Protein AF-0000000084585991 (afdb_homodimer)

Organism: NCBI:txid361277

Solvent-accessible surface area (backbone atoms only — not comparable to full-atom values): 27324 Å² total; per-residue (Å²): 111,57,39,32,39,35,45,61,25,29,33,59,60,85,92,40,77,48,33,44,42,65,47,72,38,58,50,52,34,34,34,25,34,37,53,41,78,82,13,33,64,66,60,55,57,36,44,74,68,59,75,46,80,67,73,37,61,47,41,25,48,74,81,36,51,50,86,77,44,51,69,57,58,43,49,47,39,41,36,78,44,58,66,83,59,86,66,75,47,88,37,31,38,47,58,55,28,48,56,27,46,54,75,66,54,87,65,88,85,69,68,58,63,59,45,52,52,40,42,51,50,25,26,52,78,46,71,42,54,94,41,35,84,36,47,45,65,77,46,52,72,65,53,48,51,33,46,52,50,20,13,46,57,42,33,59,32,54,31,42,37,32,37,39,79,52,67,96,49,40,68,36,50,31,52,50,50,53,49,50,51,51,50,46,26,70,74,70,45,35,16,34,38,34,37,47,79,51,65,48,56,41,46,75,66,25,61,33,33,39,33,28,43,83,16,25,70,72,47,71,40,44,36,90,76,56,73,39,67,64,48,34,37,74,61,46,26,29,37,57,53,76,43,75,56,93,91,34,73,40,72,44,78,77,46,57,70,119,109,55,40,31,39,34,45,62,26,28,33,57,60,86,92,40,77,48,33,44,42,65,47,72,38,59,50,51,34,35,34,23,35,35,53,42,80,83,12,32,63,66,58,54,57,37,43,74,69,59,76,47,80,64,74,38,62,48,41,24,47,73,83,35,52,51,86,77,46,52,70,56,59,43,50,47,37,41,36,76,44,59,65,84,57,86,65,74,46,87,37,31,38,49,57,54,28,47,56,28,45,53,76,65,54,87,66,86,83,68,65,59,66,56,46,51,50,40,41,52,49,26,26,52,77,48,70,42,55,93,42,35,83,36,47,46,66,76,48,51,72,65,53,46,51,33,46,52,50,22,14,46,57,42,33,59,33,55,31,42,36,32,38,39,78,50,66,94,48,39,67,34,52,31,52,51,50,52,50,48,52,51,48,46,27,70,74,70,44,36,18,33,38,34,37,46,79,50,65,48,58,41,44,74,64,26,61,33,34,39,33,27,43,83,17,23,69,71,46,72,40,44,36,90,77,56,74,41,68,64,46,35,36,75,60,46,27,29,38,57,53,76,45,74,56,95,91,34,74,41,72,42,78,76,47,58,70,120

Secondary structure (DSSP, 8-state):
-EEEEEEEEEEEETTEEEEEEEEEEETTSEEEEE-STTSSHHHHHHHHTT-S--SEEEEEETTEEGGGS-HHHHHTTEEEE-SS----TTSBHHHHHHGGGGGGTTS-SSTHHHHHHHHHHHHHHTT-GGGTTSBGGGS-HHHHHHHHHHHHHHT--SEEEEESTTTT--HHHHHHHHHHHHHHHHHH--EEEEE-S-HHHHHHH-SEEEEEETTEEEEEE-HHHH--HHHHHHHH-EEEEEEEETTEEEEEEEEE--/-EEEEEEEEEEEETTEEEEEEEEEEETTSEEEEE-STTSSHHHHHHHHTT-S--SEEEEEETTEEGGGS-HHHHHTTEEEE-SS----TTSBHHHHHHGGGGGGTTS-SSTHHHHHHHHHHHHHHTT-GGGTTSBGGGS-HHHHHHHHHHHHHHT--SEEEEESTTTT--HHHHHHHHHHHHHHHHHH--EEEEE-S-HHHHHHH-SEEEEEETTEEEEEE-HHHH--HHHHHHHH-EEEEEEEETTEEEEEEEEE--

Foldseek 3Di:
DFQKWWFQWWADDVPRTQATETDGHDFLFEEEEEFDPSLCRVVVLVVQLVVGDTPDTFMDGPRHTPVPDDNLVSLLAEAEDAPDDDDPQADFLLVLLLVLCVSPPPPDDPCPVVSVVLLCVLCVLLVNNVRRGPGLNPDDPLNNLSSVVSSRCSNVHQEYEYEASCPPPDDVSSVVVLVSVQVCSVPVSHYYYYYHHDLQSNLPRGQKYFYGASNYTPDIDRSVPPPDQVCCCPGVQFDWDWDADPNGIDTGTDDGND/DFQKWWFQWWADDVPRTQATETDGHDFLFEEEEEFDPSLCRVVVLVVQLVVGDTPDTFMDGPRHTPVPDDNLVSLLAEAEDAPDDDDPQADFLLVLLLVLCVSPPPPPDDDPVVSVVLLCVLCVLLVNNVRRGPGLNPDDPLNNLSSVSSSRCSNVHQEYEYEASCPPPDDVSSVVVLVSVQVCSVPVSHYYYYYHHDLQSNLPRGQKYFYGASNYTPDIDRSVPPPDQVCCCPGVQFDWDWDADPNGIDTGTDDGND

InterPro domains:
  IPR003439 ABC transporter-like, ATP-binding domain [PF00005] (21-167)
  IPR003439 ABC transporter-like, ATP-binding domain [PS50893] (1-239)
  IPR003593 AAA+ ATPase domain [SM00382] (27-216)
  IPR017871 ABC transporter-like, conserved site [PS00211] (139-153)
  IPR027417 P-loop containing nucleoside triphosphate hydrolase [G3DSA:3.40.50.300] (5-252)
  IPR027417 P-loop containing nucleoside triphosphate hydrolase [SSF52540] (20-234)
  IPR051535 Bacterial siderophore ABC transporter ATP-binding [PTHR42771] (4-246)

Sequence (516 aa):
MAIASLQDITIQRGNIVTLQASLDIPEGKITGIIGPNGSGKSTLLHSISSLLKLSSGKVEVKGHDVKKLKRNELAKQVTLLKQSEPIPMDFIVQDIVQFGRLPYQNNWQRERDEDSRLVAWAMEECRISHLADRQVETLSGGERQRVLIAMAIVQQTDILLLDEPTTYLDVAHQLDLLHLLQKLNREIGISIVLVLHDLNQAIQFSDFLVVMQKGAIYQTGIPGEIMTSELLKDVFQLQAAITNQADKLWINPIGVYLMAIASLQDITIQRGNIVTLQASLDIPEGKITGIIGPNGSGKSTLLHSISSLLKLSSGKVEVKGHDVKKLKRNELAKQVTLLKQSEPIPMDFIVQDIVQFGRLPYQNNWQRERDEDSRLVAWAMEECRISHLADRQVETLSGGERQRVLIAMAIVQQTDILLLDEPTTYLDVAHQLDLLHLLQKLNREIGISIVLVLHDLNQAIQFSDFLVVMQKGAIYQTGIPGEIMTSELLKDVFQLQAAITNQADKLWINPIGVYL

Nearest PDB structures (foldseek):
  4g1u-assembly1_D  TM=9.214E-01  e=9.020E-25  Yersinia pestis
  4mki-assembly1_B  TM=9.143E-01  e=1.598E-23  Caldanaerobacter subterraneus subsp. tengcongensis MB4
  7lb8-assembly1_C  TM=8.943E-01  e=2.168E-21  Escherichia coli K-12
  6xgz-assembly4_G  TM=8.660E-01  e=1.473E-20  Escherichia coli LAU-EC10
  6xgz-assembly3_E  TM=8.326E-01  e=1.564E-20  Escherichia coli LAU-EC10

Structure (mmCIF, N/CA/C/O backbone):
data_AF-0000000084585991-model_v1
#
loop_
_entity.id
_entity.type
_entity.pdbx_description
1 polymer 'ABC transporter domain-containing protein'
#
loop_
_atom_site.group_PDB
_atom_site.id
_atom_site.type_symbol
_atom_site.label_atom_id
_atom_site.label_alt_id
_atom_site.label_comp_id
_atom_site.label_asym_id
_atom_site.label_entity_id
_atom_site.label_seq_id
_atom_site.pdbx_PDB_ins_code
_atom_site.Cartn_x
_atom_site.Cartn_y
_atom_site.Cartn_z
_atom_site.occupancy
_atom_site.B_iso_or_equiv
_atom_site.auth_seq_id
_atom_site.auth_comp_id
_atom_site.auth_asym_id
_atom_site.auth_atom_id
_atom_site.pdbx_PDB_model_num
ATOM 1 N N . MET A 1 1 ? 5.137 32.281 3.023 1 88.12 1 MET A N 1
ATOM 2 C CA . MET A 1 1 ? 5.941 32.094 4.227 1 88.12 1 MET A CA 1
ATOM 3 C C . MET A 1 1 ? 6.074 30.594 4.559 1 88.12 1 MET A C 1
ATOM 5 O O . MET A 1 1 ? 5.188 29.812 4.238 1 88.12 1 MET A O 1
ATOM 9 N N . ALA A 1 2 ? 7.219 30.297 5.082 1 95 2 ALA A N 1
ATOM 10 C CA . ALA A 1 2 ? 7.477 28.891 5.391 1 95 2 ALA A CA 1
ATOM 11 C C . ALA A 1 2 ? 7.043 28.547 6.812 1 95 2 ALA A C 1
ATOM 13 O O . ALA A 1 2 ? 7.328 29.297 7.75 1 95 2 ALA A O 1
ATOM 14 N N . ILE A 1 3 ? 6.207 27.562 6.941 1 96.56 3 ILE A N 1
ATOM 15 C CA . ILE A 1 3 ? 5.777 27.109 8.258 1 96.56 3 ILE A CA 1
ATOM 16 C C . ILE A 1 3 ? 6.918 26.359 8.945 1 96.56 3 ILE A C 1
ATOM 18 O O . ILE A 1 3 ? 7.047 26.391 10.172 1 96.56 3 ILE A O 1
ATOM 22 N N . ALA A 1 4 ? 7.703 25.672 8.148 1 96.38 4 ALA A N 1
ATOM 23 C CA . ALA A 1 4 ? 8.898 24.984 8.625 1 96.38 4 ALA A CA 1
ATOM 24 C C . ALA A 1 4 ? 10.07 25.188 7.672 1 96.38 4 ALA A C 1
ATOM 26 O O . ALA A 1 4 ? 9.891 25.203 6.449 1 96.38 4 ALA A O 1
ATOM 27 N N . SER A 1 5 ? 11.234 25.359 8.32 1 96.94 5 SER A N 1
ATOM 28 C CA . SER A 1 5 ? 12.469 25.547 7.551 1 96.94 5 SER A CA 1
ATOM 29 C C . SER A 1 5 ? 13.562 24.609 8.039 1 96.94 5 SER A C 1
ATOM 31 O O . SER A 1 5 ? 13.891 24.578 9.227 1 96.94 5 SER A O 1
ATOM 33 N N . LEU A 1 6 ? 13.953 23.75 7.164 1 96.38 6 LEU A N 1
ATOM 34 C CA . LEU A 1 6 ? 15.125 22.906 7.395 1 96.38 6 LEU A CA 1
ATOM 35 C C . LEU A 1 6 ? 16.359 23.516 6.727 1 96.38 6 LEU A C 1
ATOM 37 O O . LEU A 1 6 ? 16.391 23.656 5.504 1 96.38 6 LEU A O 1
ATOM 41 N N . GLN A 1 7 ? 17.344 23.828 7.539 1 96.69 7 GLN A N 1
ATOM 42 C CA . GLN A 1 7 ? 18.531 24.5 7.035 1 96.69 7 GLN A CA 1
ATOM 43 C C . GLN A 1 7 ? 19.766 23.578 7.105 1 96.69 7 GLN A C 1
ATOM 45 O O . GLN A 1 7 ? 20.344 23.406 8.172 1 96.69 7 GLN A O 1
ATOM 50 N N . ASP A 1 8 ? 20.141 23.094 5.969 1 96 8 ASP A N 1
ATOM 51 C CA . ASP A 1 8 ? 21.328 22.281 5.785 1 96 8 ASP A CA 1
ATOM 52 C C . ASP A 1 8 ? 21.406 21.172 6.84 1 96 8 ASP A C 1
ATOM 54 O O . ASP A 1 8 ? 22.438 21 7.496 1 96 8 ASP A O 1
ATOM 58 N N . ILE A 1 9 ? 20.328 20.469 6.941 1 94.69 9 ILE A N 1
ATOM 59 C CA . ILE A 1 9 ? 20.312 19.453 7.984 1 94.69 9 ILE A CA 1
ATOM 60 C C . ILE A 1 9 ? 21 18.188 7.488 1 94.69 9 ILE A C 1
ATOM 62 O O . ILE A 1 9 ? 20.938 17.844 6.301 1 94.69 9 ILE A O 1
ATOM 66 N N . THR A 1 10 ? 21.641 17.547 8.398 1 95.31 10 THR A N 1
ATOM 67 C CA . THR A 1 10 ? 22.234 16.234 8.148 1 95.31 10 THR A CA 1
ATOM 68 C C . THR A 1 10 ? 21.844 15.25 9.258 1 95.31 10 THR A C 1
ATOM 70 O O . THR A 1 10 ? 21.844 15.617 10.438 1 95.31 10 THR A O 1
ATOM 73 N N . ILE A 1 11 ? 21.406 14.102 8.891 1 92.62 11 ILE A N 1
ATOM 74 C CA . ILE A 1 11 ? 21.141 13.016 9.836 1 92.62 11 ILE A CA 1
ATOM 75 C C . ILE A 1 11 ? 22.031 11.82 9.508 1 92.62 11 ILE A C 1
ATOM 77 O O . ILE A 1 11 ? 22.109 11.398 8.344 1 92.62 11 ILE A O 1
ATOM 81 N N . GLN A 1 12 ? 22.578 11.336 10.477 1 89.31 12 GLN A N 1
ATOM 82 C CA . GLN A 1 12 ? 23.5 10.219 10.305 1 89.31 12 GLN A CA 1
ATOM 83 C C . GLN A 1 12 ? 23.109 9.031 11.18 1 89.31 12 GLN A C 1
ATOM 85 O O . GLN A 1 12 ? 22.578 9.219 12.281 1 89.31 12 GLN A O 1
ATOM 90 N N . ARG A 1 13 ? 23.188 7.859 10.609 1 80.56 13 ARG A N 1
ATOM 91 C CA . ARG A 1 13 ? 23.125 6.609 11.367 1 80.56 13 ARG A CA 1
ATOM 92 C C . ARG A 1 13 ? 24.5 5.926 11.383 1 80.56 13 ARG A C 1
ATOM 94 O O . ARG A 1 13 ? 24.906 5.328 10.391 1 80.56 13 ARG A O 1
ATOM 101 N N . GLY A 1 14 ? 25.078 5.969 12.508 1 80.75 14 GLY A N 1
ATOM 102 C CA . GLY A 1 14 ? 26.484 5.582 12.523 1 80.75 14 GLY A CA 1
ATOM 103 C C . GLY A 1 14 ? 27.359 6.48 11.68 1 80.75 14 GLY A C 1
ATOM 104 O O . GLY A 1 14 ? 27.375 7.699 11.875 1 80.75 14 GLY A O 1
ATOM 105 N N . ASN A 1 15 ? 28.016 5.809 10.789 1 82.56 15 ASN A N 1
ATOM 106 C CA . ASN A 1 15 ? 28.938 6.559 9.938 1 82.56 15 ASN A CA 1
ATOM 107 C C . ASN A 1 15 ? 28.312 6.855 8.578 1 82.56 15 ASN A C 1
ATOM 109 O O . ASN A 1 15 ? 28.969 7.422 7.699 1 82.56 15 ASN A O 1
ATOM 113 N N . ILE A 1 16 ? 27.062 6.602 8.516 1 85.44 16 ILE A N 1
ATOM 114 C CA . ILE A 1 16 ? 26.438 6.746 7.207 1 85.44 16 ILE A CA 1
ATOM 115 C C . ILE A 1 16 ? 25.422 7.891 7.242 1 85.44 16 ILE A C 1
ATOM 117 O O . ILE A 1 16 ? 24.547 7.93 8.109 1 85.44 16 ILE A O 1
ATOM 121 N N . VAL A 1 17 ? 25.703 8.867 6.367 1 84.69 17 VAL A N 1
ATOM 122 C CA . VAL A 1 17 ? 24.734 9.945 6.211 1 84.69 17 VAL A CA 1
ATOM 123 C C . VAL A 1 17 ? 23.469 9.422 5.527 1 84.69 17 VAL A C 1
ATOM 125 O O . VAL A 1 17 ? 23.531 8.938 4.395 1 84.69 17 VAL A O 1
ATOM 128 N N . THR A 1 18 ? 22.3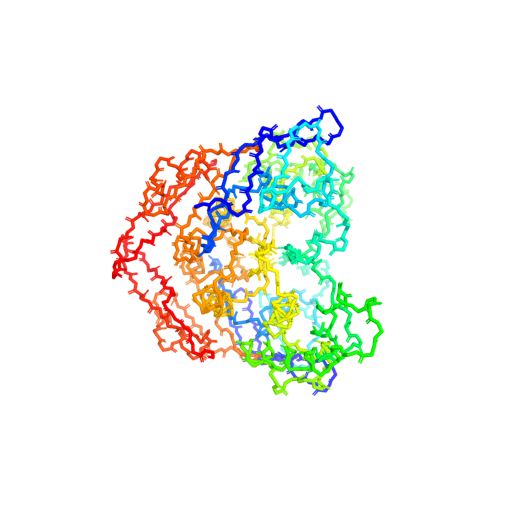59 9.594 6.219 1 88.69 18 THR A N 1
ATOM 129 C CA . THR A 1 18 ? 21.109 9.031 5.703 1 88.69 18 THR A CA 1
ATOM 130 C C . THR A 1 18 ? 20.234 10.125 5.094 1 88.69 18 THR A C 1
ATOM 132 O O . THR A 1 18 ? 19.328 9.828 4.305 1 88.69 18 THR A O 1
ATOM 135 N N . LEU A 1 19 ? 20.578 11.398 5.496 1 94.12 19 LEU A N 1
ATOM 136 C CA . LEU A 1 19 ? 19.766 12.492 4.965 1 94.12 19 LEU A CA 1
ATOM 137 C C . LEU A 1 19 ? 20.562 13.797 4.949 1 94.12 19 LEU A C 1
ATOM 139 O O . LEU A 1 19 ? 21.266 14.109 5.918 1 94.12 19 LEU A O 1
ATOM 143 N N . GLN A 1 20 ? 20.578 14.508 3.904 1 95.44 20 GLN A N 1
ATOM 144 C CA . GLN A 1 20 ? 21.031 15.883 3.742 1 95.44 20 GLN A CA 1
ATOM 145 C C . GLN A 1 20 ? 19.984 16.719 2.992 1 95.44 20 GLN A C 1
ATOM 147 O O . GLN A 1 20 ? 19.672 16.438 1.837 1 95.44 20 GLN A O 1
ATOM 152 N N . ALA A 1 21 ? 19.562 17.734 3.715 1 95.75 21 ALA A N 1
ATOM 153 C CA . ALA A 1 21 ? 18.453 18.422 3.047 1 95.75 21 ALA A CA 1
ATOM 154 C C . ALA A 1 21 ? 18.312 19.844 3.559 1 95.75 21 ALA A C 1
ATOM 156 O O . ALA A 1 21 ? 18.609 20.125 4.723 1 95.75 21 ALA A O 1
ATOM 157 N N . SER A 1 22 ? 18 20.734 2.717 1 97.75 22 SER A N 1
ATOM 158 C CA . SER A 1 22 ? 17.422 22.047 2.994 1 97.75 22 SER A CA 1
ATOM 159 C C . SER A 1 22 ? 16.031 22.188 2.363 1 97.75 22 SER A C 1
ATOM 161 O O . SER A 1 22 ? 15.836 21.781 1.214 1 97.75 22 SER A O 1
ATOM 163 N N . LEU A 1 23 ? 15.148 22.641 3.145 1 97.75 23 LEU A N 1
ATOM 164 C CA . LEU A 1 23 ? 13.773 22.641 2.648 1 97.75 23 LEU A CA 1
ATOM 165 C C . LEU A 1 23 ? 12.93 23.688 3.375 1 97.75 23 LEU A C 1
ATOM 167 O O . LEU A 1 23 ? 13.047 23.844 4.594 1 97.75 23 LEU A O 1
ATOM 171 N N . ASP A 1 24 ? 12.18 24.422 2.621 1 98 24 ASP A N 1
ATOM 172 C CA . ASP A 1 24 ? 11.125 25.25 3.186 1 98 24 ASP A CA 1
ATOM 173 C C . ASP A 1 24 ? 9.742 24.672 2.893 1 98 24 ASP A C 1
ATOM 175 O O . ASP A 1 24 ? 9.414 24.391 1.736 1 98 24 ASP A O 1
ATOM 179 N N . ILE A 1 25 ? 9.016 24.484 3.877 1 97.94 25 ILE A N 1
ATOM 180 C CA . ILE A 1 25 ? 7.652 23.984 3.742 1 97.94 25 ILE A CA 1
ATOM 181 C C . ILE A 1 25 ? 6.672 25.156 3.768 1 97.94 25 ILE A C 1
ATOM 183 O O . ILE A 1 25 ? 6.605 25.891 4.746 1 97.94 25 ILE A O 1
ATOM 187 N N . PRO A 1 26 ? 5.887 25.281 2.732 1 98.19 26 PRO A N 1
ATOM 188 C CA . PRO A 1 26 ? 4.965 26.422 2.688 1 98.19 26 PRO A CA 1
ATOM 189 C C . PRO A 1 26 ? 3.863 26.328 3.74 1 98.19 26 PRO A C 1
ATOM 191 O O . PRO A 1 26 ? 3.365 25.234 4.027 1 98.19 26 PRO A O 1
ATOM 194 N N . GLU A 1 27 ? 3.492 27.453 4.258 1 97.69 27 GLU A N 1
ATOM 195 C CA . GLU A 1 27 ? 2.445 27.547 5.27 1 97.69 27 GLU A CA 1
ATOM 196 C C . GLU A 1 27 ? 1.059 27.453 4.637 1 97.69 27 GLU A C 1
ATOM 198 O O . GLU A 1 27 ? 0.818 28.031 3.57 1 97.69 27 GLU A O 1
ATOM 203 N N . GLY A 1 28 ? 0.229 26.703 5.273 1 97.81 28 GLY A N 1
ATOM 204 C CA . GLY A 1 28 ? -1.17 26.656 4.883 1 97.81 28 GLY A CA 1
ATOM 205 C C . GLY A 1 28 ? -1.41 25.828 3.631 1 97.81 28 GLY A C 1
ATOM 206 O O . GLY A 1 28 ? -2.451 25.969 2.984 1 97.81 28 GLY A O 1
ATOM 207 N N . LYS A 1 29 ? -0.448 25 3.268 1 98.38 29 LYS A N 1
ATOM 208 C CA . LYS A 1 29 ? -0.536 24.172 2.074 1 98.38 29 LYS A CA 1
ATOM 209 C C . LYS A 1 29 ? -0.369 22.688 2.42 1 98.38 29 LYS A C 1
ATOM 211 O O . LYS A 1 29 ? 0.029 22.359 3.537 1 98.38 29 LYS A O 1
ATOM 216 N N . ILE A 1 30 ? -0.764 21.875 1.524 1 98.69 30 ILE A N 1
ATOM 217 C CA . ILE A 1 30 ? -0.474 20.453 1.614 1 98.69 30 ILE A CA 1
ATOM 218 C C . ILE A 1 30 ? 0.804 20.141 0.84 1 98.69 30 ILE A C 1
ATOM 220 O O . ILE A 1 30 ? 0.858 20.312 -0.379 1 98.69 30 ILE A O 1
ATOM 224 N N . THR A 1 31 ? 1.797 19.734 1.565 1 98.75 31 THR A N 1
ATOM 225 C CA . THR A 1 31 ? 3.07 19.328 0.983 1 98.75 31 THR A CA 1
ATOM 226 C C . THR A 1 31 ? 3.191 17.797 0.959 1 98.75 31 THR A C 1
ATOM 228 O O . THR A 1 31 ? 3.113 17.156 2.004 1 98.75 31 THR A O 1
ATOM 231 N N . GLY A 1 32 ? 3.328 17.234 -0.226 1 98.62 32 GLY A N 1
ATOM 232 C CA . GLY A 1 32 ? 3.588 15.812 -0.371 1 98.62 32 GLY A CA 1
ATOM 233 C C . GLY A 1 32 ? 5.062 15.484 -0.51 1 98.62 32 GLY A C 1
ATOM 234 O O . GLY A 1 32 ? 5.797 16.188 -1.21 1 98.62 32 GLY A O 1
ATOM 235 N N . ILE A 1 33 ? 5.508 14.5 0.219 1 98.56 33 ILE A N 1
ATOM 236 C CA . ILE A 1 33 ? 6.855 13.961 0.073 1 98.56 33 ILE A CA 1
ATOM 237 C C . ILE A 1 33 ? 6.801 12.625 -0.66 1 98.56 33 ILE A C 1
ATOM 239 O O . ILE A 1 33 ? 6.113 11.695 -0.224 1 98.56 33 ILE A O 1
ATOM 243 N N . ILE A 1 34 ? 7.531 12.531 -1.791 1 98.44 34 ILE A N 1
ATOM 244 C CA . ILE A 1 34 ? 7.539 11.305 -2.58 1 98.44 34 ILE A CA 1
ATOM 245 C C . ILE A 1 34 ? 8.977 10.922 -2.922 1 98.44 34 ILE A C 1
ATOM 247 O O . ILE A 1 34 ? 9.891 11.75 -2.82 1 98.44 34 ILE A O 1
ATOM 251 N N . GLY A 1 35 ? 9.18 9.734 -3.303 1 97.88 35 GLY A N 1
ATOM 252 C CA . GLY A 1 35 ? 10.461 9.133 -3.631 1 97.88 35 GLY A CA 1
ATOM 253 C C . GLY A 1 35 ? 10.469 7.625 -3.482 1 97.88 35 GLY A C 1
ATOM 254 O O . GLY A 1 35 ? 9.531 7.047 -2.922 1 97.88 35 GLY A O 1
ATOM 255 N N . PRO A 1 36 ? 11.469 7.016 -4.012 1 96.06 36 PRO A N 1
ATOM 256 C CA . PRO A 1 36 ? 11.555 5.559 -3.877 1 96.06 36 PRO A CA 1
ATOM 257 C C . PRO A 1 36 ? 11.773 5.113 -2.432 1 96.06 36 PRO A C 1
ATOM 259 O O . PRO A 1 36 ? 12 5.949 -1.552 1 96.06 36 PRO A O 1
ATOM 262 N N . ASN A 1 37 ? 11.586 3.811 -2.26 1 92.75 37 ASN A N 1
ATOM 263 C CA . ASN A 1 37 ? 11.867 3.256 -0.938 1 92.75 37 ASN A CA 1
ATOM 264 C C . ASN A 1 37 ? 13.312 3.531 -0.51 1 92.75 37 ASN A C 1
ATOM 266 O O . ASN A 1 37 ? 14.234 3.41 -1.314 1 92.75 37 ASN A O 1
ATOM 270 N N . GLY A 1 38 ? 13.484 3.951 0.68 1 91.38 38 GLY A N 1
ATOM 271 C CA . GLY A 1 38 ? 14.82 4.195 1.213 1 91.38 38 GLY A CA 1
ATOM 272 C C . GLY A 1 38 ? 15.344 5.578 0.89 1 91.38 38 GLY A C 1
ATOM 273 O O . GLY A 1 38 ? 16.5 5.895 1.189 1 91.38 38 GLY A O 1
ATOM 274 N N . SER A 1 39 ? 14.523 6.41 0.344 1 95.56 39 SER A N 1
ATOM 275 C CA . SER A 1 39 ? 15.008 7.715 -0.096 1 95.56 39 SER A CA 1
ATOM 276 C C . SER A 1 39 ? 15.094 8.695 1.07 1 95.56 39 SER A C 1
ATOM 278 O O . SER A 1 39 ? 15.625 9.797 0.923 1 95.56 39 SER A O 1
ATOM 280 N N . GLY A 1 40 ? 14.555 8.367 2.219 1 94.62 40 GLY A N 1
ATOM 281 C CA . GLY A 1 40 ? 14.672 9.219 3.391 1 94.62 40 GLY A CA 1
ATOM 282 C C . GLY A 1 40 ? 13.398 9.984 3.705 1 94.62 40 GLY A C 1
ATOM 283 O O . GLY A 1 40 ? 13.422 10.938 4.484 1 94.62 40 GLY A O 1
ATOM 284 N N . LYS A 1 41 ? 12.297 9.609 3.111 1 96.12 41 LYS A N 1
ATOM 285 C CA . LYS A 1 41 ? 11.039 10.328 3.256 1 96.12 41 LYS A CA 1
ATOM 286 C C . LYS A 1 41 ? 10.625 10.422 4.719 1 96.12 41 LYS A C 1
ATOM 288 O O . LYS A 1 41 ? 10.359 11.508 5.23 1 96.12 41 LYS A O 1
ATOM 293 N N . SER A 1 42 ? 10.617 9.234 5.402 1 93.69 42 SER A N 1
ATOM 294 C CA . SER A 1 42 ? 10.219 9.203 6.809 1 93.69 42 SER A CA 1
ATOM 295 C C . SER A 1 42 ? 11.219 9.945 7.684 1 93.69 42 SER A C 1
ATOM 297 O O . SER A 1 42 ? 10.836 10.656 8.609 1 93.69 42 SER A O 1
ATOM 299 N N . THR A 1 43 ? 12.5 9.82 7.367 1 92.56 43 THR A N 1
ATOM 300 C CA . THR A 1 43 ? 13.547 10.516 8.109 1 92.56 43 THR A CA 1
ATOM 301 C C . THR A 1 43 ? 13.359 12.031 8 1 92.56 43 THR A C 1
ATOM 303 O O . THR A 1 43 ? 13.438 12.742 9.008 1 92.56 43 THR A O 1
ATOM 306 N N . LEU A 1 44 ? 13.062 12.453 6.785 1 94.88 44 LEU A N 1
ATOM 307 C CA . LEU A 1 44 ? 12.82 13.875 6.578 1 94.88 44 LEU A CA 1
ATOM 308 C C . LEU A 1 44 ? 11.602 14.336 7.367 1 94.88 44 LEU A C 1
ATOM 310 O O . LEU A 1 44 ? 11.656 15.344 8.07 1 94.88 44 LEU A O 1
ATOM 314 N N . LEU A 1 45 ? 10.531 13.57 7.316 1 94.69 45 LEU A N 1
ATOM 315 C CA . LEU A 1 45 ? 9.297 13.906 8.016 1 94.69 45 LEU A CA 1
ATOM 316 C C . LEU A 1 45 ? 9.539 13.977 9.523 1 94.69 45 LEU A C 1
ATOM 318 O O . LEU A 1 45 ? 9.109 14.938 10.172 1 94.69 45 LEU A O 1
ATOM 322 N N . HIS A 1 46 ? 10.273 13.07 10.047 1 92.12 46 HIS A N 1
ATOM 323 C CA . HIS A 1 46 ? 10.523 12.977 11.484 1 92.12 46 HIS A CA 1
ATOM 324 C C . HIS A 1 46 ? 11.461 14.086 11.945 1 92.12 46 HIS A C 1
ATOM 326 O O . HIS A 1 46 ? 11.445 14.469 13.117 1 92.12 46 HIS A O 1
ATOM 332 N N . SER A 1 47 ? 12.266 14.547 11.062 1 91.19 47 SER A N 1
ATOM 333 C CA . SER A 1 47 ? 13.18 15.625 11.43 1 91.19 47 SER A CA 1
ATOM 334 C C . SER A 1 47 ? 12.414 16.906 11.75 1 91.19 47 SER A C 1
ATOM 336 O O . SER A 1 47 ? 12.883 17.734 12.539 1 91.19 47 SER A O 1
ATOM 338 N N . ILE A 1 48 ? 11.273 17.016 11.156 1 91.06 48 ILE A N 1
ATOM 339 C CA . ILE A 1 48 ? 10.461 18.203 11.383 1 91.06 48 ILE A CA 1
ATOM 340 C C . ILE A 1 48 ? 9.859 18.156 12.789 1 91.06 48 ILE A C 1
ATOM 342 O O . ILE A 1 48 ? 9.664 19.203 13.422 1 91.06 48 ILE A O 1
ATOM 346 N N . SER A 1 49 ? 9.555 16.984 13.328 1 85.94 49 SER A N 1
ATOM 347 C CA . SER A 1 49 ? 8.922 16.812 14.633 1 85.94 49 SER A CA 1
ATOM 348 C C . SER A 1 49 ? 9.969 16.719 15.742 1 85.94 49 SER A C 1
ATOM 350 O O . SER A 1 49 ? 9.625 16.469 16.906 1 85.94 49 SER A O 1
ATOM 352 N N . SER A 1 50 ? 11.195 16.953 15.539 1 72.5 50 SER A N 1
ATOM 353 C CA . SER A 1 50 ? 12.312 16.922 16.484 1 72.5 50 SER A CA 1
ATOM 354 C C . SER A 1 50 ? 12.461 15.531 17.109 1 72.5 50 SER A C 1
ATOM 356 O O . SER A 1 50 ? 12.984 15.398 18.219 1 72.5 50 SER A O 1
ATOM 358 N N . LEU A 1 51 ? 11.875 14.617 16.516 1 69.06 51 LEU A N 1
ATOM 359 C CA . LEU A 1 51 ? 12 13.258 17.031 1 69.06 51 LEU A CA 1
ATOM 360 C C . LEU A 1 5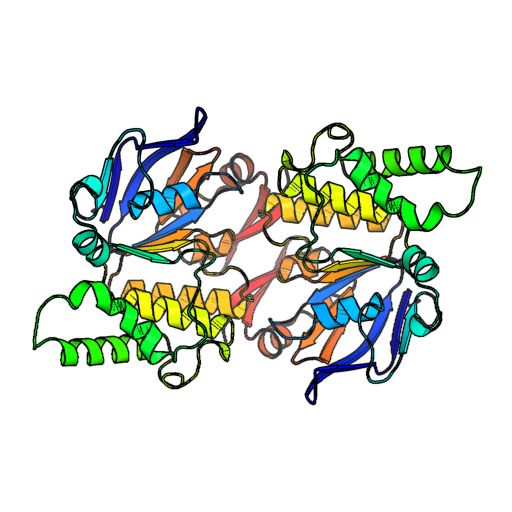1 ? 13.367 12.672 16.703 1 69.06 51 LEU A C 1
ATOM 362 O O . LEU A 1 51 ? 13.75 11.633 17.266 1 69.06 51 LEU A O 1
ATOM 366 N N . LEU A 1 52 ? 14.102 13.344 15.836 1 71.81 52 LEU A N 1
ATOM 367 C CA . LEU A 1 52 ? 15.414 12.836 15.445 1 71.81 52 LEU A CA 1
ATOM 368 C C . LEU A 1 52 ? 16.516 13.844 15.781 1 71.81 52 LEU A C 1
ATOM 370 O O . LEU A 1 52 ? 16.312 15.047 15.617 1 71.81 52 LEU A O 1
ATOM 374 N N . LYS A 1 53 ? 17.547 13.344 16.281 1 79.19 53 LYS A N 1
ATOM 375 C CA . LYS A 1 53 ? 18.719 14.18 16.531 1 79.19 53 LYS A CA 1
ATOM 376 C C . LYS A 1 53 ? 19.438 14.531 15.227 1 79.19 53 LYS A C 1
ATOM 378 O O . LYS A 1 53 ? 19.781 13.641 14.438 1 79.19 53 LYS A O 1
ATOM 383 N N . LEU A 1 54 ? 19.641 15.766 15.008 1 86.94 54 LEU A N 1
ATOM 384 C CA . LEU A 1 54 ? 20.344 16.234 13.828 1 86.94 54 LEU A CA 1
ATOM 385 C C . LEU A 1 54 ? 21.859 16.188 14.031 1 86.94 54 LEU A C 1
ATOM 387 O O . LEU A 1 54 ? 22.344 16.516 15.117 1 86.94 54 LEU A O 1
ATOM 391 N N . SER A 1 55 ? 22.547 15.695 13.055 1 89.12 55 SER A N 1
ATOM 392 C CA . SER A 1 55 ? 24 15.758 13.086 1 89.12 55 SER A CA 1
ATOM 393 C C . SER A 1 55 ? 24.5 17.172 12.805 1 89.12 55 SER A C 1
ATOM 395 O O . SER A 1 55 ? 25.516 17.609 13.367 1 89.12 55 SER A O 1
ATOM 397 N N . SER A 1 56 ? 23.828 17.875 12.016 1 91.94 56 SER A N 1
ATOM 398 C CA . SER A 1 56 ? 24.125 19.281 11.711 1 91.94 56 SER A CA 1
ATOM 399 C C . SER A 1 56 ? 22.906 20 11.141 1 91.94 56 SER A C 1
ATOM 401 O O . SER A 1 56 ? 21.922 19.344 10.766 1 91.94 56 SER A O 1
ATOM 403 N N . GLY A 1 57 ? 22.953 21.312 11.242 1 93.88 57 GLY A N 1
ATOM 404 C CA . GLY A 1 57 ? 21.859 22.125 10.719 1 93.88 57 GLY A CA 1
ATOM 405 C C . GLY A 1 57 ? 20.797 22.438 11.766 1 93.88 57 GLY A C 1
ATOM 406 O O . GLY A 1 57 ? 21.047 22.312 12.969 1 93.88 57 GLY A O 1
ATOM 407 N N . LYS A 1 58 ? 19.75 22.953 11.281 1 94.44 58 LYS A N 1
ATOM 408 C CA . LYS A 1 58 ? 18.688 23.281 12.219 1 94.44 58 LYS A CA 1
ATOM 409 C C . LYS A 1 58 ? 17.312 23.188 11.547 1 94.44 58 LYS A C 1
ATOM 411 O O . LYS A 1 58 ? 17.203 23.328 10.328 1 94.44 58 LYS A O 1
ATOM 416 N N . VAL A 1 59 ? 16.391 22.922 12.273 1 94.25 59 VAL A N 1
ATOM 417 C CA . VAL A 1 59 ? 14.992 22.906 11.859 1 94.25 59 VAL A CA 1
ATOM 418 C C . VAL A 1 59 ? 14.211 23.953 12.648 1 94.25 59 VAL A C 1
ATOM 420 O O . VAL A 1 59 ? 14.312 24.031 13.875 1 94.25 59 VAL A O 1
ATOM 423 N N . GLU A 1 60 ? 13.531 24.781 11.898 1 95.19 60 GLU A N 1
ATOM 424 C CA . GLU A 1 60 ? 12.688 25.797 12.523 1 95.19 60 GLU A CA 1
ATOM 425 C C . GLU A 1 60 ? 11.219 25.578 12.172 1 95.19 60 GLU A C 1
ATOM 427 O O . GLU A 1 60 ? 10.891 25.219 11.031 1 95.19 60 GLU A O 1
ATOM 432 N N . VAL A 1 61 ? 10.414 25.75 13.148 1 93.81 61 VAL A N 1
ATOM 433 C CA . VAL A 1 61 ? 8.961 25.766 12.969 1 93.81 61 VAL A CA 1
ATOM 434 C C . VAL A 1 61 ? 8.398 27.094 13.445 1 93.81 61 VAL A C 1
ATOM 436 O O . VAL A 1 61 ? 8.672 27.516 14.57 1 93.81 61 VAL A O 1
ATOM 439 N N . LYS A 1 62 ? 7.719 27.734 12.586 1 92.25 62 LYS A N 1
ATOM 440 C CA . LYS A 1 62 ? 7.211 29.078 12.867 1 92.25 62 LYS A CA 1
ATOM 441 C C . LYS A 1 62 ? 8.336 30 13.328 1 92.25 62 LYS A C 1
ATOM 443 O O . LYS A 1 62 ? 8.164 30.766 14.273 1 92.25 62 LYS A O 1
ATOM 448 N N . GLY A 1 63 ? 9.43 29.75 12.773 1 90.62 63 GLY A N 1
ATOM 449 C CA . GLY A 1 63 ? 10.562 30.625 13.047 1 90.62 63 GLY A CA 1
ATOM 450 C C . GLY A 1 63 ? 11.312 30.25 14.312 1 90.62 63 GLY A C 1
ATOM 451 O O . GLY A 1 63 ? 12.305 30.906 14.664 1 90.62 63 GLY A O 1
ATOM 452 N N . HIS A 1 64 ? 10.883 29.25 14.977 1 90.56 64 HIS A N 1
ATOM 453 C CA . HIS A 1 64 ? 11.539 28.828 16.203 1 90.56 64 HIS A CA 1
ATOM 454 C C . HIS A 1 64 ? 12.344 27.547 16 1 90.56 64 HIS A C 1
ATOM 456 O O . HIS A 1 64 ? 11.844 26.594 15.422 1 90.56 64 HIS A O 1
ATOM 462 N N . ASP A 1 65 ? 13.477 27.609 16.562 1 91.56 65 ASP A N 1
ATOM 463 C CA . ASP A 1 65 ? 14.328 26.406 16.531 1 91.56 65 ASP A CA 1
ATOM 464 C C . ASP A 1 65 ? 13.727 25.297 17.375 1 91.56 65 ASP A C 1
ATOM 466 O O . ASP A 1 65 ? 13.516 25.453 18.578 1 91.56 65 ASP A O 1
ATOM 470 N N . VAL A 1 66 ? 13.508 24.172 16.719 1 90 66 VAL A N 1
ATOM 471 C CA . VAL A 1 66 ? 12.805 23.078 17.391 1 90 66 VAL A CA 1
ATOM 472 C C . VAL A 1 66 ? 13.648 22.547 18.547 1 90 66 VAL A C 1
ATOM 474 O O . VAL A 1 66 ? 13.117 22.062 19.547 1 90 66 VAL A O 1
ATOM 477 N N . LYS A 1 67 ? 14.93 22.641 18.453 1 86.75 67 LYS A N 1
ATOM 478 C CA . LYS A 1 67 ? 15.836 22.156 19.484 1 86.75 67 LYS A CA 1
ATOM 479 C C . LYS A 1 67 ? 15.719 23 20.75 1 86.75 67 LYS A C 1
ATOM 481 O O . LYS A 1 67 ? 16.047 22.531 21.844 1 86.75 67 LYS A O 1
ATOM 486 N N . LYS A 1 68 ? 15.289 24.172 20.594 1 87.12 68 LYS A N 1
ATOM 487 C CA . LYS A 1 68 ? 15.234 25.094 21.719 1 87.12 68 LYS A CA 1
ATOM 488 C C . LYS A 1 68 ? 13.859 25.047 22.391 1 87.12 68 LYS A C 1
ATOM 490 O O . LYS A 1 68 ? 13.672 25.625 23.469 1 87.12 68 LYS A O 1
ATOM 495 N N . LEU A 1 69 ? 12.945 24.453 21.781 1 87.25 69 LEU A N 1
ATOM 496 C CA . LEU A 1 69 ? 11.602 24.391 22.328 1 87.25 69 LEU A CA 1
ATOM 497 C C . LEU A 1 69 ? 11.461 23.234 23.297 1 87.25 69 LEU A C 1
ATOM 499 O O . LEU A 1 69 ? 12.016 22.156 23.078 1 87.25 69 LEU A O 1
ATOM 503 N N . LYS A 1 70 ? 10.703 23.5 24.328 1 86.5 70 LYS A N 1
ATOM 504 C CA . LYS A 1 70 ? 10.312 22.391 25.188 1 86.5 70 LYS A CA 1
ATOM 505 C C . LYS A 1 70 ? 9.383 21.422 24.469 1 86.5 70 LYS A C 1
ATOM 507 O O . LYS A 1 70 ? 8.672 21.812 23.531 1 86.5 70 LYS A O 1
ATOM 512 N N . ARG A 1 71 ? 9.383 20.234 24.859 1 83.81 71 ARG A N 1
ATOM 513 C CA . ARG A 1 71 ? 8.586 19.203 24.234 1 83.81 71 ARG A CA 1
ATOM 514 C C . ARG A 1 71 ? 7.113 19.578 24.172 1 83.81 71 ARG A C 1
ATOM 516 O O . ARG A 1 71 ? 6.449 19.391 23.156 1 83.81 71 ARG A O 1
ATOM 523 N N . ASN A 1 72 ? 6.711 20.141 25.25 1 86.56 72 ASN A N 1
ATOM 524 C CA . ASN A 1 72 ? 5.309 20.531 25.328 1 86.56 72 ASN A CA 1
ATOM 525 C C . ASN A 1 72 ? 4.98 21.672 24.375 1 86.56 72 ASN A C 1
ATOM 527 O O . ASN A 1 72 ? 3.898 21.688 23.781 1 86.56 72 ASN A O 1
ATOM 531 N N . GLU A 1 73 ? 5.887 22.531 24.219 1 87.62 73 GLU A N 1
ATOM 532 C CA . GLU A 1 73 ? 5.68 23.641 23.297 1 87.62 73 GLU A CA 1
ATOM 533 C C . GLU A 1 73 ? 5.695 23.156 21.844 1 87.62 73 GLU A C 1
ATOM 535 O O . GLU A 1 73 ? 4.906 23.625 21.031 1 87.62 73 GLU A O 1
ATOM 540 N N . LEU A 1 74 ? 6.578 22.297 21.578 1 89.12 74 LEU A N 1
ATOM 541 C CA . LEU A 1 74 ? 6.641 21.734 20.234 1 89.12 74 LEU A CA 1
ATOM 542 C C . LEU A 1 74 ? 5.367 20.953 19.922 1 89.12 74 LEU A C 1
ATOM 544 O O . LEU A 1 74 ? 4.867 21.016 18.797 1 89.12 74 LEU A O 1
ATOM 548 N N . ALA A 1 75 ? 4.883 20.266 20.938 1 89.12 75 ALA A N 1
ATOM 549 C CA . ALA A 1 75 ? 3.676 19.453 20.766 1 89.12 75 ALA A CA 1
ATOM 550 C C . ALA A 1 75 ? 2.473 20.344 20.438 1 89.12 75 ALA A C 1
ATOM 552 O O . ALA A 1 75 ? 1.485 19.875 19.859 1 89.12 75 ALA A O 1
ATOM 553 N N . LYS A 1 76 ? 2.564 21.547 20.734 1 90.75 76 LYS A N 1
ATOM 554 C CA . LYS A 1 76 ? 1.494 22.5 20.438 1 90.75 76 LYS A CA 1
ATOM 555 C C . LYS A 1 76 ? 1.649 23.078 19.031 1 90.75 76 LYS A C 1
ATOM 557 O O . LYS A 1 76 ? 0.743 23.734 18.531 1 90.75 76 LYS A O 1
ATOM 562 N N . GLN A 1 77 ? 2.756 22.766 18.422 1 92.5 77 GLN A N 1
ATOM 563 C CA . GLN A 1 77 ? 3.018 23.328 17.109 1 92.5 77 GLN A CA 1
ATOM 564 C C . GLN A 1 77 ? 2.965 22.25 16.031 1 92.5 77 GLN A C 1
ATOM 566 O O . GLN A 1 77 ? 2.588 22.516 14.883 1 92.5 77 GLN A O 1
ATOM 571 N N . VAL A 1 78 ? 3.385 21.062 16.438 1 94.56 78 VAL A N 1
ATOM 572 C CA . VAL A 1 78 ? 3.541 20 15.445 1 94.56 78 VAL A CA 1
ATOM 573 C C . VAL A 1 78 ? 2.857 18.734 15.953 1 94.56 78 VAL A C 1
ATOM 575 O O . VAL A 1 78 ? 3.064 18.312 17.094 1 94.56 78 VAL A O 1
ATOM 578 N N . THR A 1 79 ? 2.037 18.172 15.125 1 93.94 79 THR A N 1
ATOM 579 C CA . THR A 1 79 ? 1.497 16.828 15.352 1 93.94 79 THR A CA 1
ATOM 580 C C . THR A 1 79 ? 2.021 15.852 14.305 1 93.94 79 THR A C 1
ATOM 582 O O . THR A 1 79 ? 2.09 16.188 13.117 1 93.94 79 THR A O 1
ATOM 585 N N . LEU A 1 80 ? 2.43 14.688 14.766 1 93.81 80 LEU A N 1
ATOM 586 C CA . LEU A 1 80 ? 2.963 13.648 13.891 1 93.81 80 LEU A CA 1
ATOM 587 C C . LEU A 1 80 ? 2.188 12.344 14.055 1 93.81 80 LEU A C 1
ATOM 589 O O . LEU A 1 80 ? 2.008 11.859 15.18 1 93.81 80 LEU A O 1
ATOM 593 N N . LEU A 1 81 ? 1.654 11.93 12.969 1 93.12 81 LEU A N 1
ATOM 594 C CA . LEU A 1 81 ? 1.097 10.586 12.906 1 93.12 81 LEU A CA 1
ATOM 595 C C . LEU A 1 81 ? 2.027 9.641 12.148 1 93.12 81 LEU A C 1
ATOM 597 O O . LEU A 1 81 ? 2.236 9.812 10.945 1 93.12 81 LEU A O 1
ATOM 601 N N . LYS A 1 82 ? 2.521 8.617 12.852 1 91.88 82 LYS A N 1
ATOM 602 C CA . LYS A 1 82 ? 3.459 7.664 12.266 1 91.88 82 LYS A CA 1
ATOM 603 C C . LYS A 1 82 ? 2.721 6.551 11.523 1 91.88 82 LYS A C 1
ATOM 605 O O . LYS A 1 82 ? 1.514 6.375 11.703 1 91.88 82 LYS A O 1
ATOM 610 N N . GLN A 1 83 ? 3.4 5.906 10.633 1 81.94 83 GLN A N 1
ATOM 611 C CA . GLN A 1 83 ? 2.842 4.828 9.828 1 81.94 83 GLN A CA 1
ATOM 612 C C . GLN A 1 83 ? 2.248 3.732 10.711 1 81.94 83 GLN A C 1
ATOM 614 O O . GLN A 1 83 ? 1.144 3.252 10.453 1 81.94 83 GLN A O 1
ATOM 619 N N . SER A 1 84 ? 2.953 3.201 11.609 1 76.81 84 SER A N 1
ATOM 620 C CA . SER A 1 84 ? 2.428 2.248 12.586 1 76.81 84 SER A CA 1
ATOM 621 C C . SER A 1 84 ? 2.178 2.916 13.93 1 76.81 84 SER A C 1
ATOM 623 O O . SER A 1 84 ? 3.057 2.924 14.797 1 76.81 84 SER A O 1
ATOM 625 N N . GLU A 1 85 ? 1.102 3.588 13.945 1 72.31 85 GLU A N 1
ATOM 626 C CA . GLU A 1 85 ? 0.771 4.254 15.203 1 72.31 85 GLU A CA 1
ATOM 627 C C . GLU A 1 85 ? -0.017 3.332 16.125 1 72.31 85 GLU A C 1
ATOM 629 O O . GLU A 1 85 ? -1.13 2.918 15.797 1 72.31 85 GLU A O 1
ATOM 634 N N . PRO A 1 86 ? 0.608 2.93 17.156 1 75.69 86 PRO A N 1
ATOM 635 C CA . PRO A 1 86 ? -0.174 2.104 18.078 1 75.69 86 PRO A CA 1
ATOM 636 C C . PRO A 1 86 ? -1.375 2.846 18.656 1 75.69 86 PRO A C 1
ATOM 638 O O . PRO A 1 86 ? -1.266 4.023 19.016 1 75.69 86 PRO A O 1
ATOM 641 N N . ILE A 1 87 ? -2.396 2.396 18.469 1 79.81 87 ILE A N 1
ATOM 642 C CA . ILE A 1 87 ? -3.602 2.934 19.094 1 79.81 87 ILE A CA 1
ATOM 643 C C . ILE A 1 87 ? -4.066 1.999 20.203 1 79.81 87 ILE A C 1
ATOM 645 O O . ILE A 1 87 ? -4.227 0.796 19.984 1 79.81 87 ILE A O 1
ATOM 649 N N . PRO A 1 88 ? -4.137 2.52 21.453 1 82.88 88 PRO A N 1
ATOM 650 C CA . PRO A 1 88 ? -4.668 1.658 22.516 1 82.88 88 PRO A CA 1
ATOM 651 C C . PRO A 1 88 ? -6.051 1.107 22.188 1 82.88 88 PRO A C 1
ATOM 653 O O . PRO A 1 88 ? -7.027 1.864 22.141 1 82.88 88 PRO A O 1
ATOM 656 N N . MET A 1 89 ? -6.125 -0.106 22.094 1 82.56 89 MET A N 1
ATOM 657 C CA . MET A 1 89 ? -7.32 -0.767 21.562 1 82.56 89 MET A CA 1
ATOM 658 C C . MET A 1 89 ? -8.398 -0.874 22.641 1 82.56 89 MET A C 1
ATOM 660 O O . MET A 1 89 ? -9.578 -1.037 22.328 1 82.56 89 MET A O 1
ATOM 664 N N . ASP A 1 90 ? -8.039 -0.607 23.859 1 89 90 ASP A N 1
ATOM 665 C CA . ASP A 1 90 ? -8.977 -0.816 24.953 1 89 90 ASP A CA 1
ATOM 666 C C . ASP A 1 90 ? -9.711 0.474 25.312 1 89 90 ASP A C 1
ATOM 668 O O . ASP A 1 90 ? -10.594 0.479 26.172 1 89 90 ASP A O 1
ATOM 672 N N . PHE A 1 91 ? -9.516 1.523 24.609 1 92.06 91 PHE A N 1
ATOM 673 C CA . PHE A 1 91 ? -10.164 2.805 24.859 1 92.06 91 PHE A CA 1
ATOM 674 C C . PHE A 1 91 ? -11.336 3.008 23.906 1 92.06 91 PHE A C 1
ATOM 676 O O . PHE A 1 91 ? -11.406 2.379 22.859 1 92.06 91 PHE A O 1
ATOM 683 N N . ILE A 1 92 ? -12.172 3.783 24.344 1 96.12 92 ILE A N 1
ATOM 684 C CA . ILE A 1 92 ? -13.242 4.199 23.438 1 96.12 92 ILE A CA 1
ATOM 685 C C . ILE A 1 92 ? -12.758 5.34 22.547 1 96.12 92 ILE A C 1
ATOM 687 O O . ILE A 1 92 ? -11.773 6.016 22.875 1 96.12 92 ILE A O 1
ATOM 691 N N . VAL A 1 93 ? -13.398 5.566 21.516 1 97.38 93 VAL A N 1
ATOM 692 C CA . VAL A 1 93 ? -13.016 6.523 20.484 1 97.38 93 VAL A CA 1
ATOM 693 C C . VAL A 1 93 ? -12.867 7.914 21.094 1 97.38 93 VAL A C 1
ATOM 695 O O . VAL A 1 93 ? -11.867 8.594 20.875 1 97.38 93 VAL A O 1
ATOM 698 N N . GLN A 1 94 ? -13.797 8.281 21.875 1 96.44 94 GLN A N 1
ATOM 699 C CA . GLN A 1 94 ? -13.781 9.609 22.484 1 96.44 94 GLN A CA 1
ATOM 700 C C . GLN A 1 94 ? -12.523 9.82 23.312 1 96.44 94 GLN A C 1
ATOM 702 O O . GLN A 1 94 ? -11.93 10.906 23.297 1 96.44 94 GLN A O 1
ATOM 707 N N . ASP A 1 95 ? -12.133 8.836 24.016 1 95.56 95 ASP A N 1
ATOM 708 C CA . ASP A 1 95 ? -10.938 8.922 24.844 1 95.56 95 ASP A CA 1
ATOM 709 C C . ASP A 1 95 ? -9.688 9.141 24 1 95.56 95 ASP A C 1
ATOM 711 O O . ASP A 1 95 ? -8.828 9.953 24.344 1 95.56 95 ASP A O 1
ATOM 715 N N . ILE A 1 96 ? -9.664 8.391 22.938 1 95.06 96 ILE A N 1
ATOM 716 C CA . ILE A 1 96 ? -8.508 8.492 22.047 1 95.06 96 ILE A CA 1
ATOM 717 C C . ILE A 1 96 ? -8.391 9.914 21.516 1 95.06 96 ILE A C 1
ATOM 719 O O . ILE A 1 96 ? -7.312 10.508 21.531 1 95.06 96 ILE A O 1
ATOM 723 N N . VAL A 1 97 ? -9.469 10.445 21.078 1 96.06 97 VAL A N 1
ATOM 724 C CA . VAL A 1 97 ? -9.469 11.797 20.531 1 96.06 97 VAL A CA 1
ATOM 725 C C . VAL A 1 97 ? -9.07 12.789 21.625 1 96.06 97 VAL A C 1
ATOM 727 O O . VAL A 1 97 ? -8.32 13.734 21.375 1 96.06 97 VAL A O 1
ATOM 730 N N . GLN A 1 98 ? -9.484 12.539 22.812 1 93.94 98 GLN A N 1
ATOM 731 C CA . GLN A 1 98 ? -9.195 13.414 23.938 1 93.94 98 GLN A CA 1
ATOM 732 C C . GLN A 1 98 ? -7.695 13.469 24.219 1 93.94 98 GLN A C 1
ATOM 734 O O . GLN A 1 98 ? -7.188 14.469 24.734 1 93.94 98 GLN A O 1
ATOM 739 N N . PHE A 1 99 ? -7 12.438 23.938 1 91.12 99 PHE A N 1
ATOM 740 C CA . PHE A 1 99 ? -5.555 12.406 24.141 1 91.12 99 PHE A CA 1
ATOM 741 C C . PHE A 1 99 ? -4.871 13.531 23.375 1 91.12 99 PHE A C 1
ATOM 743 O O . PHE A 1 99 ? -3.801 14 23.766 1 91.12 99 PHE A O 1
ATOM 750 N N . GLY A 1 100 ? -5.484 14.008 22.328 1 92.62 100 GLY A N 1
ATOM 751 C CA . GLY A 1 100 ? -4.93 15.117 21.578 1 92.62 100 GLY A CA 1
ATOM 752 C C . GLY A 1 100 ? -4.832 16.406 22.375 1 92.62 100 GLY A C 1
ATOM 753 O O . GLY A 1 100 ? -4.105 17.328 22 1 92.62 100 GLY A O 1
ATOM 754 N N . ARG A 1 101 ? -5.48 16.438 23.5 1 92.56 101 ARG A N 1
ATOM 755 C CA . ARG A 1 101 ? -5.516 17.656 24.312 1 92.56 101 ARG A CA 1
ATOM 756 C C . ARG A 1 101 ? -4.492 17.594 25.438 1 92.56 101 ARG A C 1
ATOM 758 O O . ARG A 1 101 ? -4.336 18.562 26.203 1 92.56 101 ARG A O 1
ATOM 765 N N . LEU A 1 102 ? -3.77 16.578 25.5 1 88.06 102 LEU A N 1
ATOM 766 C CA . LEU A 1 102 ? -2.855 16.312 26.609 1 88.06 102 LEU A CA 1
ATOM 767 C C . LEU A 1 102 ? -1.83 17.422 26.75 1 88.06 102 LEU A C 1
ATOM 769 O O . LEU A 1 102 ? -1.505 17.844 27.859 1 88.06 102 LEU A O 1
ATOM 773 N N . PRO A 1 103 ? -1.292 17.953 25.703 1 85.62 103 PRO A N 1
ATOM 774 C CA . PRO A 1 103 ? -0.298 19.016 25.828 1 85.62 103 PRO A CA 1
ATOM 775 C C . PRO A 1 103 ? -0.851 20.266 26.531 1 85.62 103 PRO A C 1
ATOM 777 O O . PRO A 1 103 ? -0.083 21.109 26.984 1 85.62 103 PRO A O 1
ATOM 780 N N . TYR A 1 104 ? -2.088 20.344 26.719 1 83.12 104 TYR A N 1
ATOM 781 C CA . TYR A 1 104 ? -2.713 21.547 27.25 1 83.12 104 TYR A CA 1
ATOM 782 C C . TYR A 1 104 ? -3.184 21.312 28.688 1 83.12 104 TYR A C 1
ATOM 784 O O . TYR A 1 104 ? -3.705 22.234 29.328 1 83.12 104 TYR A O 1
ATOM 792 N N . GLN A 1 105 ? -3.078 20.141 29.312 1 77.75 105 GLN A N 1
ATOM 793 C CA . GLN A 1 105 ? -3.703 19.797 30.578 1 77.75 105 GLN A CA 1
ATOM 794 C C . GLN A 1 105 ? -2.861 20.266 31.766 1 77.75 105 GLN A C 1
ATOM 796 O O . GLN A 1 105 ? -3.316 20.234 32.906 1 77.75 105 GLN A O 1
ATOM 801 N N . ASN A 1 106 ? -1.615 20.422 31.844 1 64.81 106 ASN A N 1
ATOM 802 C CA . ASN A 1 106 ? -0.943 20.844 33.062 1 64.81 106 ASN A CA 1
ATOM 803 C C . ASN A 1 106 ? -1.655 22.031 33.719 1 64.81 106 ASN A C 1
ATOM 805 O O . ASN A 1 106 ? -1.411 22.344 34.875 1 64.81 106 ASN A O 1
ATOM 809 N N . ASN A 1 107 ? -2.203 22.969 33.156 1 51.25 107 ASN A N 1
ATOM 810 C CA . ASN A 1 107 ? -2.809 24.078 33.875 1 51.25 107 ASN A CA 1
ATOM 811 C C . ASN A 1 107 ? -4.195 23.719 34.406 1 51.25 107 ASN A C 1
ATOM 813 O O . ASN A 1 107 ? -4.961 23.031 33.719 1 51.25 107 ASN A O 1
ATOM 817 N N . TRP A 1 108 ? -4.516 23.984 35.875 1 49.06 108 TRP A N 1
ATOM 818 C CA . TRP A 1 108 ? -5.625 23.672 36.781 1 49.06 108 TRP A CA 1
ATOM 819 C C . TRP A 1 108 ? -6.934 23.547 36 1 49.06 108 TRP A C 1
ATOM 821 O O . TRP A 1 108 ? -7.5 22.453 35.906 1 49.06 108 TRP A O 1
ATOM 831 N N . GLN A 1 109 ? -8.148 24.312 36.5 1 49.19 109 GLN A N 1
ATOM 832 C CA . GLN A 1 109 ? -9.602 24.328 36.5 1 49.19 109 GLN A CA 1
ATOM 833 C C . GLN A 1 109 ? -10.156 24.344 35.094 1 49.19 109 GLN A C 1
ATOM 835 O O . GLN A 1 109 ? -11.344 24.078 34.875 1 49.19 109 GLN A O 1
ATOM 840 N N . ARG A 1 110 ? -9.852 25.328 34.375 1 47.94 110 ARG A N 1
ATOM 841 C CA . ARG A 1 110 ? -10.688 25.922 33.312 1 47.94 110 ARG A CA 1
ATOM 842 C C . ARG A 1 110 ? -10.914 24.938 32.188 1 47.94 110 ARG A C 1
ATOM 844 O O . ARG A 1 110 ? -12.047 24.766 31.719 1 47.94 110 ARG A O 1
ATOM 851 N N . GLU A 1 111 ? -9.93 24.453 31.203 1 53.59 111 GLU A N 1
ATOM 852 C CA . GLU A 1 111 ? -10.32 24.406 29.797 1 53.59 111 GLU A CA 1
ATOM 853 C C . GLU A 1 111 ? -10.914 23.047 29.438 1 53.59 111 GLU A C 1
ATOM 855 O O . GLU A 1 111 ? -10.609 22.484 28.375 1 53.59 111 GLU A O 1
ATOM 860 N N . ARG A 1 112 ? -11.531 22.453 30.453 1 63.44 112 ARG A N 1
ATOM 861 C CA . ARG A 1 112 ? -12.258 21.219 30.234 1 63.44 112 ARG A CA 1
ATOM 862 C C . ARG A 1 112 ? -13.367 21.406 29.203 1 63.44 112 ARG A C 1
ATOM 864 O O . ARG A 1 112 ? -13.547 20.578 28.297 1 63.44 112 ARG A O 1
ATOM 871 N N . ASP A 1 113 ? -14.047 22.516 29.5 1 79 113 ASP A N 1
ATOM 872 C CA . ASP A 1 113 ? -15.18 22.734 28.609 1 79 113 ASP A CA 1
ATOM 873 C C . ASP A 1 113 ? -14.703 23 27.172 1 79 113 ASP A C 1
ATOM 875 O O . ASP A 1 113 ? -15.281 22.484 26.219 1 79 113 ASP A O 1
ATOM 879 N N . GLU A 1 114 ? -13.719 23.734 27.031 1 85.44 114 GLU A N 1
ATOM 880 C CA . GLU A 1 114 ? -13.18 24.016 25.703 1 85.44 114 GLU A CA 1
ATOM 881 C C . GLU A 1 114 ? -12.656 22.734 25.047 1 85.44 114 GLU A C 1
ATOM 883 O O . GLU A 1 114 ? -12.867 22.516 23.844 1 85.44 114 GLU A O 1
ATOM 888 N N . ASP A 1 115 ? -12.125 21.922 25.859 1 88.94 115 ASP A N 1
ATOM 889 C CA . ASP A 1 115 ? -11.594 20.672 25.344 1 88.94 115 ASP A CA 1
ATOM 890 C C . ASP A 1 115 ? -12.719 19.781 24.828 1 88.94 115 ASP A C 1
ATOM 892 O O . ASP A 1 115 ? -12.594 19.156 23.766 1 88.94 115 ASP A O 1
ATOM 896 N N . SER A 1 116 ? -13.75 19.812 25.609 1 90.88 116 SER A N 1
ATOM 897 C CA . SER A 1 116 ? -14.883 19 25.188 1 90.88 116 SER A CA 1
ATOM 898 C C . SER A 1 116 ? -15.461 19.484 23.859 1 90.88 116 SER A C 1
ATOM 900 O O . SER A 1 116 ? -15.844 18.688 23 1 90.88 116 SER A O 1
ATOM 902 N N . ARG A 1 117 ? -15.508 20.688 23.734 1 93.81 117 ARG A N 1
ATOM 903 C CA . ARG A 1 117 ? -16.016 21.266 22.484 1 93.81 117 ARG A CA 1
ATOM 904 C C . ARG A 1 117 ? -15.086 20.953 21.312 1 93.81 117 ARG A C 1
ATOM 906 O O . ARG A 1 117 ? -15.555 20.609 20.234 1 93.81 117 ARG A O 1
ATOM 913 N N . LEU A 1 118 ? -13.852 21.062 21.531 1 94.88 118 LEU A N 1
ATOM 914 C CA . LEU A 1 118 ? -12.859 20.781 20.5 1 94.88 118 LEU A CA 1
ATOM 915 C C . LEU A 1 118 ? -12.906 19.312 20.094 1 94.88 118 LEU A C 1
ATOM 917 O O . LEU A 1 118 ? -12.812 19 18.906 1 94.88 118 LEU A O 1
ATOM 921 N N . VAL A 1 119 ? -13.078 18.5 21.062 1 96.06 119 VAL A N 1
ATOM 922 C CA . VAL A 1 119 ? -13.164 17.062 20.797 1 96.06 119 VAL A CA 1
ATOM 923 C C . VAL A 1 119 ? -14.406 16.766 19.969 1 96.06 119 VAL A C 1
ATOM 925 O O . VAL A 1 119 ? -14.328 16.062 18.969 1 96.06 119 VAL A O 1
ATOM 928 N N . ALA A 1 120 ? -15.461 17.344 20.344 1 96.44 120 ALA A N 1
ATOM 929 C CA . ALA A 1 120 ? -16.703 17.172 19.594 1 96.44 120 ALA A CA 1
ATOM 930 C C . ALA A 1 120 ? -16.562 17.672 18.172 1 96.44 120 ALA A C 1
ATOM 932 O O . ALA A 1 120 ? -16.984 17.016 17.219 1 96.44 120 ALA A O 1
ATOM 933 N N . TRP A 1 121 ? -16 18.812 18.031 1 96.81 121 TRP A N 1
ATOM 934 C CA . TRP A 1 121 ? -15.758 19.406 16.719 1 96.81 121 TRP A CA 1
ATOM 935 C C . TRP A 1 121 ? -14.914 18.469 15.859 1 96.81 121 TRP A C 1
ATOM 937 O O . TRP A 1 121 ? -15.281 18.172 14.719 1 96.81 121 TRP A O 1
ATOM 947 N N . ALA A 1 122 ? -13.828 17.969 16.375 1 97.44 122 ALA A N 1
ATOM 948 C CA . ALA A 1 122 ? -12.914 17.109 15.648 1 97.44 122 ALA A CA 1
ATOM 949 C C . ALA A 1 122 ? -13.609 15.82 15.203 1 97.44 122 ALA A C 1
ATOM 951 O O . ALA A 1 122 ? -13.414 15.359 14.078 1 97.44 122 ALA A O 1
ATOM 952 N N . MET A 1 123 ? -14.398 15.289 16.109 1 97.88 123 MET A N 1
ATOM 953 C CA . MET A 1 123 ? -15.117 14.055 15.805 1 97.88 123 MET A CA 1
ATOM 954 C C . MET A 1 123 ? -16.141 14.289 14.695 1 97.88 123 MET A C 1
ATOM 956 O O . MET A 1 123 ? -16.344 13.43 13.836 1 97.88 123 MET A O 1
ATOM 960 N N . GLU A 1 124 ? -16.719 15.414 14.695 1 97.5 124 GLU A N 1
ATOM 961 C CA . GLU A 1 124 ? -17.672 15.766 13.648 1 97.5 124 GLU A CA 1
ATOM 962 C C . GLU A 1 124 ? -16.969 15.961 12.312 1 97.5 124 GLU A C 1
ATOM 964 O O . GLU A 1 124 ? -17.406 15.422 11.289 1 97.5 124 GLU A O 1
ATOM 969 N N . GLU A 1 125 ? -15.906 16.703 12.312 1 95.88 125 GLU A N 1
ATOM 970 C CA . GLU A 1 125 ? -15.156 16.969 11.094 1 95.88 125 GLU A CA 1
ATOM 971 C C . GLU A 1 125 ? -14.648 15.68 10.461 1 95.88 125 GLU A C 1
ATOM 973 O O . GLU A 1 125 ? -14.594 15.555 9.242 1 95.88 125 GLU A O 1
ATOM 978 N N . CYS A 1 126 ? -14.305 14.695 11.328 1 96.88 126 CYS A N 1
ATOM 979 C CA . CYS A 1 126 ? -13.766 13.43 10.852 1 96.88 126 CYS A CA 1
ATOM 980 C C . CYS A 1 126 ? -14.867 12.383 10.68 1 96.88 126 CYS A C 1
ATOM 982 O O . CYS A 1 126 ? -14.586 11.227 10.383 1 96.88 126 CYS A O 1
ATOM 984 N N . ARG A 1 127 ? -16.094 12.719 10.883 1 95.62 127 ARG A N 1
ATOM 985 C CA . ARG A 1 127 ? -17.281 11.891 10.68 1 95.62 127 ARG A CA 1
ATOM 986 C C . ARG A 1 127 ? -17.219 10.633 11.539 1 95.62 127 ARG A C 1
ATOM 988 O O . ARG A 1 127 ? -17.484 9.531 11.047 1 95.62 127 ARG A O 1
ATOM 995 N N . ILE A 1 128 ? -16.875 10.852 12.812 1 97.25 128 ILE A N 1
ATOM 996 C CA . ILE A 1 128 ? -16.797 9.68 13.672 1 97.25 128 ILE A CA 1
ATOM 997 C C . ILE A 1 128 ? -17.578 9.938 14.961 1 97.25 128 ILE A C 1
ATOM 999 O O . ILE A 1 128 ? -17.375 9.242 15.961 1 97.25 128 ILE A O 1
ATOM 1003 N N . SER A 1 129 ? -18.391 10.953 14.992 1 97.88 129 SER A N 1
ATOM 1004 C CA . SER A 1 129 ? -19.172 11.289 16.188 1 97.88 129 SER A CA 1
ATOM 1005 C C . SER A 1 129 ? -20.016 10.109 16.641 1 97.88 129 SER A C 1
ATOM 1007 O O . SER A 1 129 ? -20.156 9.852 17.844 1 97.88 129 SER A O 1
ATOM 1009 N N . HIS A 1 130 ? -20.562 9.422 15.672 1 97.19 130 HIS A N 1
ATOM 1010 C CA . HIS A 1 130 ? -21.453 8.305 15.961 1 97.19 130 HIS A CA 1
ATOM 1011 C C . HIS A 1 130 ? -20.688 7.137 16.578 1 97.19 130 HIS A C 1
ATOM 1013 O O . HIS A 1 130 ? -21.297 6.203 17.109 1 97.19 130 HIS A O 1
ATOM 1019 N N . LEU A 1 131 ? -19.375 7.199 16.609 1 97.62 131 LEU A N 1
ATOM 1020 C CA . LEU A 1 131 ? -18.531 6.117 17.109 1 97.62 131 LEU A CA 1
ATOM 1021 C C . LEU A 1 131 ? -17.984 6.445 18.484 1 97.62 131 LEU A C 1
ATOM 1023 O O . LEU A 1 131 ? -17.188 5.688 19.047 1 97.62 131 LEU A O 1
ATOM 1027 N N . ALA A 1 132 ? -18.375 7.449 19.125 1 97.44 132 ALA A N 1
ATOM 1028 C CA . ALA A 1 132 ? -17.781 8.047 20.312 1 97.44 132 ALA A CA 1
ATOM 1029 C C . ALA A 1 132 ? -17.594 7.008 21.406 1 97.44 132 ALA A C 1
ATOM 1031 O O . ALA A 1 132 ? -16.531 6.941 22.031 1 97.44 132 ALA A O 1
ATOM 1032 N N . ASP A 1 133 ? -18.547 6.145 21.578 1 96.88 133 ASP A N 1
ATOM 1033 C CA . ASP A 1 133 ? -18.547 5.234 22.719 1 96.88 133 ASP A CA 1
ATOM 1034 C C . ASP A 1 133 ? -18.094 3.836 22.312 1 96.88 133 ASP A C 1
ATOM 1036 O O . ASP A 1 133 ? -18.125 2.904 23.109 1 96.88 133 ASP A O 1
ATOM 1040 N N . ARG A 1 134 ? -17.688 3.74 21.125 1 96.44 134 ARG A N 1
ATOM 1041 C CA . ARG A 1 134 ? -17.219 2.441 20.641 1 96.44 134 ARG A CA 1
ATOM 1042 C C . ARG A 1 134 ? -15.766 2.197 21.016 1 96.44 134 ARG A C 1
ATOM 1044 O O . ARG A 1 134 ? -14.969 3.137 21.078 1 96.44 134 ARG A O 1
ATOM 1051 N N . GLN A 1 135 ? -15.531 0.946 21.266 1 96.06 135 GLN A N 1
ATOM 1052 C CA . GLN A 1 135 ? -14.141 0.561 21.453 1 96.06 135 GLN A CA 1
ATOM 1053 C C . GLN A 1 135 ? -13.359 0.616 20.141 1 96.06 135 GLN A C 1
ATOM 1055 O O . GLN A 1 135 ? -13.852 0.165 19.109 1 96.06 135 GLN A O 1
ATOM 1060 N N . VAL A 1 136 ? -12.188 1.111 20.172 1 94.19 136 VAL A N 1
ATOM 1061 C CA . VAL A 1 136 ? -11.359 1.312 18.984 1 94.19 136 VAL A CA 1
ATOM 1062 C C . VAL A 1 136 ? -11.094 -0.031 18.297 1 94.19 136 VAL A C 1
ATOM 1064 O O . VAL A 1 136 ? -11.023 -0.111 17.078 1 94.19 136 VAL A O 1
ATOM 1067 N N . GLU A 1 137 ? -10.992 -1.016 19.062 1 92 137 GLU A N 1
ATOM 1068 C CA . GLU A 1 137 ? -10.695 -2.354 18.562 1 92 137 GLU A CA 1
ATOM 1069 C C . GLU A 1 137 ? -11.758 -2.83 17.578 1 92 137 GLU A C 1
ATOM 1071 O O . GLU A 1 137 ? -11.5 -3.693 16.75 1 92 137 GLU A O 1
ATOM 1076 N N . THR A 1 138 ? -12.906 -2.324 17.703 1 92.62 138 THR A N 1
ATOM 1077 C CA . THR A 1 138 ? -14.039 -2.799 16.922 1 92.62 138 THR A CA 1
ATOM 1078 C C . THR A 1 138 ? -14.156 -2.021 15.609 1 92.62 138 THR A C 1
ATOM 1080 O O . THR A 1 138 ? -14.992 -2.338 14.766 1 92.62 138 THR A O 1
ATOM 1083 N N . LEU A 1 139 ? -13.328 -1.097 15.43 1 93.25 139 LEU A N 1
ATOM 1084 C CA . LEU A 1 139 ? -13.445 -0.198 14.281 1 93.25 139 LEU A CA 1
ATOM 1085 C C . LEU A 1 139 ? -12.773 -0.797 13.055 1 93.25 139 LEU A C 1
ATOM 1087 O O . LEU A 1 139 ? -11.852 -1.604 13.18 1 93.25 139 LEU A O 1
ATOM 1091 N N . SER A 1 140 ? -13.289 -0.379 11.906 1 89.81 140 SER A N 1
ATOM 1092 C CA . SER A 1 140 ? -12.602 -0.688 10.664 1 89.81 140 SER A CA 1
ATOM 1093 C C . SER A 1 140 ? -11.297 0.101 10.539 1 89.81 140 SER A C 1
ATOM 1095 O O . SER A 1 140 ? -11.062 1.031 11.312 1 89.81 140 SER A O 1
ATOM 1097 N N . GLY A 1 141 ? -10.453 -0.317 9.633 1 88.88 141 GLY A N 1
ATOM 1098 C CA . GLY A 1 141 ? -9.211 0.402 9.391 1 88.88 141 GLY A CA 1
ATOM 1099 C C . GLY A 1 141 ? -9.422 1.864 9.047 1 88.88 141 GLY A C 1
ATOM 1100 O O . GLY A 1 141 ? -8.734 2.738 9.57 1 88.88 141 GLY A O 1
ATOM 1101 N N . GLY A 1 142 ? -10.359 2.1 8.148 1 91.94 142 GLY A N 1
ATOM 1102 C CA . GLY A 1 142 ? -10.688 3.467 7.777 1 91.94 142 GLY A CA 1
ATOM 1103 C C . GLY A 1 142 ? -11.188 4.297 8.945 1 91.94 142 GLY A C 1
ATOM 1104 O O . GLY A 1 142 ? -10.812 5.465 9.086 1 91.94 142 GLY A O 1
ATOM 1105 N N . GLU A 1 143 ? -12 3.678 9.773 1 93.81 143 GLU A N 1
ATOM 1106 C CA . GLU A 1 143 ? -12.508 4.367 10.953 1 93.81 143 GLU A CA 1
ATOM 1107 C C . GLU A 1 143 ? -11.383 4.688 11.938 1 93.81 143 GLU A C 1
ATOM 1109 O O . GLU A 1 143 ? -11.328 5.789 12.484 1 93.81 143 GLU A O 1
ATOM 1114 N N . ARG A 1 144 ? -10.547 3.781 12.094 1 94 144 ARG A N 1
ATOM 1115 C CA . ARG A 1 144 ? -9.43 3.986 13.008 1 94 144 ARG A CA 1
ATOM 1116 C C . ARG A 1 144 ? -8.547 5.145 12.547 1 94 144 ARG A C 1
ATOM 1118 O O . ARG A 1 144 ? -8.086 5.941 13.359 1 94 144 ARG A O 1
ATOM 1125 N N . GLN A 1 145 ? -8.352 5.18 11.25 1 93.88 145 GLN A N 1
ATOM 1126 C CA . GLN A 1 145 ? -7.547 6.27 10.711 1 93.88 145 GLN A CA 1
ATOM 1127 C C . GLN A 1 145 ? -8.203 7.621 10.969 1 93.88 145 GLN A C 1
ATOM 1129 O O . GLN A 1 145 ? -7.527 8.594 11.305 1 93.88 145 GLN A O 1
ATOM 1134 N N . ARG A 1 146 ? -9.461 7.66 10.859 1 95.56 146 ARG A N 1
ATOM 1135 C CA . ARG A 1 146 ? -10.18 8.906 11.117 1 95.56 146 ARG A CA 1
ATOM 1136 C C . ARG A 1 146 ? -10.078 9.297 12.586 1 95.56 146 ARG A C 1
ATOM 1138 O O . ARG A 1 146 ? -10 10.484 12.914 1 95.56 146 ARG A O 1
ATOM 1145 N N . VAL A 1 147 ? -10.109 8.312 13.43 1 96.06 147 VAL A N 1
ATOM 1146 C CA . VAL A 1 147 ? -9.953 8.57 14.852 1 96.06 147 VAL A CA 1
ATOM 1147 C C . VAL A 1 147 ? -8.586 9.211 15.117 1 96.06 147 VAL A C 1
ATOM 1149 O O . VAL A 1 147 ? -8.492 10.195 15.852 1 96.06 147 VAL A O 1
ATOM 1152 N N . LEU A 1 148 ? -7.586 8.703 14.461 1 95.31 148 LEU A N 1
ATOM 1153 C CA . LEU A 1 148 ? -6.238 9.227 14.633 1 95.31 148 LEU A CA 1
ATOM 1154 C C . LEU A 1 148 ? -6.137 10.648 14.094 1 95.31 148 LEU A C 1
ATOM 1156 O O . LEU A 1 148 ? -5.477 11.5 14.688 1 95.31 148 LEU A O 1
ATOM 1160 N N . ILE A 1 149 ? -6.754 10.867 12.984 1 96.19 149 ILE A N 1
ATOM 1161 C CA . ILE A 1 149 ? -6.754 12.211 12.414 1 96.19 149 ILE A CA 1
ATOM 1162 C C . ILE A 1 149 ? -7.484 13.172 13.359 1 96.19 149 ILE A C 1
ATOM 1164 O O . ILE A 1 149 ? -7.031 14.297 13.578 1 96.19 149 ILE A O 1
ATOM 1168 N N . ALA A 1 150 ? -8.586 12.688 13.922 1 96.94 150 ALA A N 1
ATOM 1169 C CA . ALA A 1 150 ? -9.32 13.508 14.883 1 96.94 150 ALA A CA 1
ATOM 1170 C C . ALA A 1 150 ? -8.453 13.844 16.094 1 96.94 150 ALA A C 1
ATOM 1172 O O . ALA A 1 150 ? -8.422 14.992 16.547 1 96.94 150 ALA A O 1
ATOM 1173 N N . MET A 1 151 ? -7.82 12.859 16.547 1 95.31 151 MET A N 1
ATOM 1174 C CA . MET A 1 151 ? -6.902 13.062 17.656 1 95.31 151 MET A CA 1
ATOM 1175 C C . MET A 1 151 ? -5.84 14.102 17.312 1 95.31 151 MET A C 1
ATOM 1177 O O . MET A 1 151 ? -5.5 14.953 18.125 1 95.31 151 MET A O 1
ATOM 1181 N N . ALA A 1 152 ? -5.426 14.031 16.094 1 94.62 152 ALA A N 1
ATOM 1182 C CA . 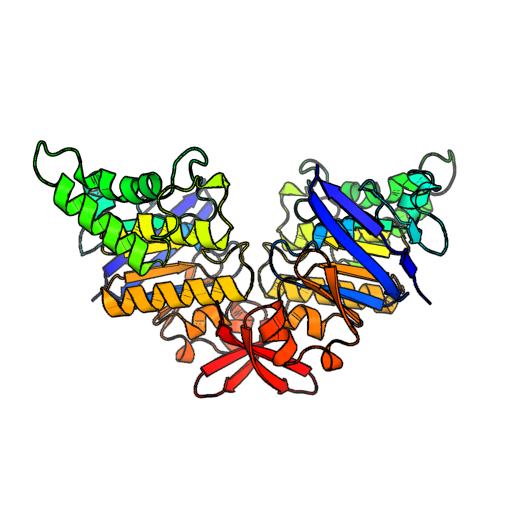ALA A 1 152 ? -4.367 14.93 15.641 1 94.62 152 ALA A CA 1
ATOM 1183 C C . ALA A 1 152 ? -4.879 16.359 15.516 1 94.62 152 ALA A C 1
ATOM 1185 O O . ALA A 1 152 ? -4.223 17.312 15.969 1 94.62 152 ALA A O 1
ATOM 1186 N N . ILE A 1 153 ? -6.031 16.547 14.992 1 95.5 153 ILE A N 1
ATOM 1187 C CA . ILE A 1 153 ? -6.473 17.891 14.664 1 95.5 153 ILE A CA 1
ATOM 1188 C C . ILE A 1 153 ? -6.969 18.609 15.922 1 95.5 153 ILE A C 1
ATOM 1190 O O . ILE A 1 153 ? -6.914 19.828 16.016 1 95.5 153 ILE A O 1
ATOM 1194 N N . VAL A 1 154 ? -7.426 17.812 16.891 1 95.31 154 VAL A N 1
ATOM 1195 C CA . VAL A 1 154 ? -7.91 18.422 18.109 1 95.31 154 VAL A CA 1
ATOM 1196 C C . VAL A 1 154 ? -6.742 19.062 18.859 1 95.31 154 VAL A C 1
ATOM 1198 O O . VAL A 1 154 ? -6.945 19.953 19.688 1 95.31 154 VAL A O 1
ATOM 1201 N N . GLN A 1 155 ? -5.602 18.641 18.547 1 92.94 155 GLN A N 1
ATOM 1202 C CA . GLN A 1 155 ? -4.402 19.203 19.172 1 92.94 155 GLN A CA 1
ATOM 1203 C C . GLN A 1 155 ? -4.152 20.625 18.719 1 92.94 155 GLN A C 1
ATOM 1205 O O . GLN A 1 155 ? -3.404 21.375 19.359 1 92.94 155 GLN A O 1
ATOM 1210 N N . GLN A 1 156 ? -4.746 20.969 17.594 1 92.62 156 GLN A N 1
ATOM 1211 C CA . GLN A 1 156 ? -4.719 22.344 17.094 1 92.62 156 GLN A CA 1
ATOM 1212 C C . GLN A 1 156 ? -3.287 22.812 16.844 1 92.62 156 GLN A C 1
ATOM 1214 O O . GLN A 1 156 ? -2.898 23.891 17.266 1 92.62 156 GLN A O 1
ATOM 1219 N N . THR A 1 157 ? -2.596 21.984 16.172 1 94.19 157 THR A N 1
ATOM 1220 C CA . THR A 1 157 ? -1.224 22.344 15.828 1 94.19 157 THR A CA 1
ATOM 1221 C C . THR A 1 157 ? -1.176 23.094 14.5 1 94.19 157 THR A C 1
ATOM 1223 O O . THR A 1 157 ? -2.168 23.125 13.766 1 94.19 157 THR A O 1
ATOM 1226 N N . ASP A 1 158 ? -0.012 23.672 14.281 1 93.94 158 ASP A N 1
ATOM 1227 C CA . ASP A 1 158 ? 0.178 24.422 13.047 1 93.94 158 ASP A CA 1
ATOM 1228 C C . ASP A 1 158 ? 0.532 23.516 11.883 1 93.94 158 ASP A C 1
ATOM 1230 O O . ASP A 1 158 ? 0.259 23.844 10.727 1 93.94 158 ASP A O 1
ATOM 1234 N N . ILE A 1 159 ? 1.12 22.391 12.258 1 96.56 159 ILE A N 1
ATOM 1235 C CA . ILE A 1 159 ? 1.568 21.469 11.227 1 96.56 159 ILE A CA 1
ATOM 1236 C C . ILE A 1 159 ? 1.129 20.047 11.578 1 96.56 159 ILE A C 1
ATOM 1238 O O . ILE A 1 159 ? 1.312 19.594 12.719 1 96.56 159 ILE A O 1
ATOM 1242 N N . LEU A 1 160 ? 0.49 19.422 10.625 1 97.31 160 LEU A N 1
ATOM 1243 C CA . LEU A 1 160 ? 0.143 18.016 10.727 1 97.31 160 LEU A CA 1
ATOM 1244 C C . LEU A 1 160 ? 1.031 17.156 9.82 1 97.31 160 LEU A C 1
ATOM 1246 O O . LEU A 1 160 ? 1.019 17.328 8.602 1 97.31 160 LEU A O 1
ATOM 1250 N N . LEU A 1 161 ? 1.876 16.328 10.422 1 97.38 161 LEU A N 1
ATOM 1251 C CA . LEU A 1 161 ? 2.76 15.414 9.703 1 97.38 161 LEU A CA 1
ATOM 1252 C C . LEU A 1 161 ? 2.174 14 9.672 1 97.38 161 LEU A C 1
ATOM 1254 O O . LEU A 1 161 ? 1.787 13.461 10.711 1 97.38 161 LEU A O 1
ATOM 1258 N N . LEU A 1 162 ? 2.078 13.461 8.477 1 97.31 162 LEU A N 1
ATOM 1259 C CA . LEU A 1 162 ? 1.533 12.117 8.32 1 97.31 162 LEU A CA 1
ATOM 1260 C C . LEU A 1 162 ? 2.506 11.219 7.566 1 97.31 162 LEU A C 1
ATOM 1262 O O . LEU A 1 162 ? 2.859 11.508 6.422 1 97.31 162 LEU A O 1
ATOM 1266 N N . ASP A 1 163 ? 2.91 10.203 8.219 1 96.25 163 ASP A N 1
ATOM 1267 C CA . ASP A 1 163 ? 3.805 9.242 7.582 1 96.25 163 ASP A CA 1
ATOM 1268 C C . ASP A 1 163 ? 3.021 8.078 6.969 1 96.25 163 ASP A C 1
ATOM 1270 O O . ASP A 1 163 ? 2.689 7.113 7.66 1 96.25 163 ASP A O 1
ATOM 1274 N N . GLU A 1 164 ? 2.732 8.156 5.652 1 94.88 164 GLU A N 1
ATOM 1275 C CA . GLU A 1 164 ? 2.033 7.148 4.859 1 94.88 164 GLU A CA 1
ATOM 1276 C C . GLU A 1 164 ? 0.66 6.84 5.449 1 94.88 164 GLU A C 1
ATOM 1278 O O . GLU A 1 164 ? 0.343 5.676 5.715 1 94.88 164 GLU A O 1
ATOM 1283 N N . PRO A 1 165 ? -0.191 7.789 5.445 1 95.12 165 PRO A N 1
ATOM 1284 C CA . PRO A 1 165 ? -1.481 7.629 6.121 1 95.12 165 PRO A CA 1
ATOM 1285 C C . PRO A 1 165 ? -2.441 6.727 5.348 1 95.12 165 PRO A C 1
ATOM 1287 O O . PRO A 1 165 ? -3.461 6.293 5.895 1 95.12 165 PRO A O 1
ATOM 1290 N N . THR A 1 166 ? -2.125 6.445 4.102 1 94.44 166 THR A N 1
ATOM 1291 C CA . THR A 1 166 ? -3.068 5.695 3.279 1 94.44 166 THR A CA 1
ATOM 1292 C C . THR A 1 166 ? -2.699 4.215 3.246 1 94.44 166 THR A C 1
ATOM 1294 O O . THR A 1 166 ? -3.377 3.416 2.6 1 94.44 166 THR A O 1
ATOM 1297 N N . THR A 1 167 ? -1.632 3.904 3.963 1 88.56 167 THR A N 1
ATOM 1298 C CA . THR A 1 167 ? -1.179 2.518 3.947 1 88.56 167 THR A CA 1
ATOM 1299 C C . THR A 1 167 ? -2.23 1.599 4.562 1 88.56 167 THR A C 1
ATOM 1301 O O . THR A 1 167 ? -2.928 1.985 5.504 1 88.56 167 THR A O 1
ATOM 1304 N N . TYR A 1 168 ? -2.488 0.384 3.955 1 86.31 168 TYR A N 1
ATOM 1305 C CA . TYR A 1 168 ? -3.342 -0.711 4.402 1 86.31 168 TYR A CA 1
ATOM 1306 C C . TYR A 1 168 ? -4.809 -0.406 4.125 1 86.31 168 TYR A C 1
ATOM 1308 O O . TYR A 1 168 ? -5.684 -1.227 4.414 1 86.31 168 TYR A O 1
ATOM 1316 N N . LEU A 1 169 ? -5.062 0.818 3.68 1 92.25 169 LEU A N 1
ATOM 1317 C CA . LEU A 1 169 ? -6.426 1.156 3.289 1 92.25 169 LEU A CA 1
ATOM 1318 C C . LEU A 1 169 ? -6.703 0.728 1.853 1 92.25 169 LEU A C 1
ATOM 1320 O O . LEU A 1 169 ? -5.785 0.67 1.03 1 92.25 169 LEU A O 1
ATOM 1324 N N . ASP A 1 170 ? -7.977 0.388 1.576 1 92.88 170 ASP A N 1
ATOM 1325 C CA . ASP A 1 170 ? -8.336 0.163 0.18 1 92.88 170 ASP A CA 1
ATOM 1326 C C . ASP A 1 170 ? -8.5 1.486 -0.565 1 92.88 170 ASP A C 1
ATOM 1328 O O . ASP A 1 170 ? -8.406 2.559 0.035 1 92.88 170 ASP A O 1
ATOM 1332 N N . VAL A 1 171 ? -8.75 1.408 -1.793 1 94.06 171 VAL A N 1
ATOM 1333 C CA . VAL A 1 171 ? -8.68 2.562 -2.684 1 94.06 171 VAL A CA 1
ATOM 1334 C C . VAL A 1 171 ? -9.719 3.602 -2.264 1 94.06 171 VAL A C 1
ATOM 1336 O O . VAL A 1 171 ? -9.414 4.793 -2.186 1 94.06 171 VAL A O 1
ATOM 1339 N N . ALA A 1 172 ? -10.898 3.219 -2.02 1 95.44 172 ALA A N 1
ATOM 1340 C CA . ALA A 1 172 ? -11.953 4.156 -1.663 1 95.44 172 ALA A CA 1
ATOM 1341 C C . ALA A 1 172 ? -11.633 4.883 -0.361 1 95.44 172 ALA A C 1
ATOM 1343 O O . ALA A 1 172 ? -11.805 6.102 -0.26 1 95.44 172 ALA A O 1
ATOM 1344 N N . HIS A 1 173 ? -11.141 4.184 0.588 1 94.75 173 HIS A N 1
ATOM 1345 C CA . HIS A 1 173 ? -10.836 4.777 1.884 1 94.75 173 HIS A CA 1
ATOM 1346 C C . HIS A 1 173 ? -9.617 5.688 1.793 1 94.75 173 HIS A C 1
ATOM 1348 O O . HIS A 1 173 ? -9.531 6.691 2.504 1 94.75 173 HIS A O 1
ATOM 1354 N N . GLN A 1 174 ? -8.688 5.301 0.933 1 95.94 174 GLN A N 1
ATOM 1355 C CA . GLN A 1 174 ? -7.551 6.191 0.706 1 95.94 174 GLN A CA 1
ATOM 1356 C C . GLN A 1 174 ? -8.008 7.547 0.184 1 95.94 174 GLN A C 1
ATOM 1358 O O . GLN A 1 174 ? -7.641 8.586 0.735 1 95.94 174 GLN A O 1
ATOM 1363 N N . LEU A 1 175 ? -8.844 7.496 -0.795 1 96.38 175 LEU A N 1
ATOM 1364 C CA . LEU A 1 175 ? -9.336 8.727 -1.403 1 96.38 175 LEU A CA 1
ATOM 1365 C C . LEU A 1 175 ? -10.164 9.531 -0.41 1 96.38 175 LEU A C 1
ATOM 1367 O O . LEU A 1 175 ? -10.031 10.75 -0.324 1 96.38 175 LEU A O 1
ATOM 1371 N N . ASP A 1 176 ? -10.938 8.82 0.29 1 96.5 176 ASP A N 1
ATOM 1372 C CA . ASP A 1 176 ? -11.781 9.469 1.29 1 96.5 176 ASP A CA 1
ATOM 1373 C C . ASP A 1 176 ? -10.938 10.195 2.332 1 96.5 176 ASP A C 1
ATOM 1375 O O . ASP A 1 176 ? -11.227 11.344 2.678 1 96.5 176 ASP A O 1
ATOM 1379 N N . LEU A 1 177 ? -9.961 9.555 2.771 1 96.44 177 LEU A N 1
ATOM 1380 C CA . LEU A 1 177 ? -9.055 10.141 3.758 1 96.44 177 LEU A CA 1
ATOM 1381 C C . LEU A 1 177 ? -8.359 11.375 3.191 1 96.44 177 LEU A C 1
ATOM 1383 O O . LEU A 1 177 ? -8.273 12.398 3.865 1 96.44 177 LEU A O 1
ATOM 1387 N N . LEU A 1 178 ? -7.891 11.289 1.995 1 97.75 178 LEU A N 1
ATOM 1388 C CA . LEU A 1 178 ? -7.176 12.398 1.379 1 97.75 178 LEU A CA 1
ATOM 1389 C C . LEU A 1 178 ? -8.109 13.578 1.143 1 97.75 178 LEU A C 1
ATOM 1391 O O . LEU A 1 178 ? -7.707 14.734 1.294 1 97.75 178 LEU A O 1
ATOM 1395 N N . HIS A 1 179 ? -9.312 13.297 0.829 1 97.25 179 HIS A N 1
ATOM 1396 C CA . HIS A 1 179 ? -10.312 14.352 0.716 1 97.25 179 HIS A CA 1
ATOM 1397 C C . HIS A 1 179 ? -10.547 15.031 2.061 1 97.25 179 HIS A C 1
ATOM 1399 O O . HIS A 1 179 ? -10.719 16.25 2.127 1 97.25 179 HIS A O 1
ATOM 1405 N N . LEU A 1 180 ? -10.602 14.195 3.018 1 97.06 180 LEU A N 1
ATOM 1406 C CA . LEU A 1 180 ? -10.766 14.742 4.359 1 97.06 180 LEU A CA 1
ATOM 1407 C C . LEU A 1 180 ? -9.617 15.688 4.703 1 97.06 180 LEU A C 1
ATOM 1409 O O . LEU A 1 180 ? -9.844 16.797 5.203 1 97.06 180 LEU A O 1
ATOM 1413 N N . LEU A 1 181 ? -8.445 15.305 4.426 1 98 181 LEU A N 1
ATOM 1414 C CA . LEU A 1 181 ? -7.273 16.141 4.707 1 98 181 LEU A CA 1
ATOM 1415 C C . LEU A 1 181 ? -7.32 17.438 3.91 1 98 181 LEU A C 1
ATOM 1417 O O . LEU A 1 181 ? -6.988 18.5 4.434 1 98 181 LEU A O 1
ATOM 1421 N N . GLN A 1 182 ? -7.699 17.359 2.676 1 97.88 182 GLN A N 1
ATOM 1422 C CA . GLN A 1 182 ? -7.852 18.547 1.851 1 97.88 182 GLN A CA 1
ATOM 1423 C C . GLN A 1 182 ? -8.891 19.5 2.443 1 97.88 182 GLN A C 1
ATOM 1425 O O . GLN A 1 182 ? -8.664 20.719 2.494 1 97.88 182 GLN A O 1
ATOM 1430 N N . LYS A 1 183 ? -9.961 18.922 2.826 1 97.06 183 LYS A N 1
ATOM 1431 C CA . LYS A 1 183 ? -11.016 19.719 3.447 1 97.06 183 LYS A CA 1
ATOM 1432 C C . LYS A 1 183 ? -10.5 20.422 4.699 1 97.06 183 LYS A C 1
ATOM 1434 O O . LYS A 1 183 ? -10.727 21.625 4.875 1 97.06 183 LYS A O 1
ATOM 1439 N N . LEU A 1 184 ? -9.844 19.656 5.539 1 96.81 184 LEU A N 1
ATOM 1440 C CA . LEU A 1 184 ? -9.312 20.219 6.773 1 96.81 184 LEU A CA 1
ATOM 1441 C C . LEU A 1 184 ? -8.305 21.328 6.48 1 96.81 184 LEU A C 1
ATOM 1443 O O . LEU A 1 184 ? -8.328 22.375 7.125 1 96.81 184 LEU A O 1
ATOM 1447 N N . ASN A 1 185 ? -7.449 21.109 5.531 1 98.06 185 ASN A N 1
ATOM 1448 C CA . ASN A 1 185 ? -6.5 22.141 5.113 1 98.06 185 ASN A CA 1
ATOM 1449 C C . ASN A 1 185 ? -7.215 23.406 4.664 1 98.06 185 ASN A C 1
ATOM 1451 O O . ASN A 1 185 ? -6.836 24.516 5.059 1 98.06 185 ASN A O 1
ATOM 1455 N N . ARG A 1 186 ? -8.219 23.281 3.898 1 96.81 186 ARG A N 1
ATOM 1456 C CA . ARG A 1 186 ? -8.945 24.406 3.324 1 96.81 186 ARG A CA 1
ATOM 1457 C C . ARG A 1 186 ? -9.742 25.141 4.395 1 96.81 186 ARG A C 1
ATOM 1459 O O . ARG A 1 186 ? -9.75 26.375 4.43 1 96.81 186 ARG A O 1
ATOM 1466 N N . GLU A 1 187 ? -10.305 24.453 5.25 1 95.19 187 GLU A N 1
ATOM 1467 C CA . GLU A 1 187 ? -11.266 25.047 6.18 1 95.19 187 GLU A CA 1
ATOM 1468 C C . GLU A 1 187 ? -10.562 25.625 7.406 1 95.19 187 GLU A C 1
ATOM 1470 O O . GLU A 1 187 ? -10.938 26.688 7.906 1 95.19 187 GLU A O 1
ATOM 1475 N N . ILE A 1 188 ? -9.523 24.984 7.863 1 93.31 188 ILE A N 1
ATOM 1476 C CA . ILE A 1 188 ? -8.953 25.469 9.109 1 93.31 188 ILE A CA 1
ATOM 1477 C C . ILE A 1 188 ? -7.551 26.031 8.859 1 93.31 188 ILE A C 1
ATOM 1479 O O . ILE A 1 188 ? -6.938 26.609 9.758 1 93.31 188 ILE A O 1
ATOM 1483 N N . GLY A 1 189 ? -7.016 25.797 7.738 1 94.94 189 GLY A N 1
ATOM 1484 C CA . GLY A 1 189 ? -5.773 26.438 7.34 1 94.94 189 GLY A CA 1
ATOM 1485 C C . GLY A 1 189 ? -4.539 25.734 7.875 1 94.94 189 GLY A C 1
ATOM 1486 O O . GLY A 1 189 ? -3.441 26.297 7.855 1 94.94 189 GLY A O 1
ATOM 1487 N N . ILE A 1 190 ? -4.695 24.578 8.383 1 96.38 190 ILE A N 1
ATOM 1488 C CA . ILE A 1 190 ? -3.578 23.812 8.93 1 96.38 190 ILE A CA 1
ATOM 1489 C C . ILE A 1 190 ? -2.619 23.422 7.801 1 96.38 190 ILE A C 1
ATOM 1491 O O . ILE A 1 190 ? -3.053 23.094 6.695 1 96.38 190 ILE A O 1
ATOM 1495 N N . SER A 1 191 ? -1.274 23.547 8.07 1 98.19 191 SER A N 1
ATOM 1496 C CA . SER A 1 191 ? -0.284 23 7.141 1 98.19 191 SER A CA 1
ATOM 1497 C C . SER A 1 191 ? -0.166 21.484 7.27 1 98.19 191 SER A C 1
ATOM 1499 O O . SER A 1 191 ? -0.129 20.953 8.383 1 98.19 191 SER A O 1
ATOM 1501 N N . ILE A 1 192 ? -0.165 20.812 6.137 1 98.5 192 ILE A N 1
ATOM 1502 C CA . ILE A 1 192 ? -0.1 19.359 6.16 1 98.5 192 ILE A CA 1
ATOM 1503 C C . ILE A 1 192 ? 1.106 18.891 5.352 1 98.5 192 ILE A C 1
ATOM 1505 O O . ILE A 1 192 ? 1.364 19.391 4.254 1 98.5 192 ILE A O 1
ATOM 1509 N N . VAL A 1 193 ? 1.878 18 5.914 1 98.56 193 VAL A N 1
ATOM 1510 C CA . VAL A 1 193 ? 2.961 17.297 5.223 1 98.56 193 VAL A CA 1
ATOM 1511 C C . VAL A 1 193 ? 2.711 15.797 5.242 1 98.56 193 VAL A C 1
ATOM 1513 O O . VAL A 1 193 ? 2.551 15.203 6.312 1 98.56 193 VAL A O 1
ATOM 1516 N N . LEU A 1 194 ? 2.637 15.195 4.074 1 97.62 194 LEU A N 1
ATOM 1517 C CA . LEU A 1 194 ? 2.326 13.773 4.023 1 97.62 194 LEU A CA 1
ATOM 1518 C C . LEU A 1 194 ? 3.307 13.031 3.119 1 97.62 194 LEU A C 1
ATOM 1520 O O . LEU A 1 194 ? 3.709 13.555 2.076 1 97.62 194 LEU A O 1
ATOM 1524 N N . VAL A 1 195 ? 3.74 11.922 3.607 1 97.56 195 VAL A N 1
ATOM 1525 C CA . VAL A 1 195 ? 4.516 11 2.785 1 97.56 195 VAL A CA 1
ATOM 1526 C C . VAL A 1 195 ? 3.574 10.086 2.006 1 97.56 195 VAL A C 1
ATOM 1528 O O . VAL A 1 195 ? 2.672 9.477 2.584 1 97.56 195 VAL A O 1
ATOM 1531 N N . LEU A 1 196 ? 3.721 10.008 0.633 1 96.38 196 LEU A N 1
ATOM 1532 C CA . LEU A 1 196 ? 2.875 9.18 -0.219 1 96.38 196 LEU A CA 1
ATOM 1533 C C . LEU A 1 196 ? 3.719 8.305 -1.139 1 96.38 196 LEU A C 1
ATOM 1535 O O . LEU A 1 196 ? 4.773 8.734 -1.614 1 96.38 196 LEU A O 1
ATOM 1539 N N . HIS A 1 197 ? 3.154 7.164 -1.427 1 92.94 197 HIS A N 1
ATOM 1540 C CA . HIS A 1 197 ? 3.791 6.273 -2.391 1 92.94 197 HIS A CA 1
ATOM 1541 C C . HIS A 1 197 ? 3.104 6.352 -3.75 1 92.94 197 HIS A C 1
ATOM 1543 O O . HIS A 1 197 ? 3.719 6.066 -4.781 1 92.94 197 HIS A O 1
ATOM 1549 N N . ASP A 1 198 ? 1.852 6.719 -3.773 1 94.56 198 ASP A N 1
ATOM 1550 C CA . ASP A 1 198 ? 1.096 6.824 -5.016 1 94.56 198 ASP A CA 1
ATOM 1551 C C . ASP A 1 198 ? 1.309 8.188 -5.672 1 94.56 198 ASP A C 1
ATOM 1553 O O . ASP A 1 198 ? 0.914 9.219 -5.121 1 94.56 198 ASP A O 1
ATOM 1557 N N . LEU A 1 199 ? 1.807 8.102 -6.852 1 96.56 199 LEU A N 1
ATOM 1558 C CA . LEU A 1 199 ? 2.166 9.336 -7.547 1 96.56 199 LEU A CA 1
ATOM 1559 C C . LEU A 1 199 ? 0.923 10.141 -7.91 1 96.56 199 LEU A C 1
ATOM 1561 O O . LEU A 1 199 ? 0.931 11.375 -7.836 1 96.56 199 LEU A O 1
ATOM 1565 N N . ASN A 1 200 ? -0.103 9.477 -8.312 1 95.69 200 ASN A N 1
ATOM 1566 C CA . ASN A 1 200 ? -1.327 10.188 -8.672 1 95.69 200 ASN A CA 1
ATOM 1567 C C . ASN A 1 200 ? -1.97 10.852 -7.453 1 95.69 200 ASN A C 1
ATOM 1569 O O . ASN A 1 200 ? -2.479 11.969 -7.543 1 95.69 200 ASN A O 1
ATOM 1573 N N . GLN A 1 201 ? -1.921 10.18 -6.363 1 96.31 201 GLN A N 1
ATOM 1574 C CA . GLN A 1 201 ? -2.4 10.797 -5.133 1 96.31 201 GLN A CA 1
ATOM 1575 C C . GLN A 1 201 ? -1.58 12.039 -4.785 1 96.31 201 GLN A C 1
ATOM 1577 O O . GLN A 1 201 ? -2.139 13.07 -4.414 1 96.31 201 GLN A O 1
ATOM 1582 N N . ALA A 1 202 ? -0.272 11.922 -4.91 1 97.56 202 ALA A N 1
ATOM 1583 C CA . ALA A 1 202 ? 0.608 13.047 -4.617 1 97.56 202 ALA A CA 1
ATOM 1584 C C . ALA A 1 202 ? 0.279 14.25 -5.5 1 97.56 202 ALA A C 1
ATOM 1586 O O . ALA A 1 202 ? 0.224 15.383 -5.023 1 97.56 202 ALA A O 1
ATOM 1587 N N . ILE A 1 203 ? 0.029 14 -6.684 1 96.88 203 ILE A N 1
ATOM 1588 C CA . ILE A 1 203 ? -0.227 15.055 -7.66 1 96.88 203 ILE A CA 1
ATOM 1589 C C . ILE A 1 203 ? -1.587 15.688 -7.383 1 96.88 203 ILE A C 1
ATOM 1591 O O . ILE A 1 203 ? -1.723 16.922 -7.418 1 96.88 203 ILE A O 1
ATOM 1595 N N . GLN A 1 204 ? -2.521 14.922 -7.07 1 95.44 204 GLN A N 1
ATOM 1596 C CA . GLN A 1 204 ? -3.902 15.398 -7.027 1 95.44 204 GLN A CA 1
ATOM 1597 C C . GLN A 1 204 ? -4.219 16.047 -5.684 1 95.44 204 GLN A C 1
ATOM 1599 O O . GLN A 1 204 ? -5.109 16.891 -5.594 1 95.44 204 GLN A O 1
ATOM 1604 N N . PHE A 1 205 ? -3.406 15.703 -4.695 1 97.25 205 PHE A N 1
ATOM 1605 C CA . PHE A 1 205 ? -3.857 16.141 -3.377 1 97.25 205 PHE A CA 1
ATOM 1606 C C . PHE A 1 205 ? -2.838 17.062 -2.729 1 97.25 205 PHE A C 1
ATOM 1608 O O . PHE A 1 205 ? -3.1 17.641 -1.672 1 97.25 205 PHE A O 1
ATOM 1615 N N . SER A 1 206 ? -1.708 17.25 -3.354 1 98.06 206 SER A N 1
ATOM 1616 C CA . SER A 1 206 ? -0.701 18.141 -2.795 1 98.06 206 SER A CA 1
ATOM 1617 C C . SER A 1 206 ? -0.663 19.469 -3.547 1 98.06 206 SER A C 1
ATOM 1619 O O . SER A 1 206 ? -0.848 19.5 -4.766 1 98.06 206 SER A O 1
ATOM 1621 N N . ASP A 1 207 ? -0.371 20.547 -2.83 1 98.06 207 ASP A N 1
ATOM 1622 C CA . ASP A 1 207 ? -0.099 21.859 -3.416 1 98.06 207 ASP A CA 1
ATOM 1623 C C . ASP A 1 207 ? 1.368 21.984 -3.82 1 98.06 207 ASP A C 1
ATOM 1625 O O . ASP A 1 207 ? 1.699 22.703 -4.758 1 98.06 207 ASP A O 1
ATOM 1629 N N . PHE A 1 208 ? 2.17 21.422 -3.043 1 98.44 208 PHE A N 1
ATOM 1630 C CA . PHE A 1 208 ? 3.623 21.453 -3.145 1 98.44 208 PHE A CA 1
ATOM 1631 C C . PHE A 1 208 ? 4.211 20.062 -2.982 1 98.44 208 PHE A C 1
ATOM 1633 O O . PHE A 1 208 ? 3.75 19.281 -2.148 1 98.44 208 PHE A O 1
ATOM 1640 N N . LEU A 1 209 ? 5.223 19.688 -3.828 1 98.62 209 LEU A N 1
ATOM 1641 C CA . LEU A 1 209 ? 5.828 18.359 -3.766 1 98.62 209 LEU A CA 1
ATOM 1642 C C . LEU A 1 209 ? 7.312 18.453 -3.422 1 98.62 209 LEU A C 1
ATOM 1644 O O . LEU A 1 209 ? 8.016 19.328 -3.924 1 98.62 209 LEU A O 1
ATOM 1648 N N . VAL A 1 210 ? 7.727 17.609 -2.611 1 98.75 210 VAL A N 1
ATOM 1649 C CA . VAL A 1 210 ? 9.133 17.359 -2.328 1 98.75 210 VAL A CA 1
ATOM 1650 C C . VAL A 1 210 ? 9.523 15.969 -2.838 1 98.75 210 VAL A C 1
ATOM 1652 O O . VAL A 1 210 ? 9 14.961 -2.367 1 98.75 210 VAL A O 1
ATOM 1655 N N . VAL A 1 211 ? 10.406 15.922 -3.818 1 98.75 211 VAL A N 1
ATOM 1656 C CA . VAL A 1 211 ? 10.867 14.664 -4.387 1 98.75 211 VAL A CA 1
ATOM 1657 C C . VAL A 1 211 ? 12.242 14.32 -3.822 1 98.75 211 VAL A C 1
ATOM 1659 O O . VAL A 1 211 ? 13.172 15.125 -3.898 1 98.75 211 VAL A O 1
ATOM 1662 N N . MET A 1 212 ? 12.305 13.141 -3.305 1 98.31 212 MET A N 1
ATOM 1663 C CA . MET A 1 212 ? 13.547 12.734 -2.658 1 98.31 212 MET A CA 1
ATOM 1664 C C . MET A 1 212 ? 14.188 11.562 -3.402 1 98.31 212 MET A C 1
ATOM 1666 O O . MET A 1 212 ? 13.492 10.734 -3.99 1 98.31 212 MET A O 1
ATOM 1670 N N . GLN A 1 213 ? 15.445 11.555 -3.336 1 97.38 213 GLN A N 1
ATOM 1671 C CA . GLN A 1 213 ? 16.25 10.461 -3.885 1 97.38 213 GLN A CA 1
ATOM 1672 C C . GLN A 1 213 ? 17.562 10.32 -3.137 1 97.38 213 GLN A C 1
ATOM 1674 O O . GLN A 1 213 ? 18.281 11.305 -2.926 1 97.38 213 GLN A O 1
ATOM 1679 N N . LYS A 1 214 ? 17.875 9.117 -2.719 1 94.94 214 LYS A N 1
ATOM 1680 C CA . LYS A 1 214 ? 19.172 8.766 -2.141 1 94.94 214 LYS A CA 1
ATOM 1681 C C . LYS A 1 214 ? 19.516 9.68 -0.966 1 94.94 214 LYS A C 1
ATOM 1683 O O . LYS A 1 214 ? 20.625 10.219 -0.891 1 94.94 214 LYS A O 1
ATOM 1688 N N . GLY A 1 215 ? 18.5 9.961 -0.171 1 95.81 215 GLY A N 1
ATOM 1689 C CA . GLY A 1 215 ? 18.734 10.672 1.075 1 95.81 215 GLY A CA 1
ATOM 1690 C C . GLY A 1 215 ? 18.844 12.18 0.893 1 95.81 215 GLY A C 1
ATOM 1691 O O . GLY A 1 215 ? 19.359 12.883 1.765 1 95.81 215 GLY A O 1
ATOM 1692 N N . ALA A 1 216 ? 18.422 12.648 -0.251 1 97.19 216 ALA A N 1
ATOM 1693 C CA . ALA A 1 216 ? 18.484 14.078 -0.538 1 97.19 216 ALA A CA 1
ATOM 1694 C C . ALA A 1 216 ? 17.234 14.539 -1.299 1 97.19 216 ALA A C 1
ATOM 1696 O O . ALA A 1 216 ? 16.484 13.711 -1.824 1 97.19 216 ALA A O 1
ATOM 1697 N N . ILE A 1 217 ? 17.047 15.828 -1.279 1 98.12 217 ILE A N 1
ATOM 1698 C CA . ILE A 1 217 ? 15.969 16.422 -2.072 1 98.12 217 ILE A CA 1
ATOM 1699 C C . ILE A 1 217 ? 16.406 16.531 -3.529 1 98.12 217 ILE A C 1
ATOM 1701 O O . ILE A 1 217 ? 17.438 17.156 -3.822 1 98.12 217 ILE A O 1
ATOM 1705 N N . TYR A 1 218 ? 15.719 15.922 -4.371 1 98.31 218 TYR A N 1
ATOM 1706 C CA . TYR A 1 218 ? 15.992 15.984 -5.801 1 98.31 218 TYR A CA 1
ATOM 1707 C C . TYR A 1 218 ? 15.383 17.234 -6.418 1 98.31 218 TYR A C 1
ATOM 1709 O O . TYR A 1 218 ? 16.062 17.969 -7.141 1 98.31 218 TYR A O 1
ATOM 1717 N N . GLN A 1 219 ? 14.172 17.469 -6.035 1 98.06 219 GLN A N 1
ATOM 1718 C CA . GLN A 1 219 ? 13.445 18.609 -6.578 1 98.06 219 GLN A CA 1
ATOM 1719 C C . GLN A 1 219 ? 12.219 18.922 -5.734 1 98.06 219 GLN A C 1
ATOM 1721 O O . GLN A 1 219 ? 11.68 18.062 -5.047 1 98.06 219 GLN A O 1
ATOM 1726 N N . THR A 1 220 ? 11.898 20.188 -5.785 1 98.31 220 THR A N 1
ATOM 1727 C CA . THR A 1 220 ? 10.648 20.641 -5.176 1 98.31 220 THR A CA 1
ATOM 1728 C C . THR A 1 220 ? 9.859 21.5 -6.148 1 98.31 220 THR A C 1
ATOM 1730 O O . THR A 1 220 ? 10.422 22.078 -7.082 1 98.31 220 THR A O 1
ATOM 1733 N N . GLY A 1 221 ? 8.555 21.531 -5.973 1 97.88 221 GLY A N 1
ATOM 1734 C CA . GLY A 1 221 ? 7.762 22.406 -6.809 1 97.88 221 GLY A CA 1
ATOM 1735 C C . GLY A 1 221 ? 6.293 22.031 -6.855 1 97.88 221 GLY A C 1
ATOM 1736 O O . GLY A 1 221 ? 5.832 21.219 -6.047 1 97.88 221 GLY A O 1
ATOM 1737 N N . ILE A 1 222 ? 5.586 22.734 -7.719 1 97.56 222 ILE A N 1
ATOM 1738 C CA . ILE A 1 222 ? 4.184 22.438 -7.98 1 97.56 222 ILE A CA 1
ATOM 1739 C C . ILE A 1 222 ? 4.07 21.125 -8.75 1 97.56 222 ILE A C 1
ATOM 1741 O O . ILE A 1 222 ? 4.816 20.891 -9.703 1 97.56 222 ILE A O 1
ATOM 1745 N N . PRO A 1 223 ? 3.162 20.234 -8.297 1 96.56 223 PRO A N 1
ATOM 1746 C CA . PRO A 1 223 ? 3.084 18.906 -8.898 1 96.56 223 PRO A CA 1
ATOM 1747 C C . PRO A 1 223 ? 3.035 18.953 -10.43 1 96.56 223 PRO A C 1
ATOM 1749 O O . PRO A 1 223 ? 3.824 18.281 -11.094 1 96.56 223 PRO A O 1
ATOM 1752 N N . GLY A 1 224 ? 2.191 19.734 -11.008 1 93.38 224 GLY A N 1
ATOM 1753 C CA . GLY A 1 224 ? 2.029 19.797 -12.445 1 93.38 224 GLY A CA 1
ATOM 1754 C C . GLY A 1 224 ? 3.281 20.266 -13.172 1 93.38 224 GLY A C 1
ATOM 1755 O O . GLY A 1 224 ? 3.467 19.969 -14.352 1 93.38 224 GLY A O 1
ATOM 1756 N N . GLU A 1 225 ? 4.203 20.922 -12.453 1 95.06 225 GLU A N 1
ATOM 1757 C CA . GLU A 1 225 ? 5.402 21.5 -13.062 1 95.06 225 GLU A CA 1
ATOM 1758 C C . GLU A 1 225 ? 6.586 20.531 -12.961 1 95.06 225 GLU A C 1
ATOM 1760 O O . GLU A 1 225 ? 7.457 20.531 -13.828 1 95.06 225 GLU A O 1
ATOM 1765 N N . ILE A 1 226 ? 6.547 19.703 -12 1 96.38 226 ILE A N 1
ATOM 1766 C CA . ILE A 1 226 ? 7.789 18.969 -11.766 1 96.38 226 ILE A CA 1
ATOM 1767 C C . ILE A 1 226 ? 7.613 17.5 -12.156 1 96.38 226 ILE A C 1
ATOM 1769 O O . ILE A 1 226 ? 8.594 16.781 -12.328 1 96.38 226 ILE A O 1
ATOM 1773 N N . MET A 1 227 ? 6.395 17.031 -12.289 1 96.56 227 MET A N 1
ATOM 1774 C CA . MET A 1 227 ? 6.164 15.641 -12.656 1 96.56 227 MET A CA 1
ATOM 1775 C C . MET A 1 227 ? 6.336 15.43 -14.156 1 96.56 227 MET A C 1
ATOM 1777 O O . MET A 1 227 ? 5.363 15.469 -14.906 1 96.56 227 MET A O 1
ATOM 1781 N N . THR A 1 228 ? 7.562 15.164 -14.555 1 96.62 228 THR A N 1
ATOM 1782 C CA . THR A 1 228 ? 7.926 14.961 -15.953 1 96.62 228 THR A CA 1
ATOM 1783 C C . THR A 1 228 ? 8.438 13.539 -16.172 1 96.62 228 THR A C 1
ATOM 1785 O O . THR A 1 228 ? 8.742 12.828 -15.219 1 96.62 228 THR A O 1
ATOM 1788 N N . SER A 1 229 ? 8.484 13.211 -17.484 1 96.25 229 SER A N 1
ATOM 1789 C CA . SER A 1 229 ? 9.023 11.898 -17.844 1 96.25 229 SER A CA 1
ATOM 1790 C C . SER A 1 229 ? 10.469 11.742 -17.359 1 96.25 229 SER A C 1
ATOM 1792 O O . SER A 1 229 ? 10.883 10.656 -16.953 1 96.25 229 SER A O 1
ATOM 1794 N N . GLU A 1 230 ? 11.141 12.836 -17.422 1 97.12 230 GLU A N 1
ATOM 1795 C CA . GLU A 1 230 ? 12.531 12.82 -16.969 1 97.12 230 GLU A CA 1
ATOM 1796 C C . GLU A 1 230 ? 12.633 12.539 -15.477 1 97.12 230 GLU A C 1
ATOM 1798 O O . GLU A 1 230 ? 13.43 11.703 -15.047 1 97.12 230 GLU A O 1
ATOM 1803 N N . LEU A 1 231 ? 11.828 13.203 -14.711 1 97.75 231 LEU A N 1
ATOM 1804 C CA . LEU A 1 231 ? 11.82 12.984 -13.273 1 97.75 231 LEU A CA 1
ATOM 1805 C C . LEU A 1 231 ? 11.438 11.547 -12.938 1 97.75 231 LEU A C 1
ATOM 1807 O O . LEU A 1 231 ? 12.078 10.898 -12.117 1 97.75 231 LEU A O 1
ATOM 1811 N N . LEU A 1 232 ? 10.375 11.047 -13.594 1 97.88 232 LEU A N 1
ATOM 1812 C CA . LEU A 1 232 ? 9.898 9.688 -13.352 1 97.88 232 LEU A CA 1
ATOM 1813 C C . LEU A 1 232 ? 10.984 8.664 -13.664 1 97.88 232 LEU A C 1
ATOM 1815 O O . LEU A 1 232 ? 11.148 7.684 -12.938 1 97.88 232 LEU A O 1
ATOM 1819 N N . LYS A 1 233 ? 11.703 8.914 -14.727 1 97.75 233 LYS A N 1
ATOM 1820 C CA . LYS A 1 233 ? 12.797 8.023 -15.109 1 97.75 233 LYS A CA 1
ATOM 1821 C C . LYS A 1 233 ? 13.953 8.117 -14.117 1 97.75 233 LYS A C 1
ATOM 1823 O O . LYS A 1 233 ? 14.406 7.098 -13.586 1 97.75 233 LYS A O 1
ATOM 1828 N N . ASP A 1 234 ? 14.359 9.297 -13.805 1 97.5 234 ASP A N 1
ATOM 1829 C CA . ASP A 1 234 ? 15.57 9.539 -13.023 1 97.5 234 ASP A CA 1
ATOM 1830 C C . ASP A 1 234 ? 15.375 9.109 -11.57 1 97.5 234 ASP A C 1
ATOM 1832 O O . ASP A 1 234 ? 16.281 8.516 -10.969 1 97.5 234 ASP A O 1
ATOM 1836 N N . VAL A 1 235 ? 14.219 9.406 -11.023 1 97.81 235 VAL A N 1
ATOM 1837 C CA . VAL A 1 235 ? 14.016 9.227 -9.594 1 97.81 235 VAL A CA 1
ATOM 1838 C C . VAL A 1 235 ? 13.312 7.898 -9.336 1 97.81 235 VAL A C 1
ATOM 1840 O O . VAL A 1 235 ? 13.703 7.141 -8.445 1 97.81 235 VAL A O 1
ATOM 1843 N N . PHE A 1 236 ? 12.344 7.531 -10.133 1 97.44 236 PHE A N 1
ATOM 1844 C CA . PHE A 1 236 ? 11.477 6.398 -9.812 1 97.44 236 PHE A CA 1
ATOM 1845 C C . PHE A 1 236 ? 11.766 5.223 -10.734 1 97.44 236 PHE A C 1
ATOM 1847 O O . PHE A 1 236 ? 11.195 4.141 -10.57 1 97.44 236 PHE A O 1
ATOM 1854 N N . GLN A 1 237 ? 12.586 5.453 -11.734 1 97.19 237 GLN A N 1
ATOM 1855 C CA . GLN A 1 237 ? 12.891 4.406 -12.703 1 97.19 237 GLN A CA 1
ATOM 1856 C C . GLN A 1 237 ? 11.625 3.902 -13.391 1 97.19 237 GLN A C 1
ATOM 1858 O O . GLN A 1 237 ? 11.438 2.693 -13.547 1 97.19 237 GLN A O 1
ATOM 1863 N N . LEU A 1 238 ? 10.852 4.863 -13.773 1 96.69 238 LEU A N 1
ATOM 1864 C CA . LEU A 1 238 ? 9.531 4.535 -14.297 1 96.69 238 LEU A CA 1
ATOM 1865 C C . LEU A 1 238 ? 9.344 5.121 -15.695 1 96.69 238 LEU A C 1
ATOM 1867 O O . LEU A 1 238 ? 9.727 6.266 -15.945 1 96.69 238 LEU A O 1
ATOM 1871 N N . GLN A 1 239 ? 8.906 4.301 -16.547 1 96.12 239 GLN A N 1
ATOM 1872 C CA . GLN A 1 239 ? 8.32 4.758 -17.797 1 96.12 239 GLN A CA 1
ATOM 1873 C C . GLN A 1 239 ? 6.801 4.883 -17.688 1 96.12 239 GLN A C 1
ATOM 1875 O O . GLN A 1 239 ? 6.121 3.92 -17.328 1 96.12 239 GLN A O 1
ATOM 1880 N N . ALA A 1 240 ? 6.301 6.113 -17.984 1 94.38 240 ALA A N 1
ATOM 1881 C CA . ALA A 1 240 ? 4.871 6.316 -17.766 1 94.38 240 ALA A CA 1
ATOM 1882 C C . ALA A 1 240 ? 4.273 7.207 -18.859 1 94.38 240 ALA A C 1
ATOM 1884 O O . ALA A 1 240 ? 4.961 8.062 -19.406 1 94.38 240 ALA A O 1
ATOM 1885 N N . ALA A 1 241 ? 3.043 6.941 -19.188 1 92.81 241 ALA A N 1
ATOM 1886 C CA . ALA A 1 241 ? 2.242 7.887 -19.969 1 92.81 241 ALA A CA 1
ATOM 1887 C C . ALA A 1 241 ? 1.646 8.969 -19.062 1 92.81 241 ALA A C 1
ATOM 1889 O O . ALA A 1 241 ? 0.99 8.656 -18.062 1 92.81 241 ALA A O 1
ATOM 1890 N N . ILE A 1 242 ? 1.979 10.18 -19.344 1 93.12 242 ILE A N 1
ATOM 1891 C CA . ILE A 1 242 ? 1.425 11.312 -18.625 1 93.12 242 ILE A CA 1
ATOM 1892 C C . ILE A 1 242 ? 0.252 11.898 -19.406 1 93.12 242 ILE A C 1
ATOM 1894 O O . ILE A 1 242 ? 0.414 12.328 -20.547 1 93.12 242 ILE A O 1
ATOM 1898 N N . THR A 1 243 ? -0.901 11.914 -18.781 1 90.75 243 THR A N 1
ATOM 1899 C CA . THR A 1 243 ? -2.098 12.391 -19.469 1 90.75 243 THR A CA 1
ATOM 1900 C C . THR A 1 243 ? -2.809 13.453 -18.625 1 90.75 243 THR A C 1
ATOM 1902 O O . THR A 1 243 ? -2.637 13.508 -17.406 1 90.75 243 THR A O 1
ATOM 1905 N N . ASN A 1 244 ? -3.506 14.312 -19.328 1 88.31 244 ASN A N 1
ATOM 1906 C CA . ASN A 1 244 ? -4.375 15.297 -18.688 1 88.31 244 ASN A CA 1
ATOM 1907 C C . ASN A 1 244 ? -5.848 15 -18.938 1 88.31 244 ASN A C 1
ATOM 1909 O O . ASN A 1 244 ? -6.266 14.859 -20.094 1 88.31 244 ASN A O 1
ATOM 1913 N N . GLN A 1 245 ? -6.508 14.719 -17.875 1 83.06 245 GLN A N 1
ATOM 1914 C CA . GLN A 1 245 ? -7.945 14.477 -17.984 1 83.06 245 GLN A CA 1
ATOM 1915 C C . GLN A 1 245 ? -8.719 15.367 -17.016 1 83.06 245 GLN A C 1
ATOM 1917 O O . GLN A 1 245 ? -8.508 15.305 -15.797 1 83.06 245 GLN A O 1
ATOM 1922 N N . ALA A 1 246 ? -9.609 16.141 -17.578 1 82.12 246 ALA A N 1
ATOM 1923 C CA . ALA A 1 246 ? -10.43 17.047 -16.781 1 82.12 246 ALA A CA 1
ATOM 1924 C C . ALA A 1 246 ? -9.555 17.953 -15.922 1 82.12 246 ALA A C 1
ATOM 1926 O O . ALA A 1 246 ? -9.781 18.078 -14.719 1 82.12 246 ALA A O 1
ATOM 1927 N N . ASP A 1 247 ? -8.523 18.406 -16.516 1 83.88 247 ASP A N 1
ATOM 1928 C CA . ASP A 1 247 ? -7.621 19.359 -15.891 1 83.88 247 ASP A CA 1
ATOM 1929 C C . ASP A 1 247 ? -6.844 18.719 -14.75 1 83.88 247 ASP A C 1
ATOM 1931 O O . ASP A 1 247 ? -6.469 19.391 -13.789 1 83.88 247 ASP A O 1
ATOM 1935 N N . LYS A 1 248 ? -6.742 17.406 -14.805 1 89.06 248 LYS A N 1
ATOM 1936 C CA . LYS A 1 248 ? -5.945 16.656 -13.828 1 89.06 248 LYS A CA 1
ATOM 1937 C C . LYS A 1 248 ? -4.863 15.836 -14.523 1 89.06 248 LYS A C 1
ATOM 1939 O O . LYS A 1 248 ? -5.121 15.195 -15.539 1 89.06 248 LYS A O 1
ATOM 1944 N N . LEU A 1 249 ? -3.725 15.938 -13.938 1 92.5 249 LEU A N 1
ATOM 1945 C CA . LEU A 1 249 ? -2.59 15.18 -14.445 1 92.5 249 LEU A CA 1
ATOM 1946 C C . LEU A 1 249 ? -2.609 13.75 -13.914 1 92.5 249 LEU A C 1
ATOM 1948 O O . LEU A 1 249 ? -2.852 13.531 -12.727 1 92.5 249 LEU A O 1
ATOM 1952 N N . TRP A 1 250 ? -2.457 12.781 -14.82 1 93.19 250 TRP A N 1
ATOM 1953 C CA . TRP A 1 250 ? -2.406 11.383 -14.414 1 93.19 250 TRP A CA 1
ATOM 1954 C C . TRP A 1 250 ? -1.13 10.711 -14.914 1 93.19 250 TRP A C 1
ATOM 1956 O O . TRP A 1 25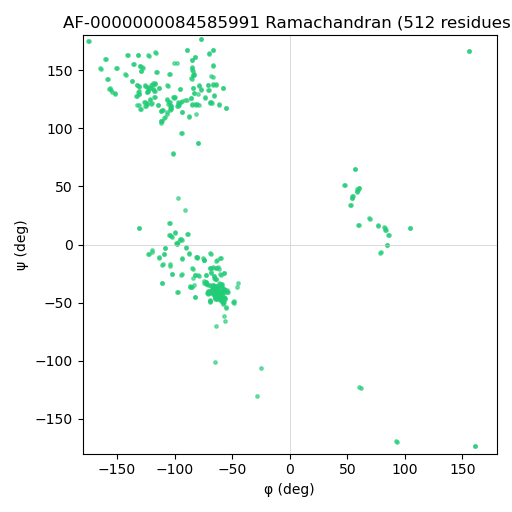0 ? -0.724 10.922 -16.062 1 93.19 250 TRP A O 1
ATOM 1966 N N . ILE A 1 251 ? -0.524 9.961 -14.055 1 94.62 251 ILE A N 1
ATOM 1967 C CA . ILE A 1 251 ? 0.655 9.164 -14.367 1 94.62 251 ILE A CA 1
ATOM 1968 C C . ILE A 1 251 ? 0.26 7.695 -14.508 1 94.62 251 ILE A C 1
ATOM 1970 O O . ILE A 1 251 ? -0.205 7.074 -13.547 1 94.62 251 ILE A O 1
ATOM 1974 N N . ASN A 1 252 ? 0.413 7.133 -15.695 1 93.38 252 ASN A N 1
ATOM 1975 C CA . ASN A 1 252 ? 0.14 5.723 -15.953 1 93.38 252 ASN A CA 1
ATOM 1976 C C . ASN A 1 252 ? 1.422 4.945 -16.234 1 93.38 252 ASN A C 1
ATOM 1978 O O . ASN A 1 252 ? 2.018 5.09 -17.312 1 93.38 252 ASN A O 1
ATOM 1982 N N . PRO A 1 253 ? 1.891 4.129 -15.297 1 93.44 253 PRO A N 1
ATOM 1983 C CA . PRO A 1 253 ? 3.137 3.383 -15.484 1 93.44 253 PRO A CA 1
ATOM 1984 C C . PRO A 1 253 ? 3.037 2.346 -16.609 1 93.44 253 PRO A C 1
ATOM 1986 O O . PRO A 1 253 ? 2.111 1.532 -16.609 1 93.44 253 PRO A O 1
ATOM 1989 N N . ILE A 1 254 ? 3.951 2.348 -17.531 1 92.06 254 ILE A N 1
ATOM 1990 C CA . ILE A 1 254 ? 3.883 1.438 -18.672 1 92.06 254 ILE A CA 1
ATOM 1991 C C . ILE A 1 254 ? 5.156 0.596 -18.734 1 92.06 254 ILE A C 1
ATOM 1993 O O . ILE A 1 254 ? 5.242 -0.354 -19.516 1 92.06 254 ILE A O 1
ATOM 1997 N N . GLY A 1 255 ? 6.105 0.945 -17.906 1 93.62 255 GLY A N 1
ATOM 1998 C CA . GLY A 1 255 ? 7.359 0.205 -17.891 1 93.62 255 GLY A CA 1
ATOM 1999 C C . GLY A 1 255 ? 8.297 0.664 -16.781 1 93.62 255 GLY A C 1
ATOM 2000 O O . GLY A 1 255 ? 7.98 1.587 -16.031 1 93.62 255 GLY A O 1
ATOM 2001 N N . VAL A 1 256 ? 9.352 -0.012 -16.672 1 95.31 256 VAL A N 1
ATOM 2002 C CA . VAL A 1 256 ? 10.336 0.342 -15.648 1 95.31 256 VAL A CA 1
ATOM 2003 C C . VAL A 1 256 ? 11.742 0.292 -16.25 1 95.31 256 VAL A C 1
ATOM 2005 O O . VAL A 1 256 ? 11.969 -0.372 -17.266 1 95.31 256 VAL A O 1
ATOM 2008 N N . TYR A 1 257 ? 12.641 1.021 -15.664 1 90.31 257 TYR A N 1
ATOM 2009 C CA . TYR A 1 257 ? 14.039 1.041 -16.078 1 90.31 257 TYR A CA 1
ATOM 2010 C C . TYR A 1 257 ? 14.906 0.253 -15.102 1 90.31 257 TYR A C 1
ATOM 2012 O O . TYR A 1 257 ? 16.125 0.406 -15.086 1 90.31 257 TYR A O 1
ATOM 2020 N N . LEU A 1 258 ? 14.32 -0.555 -14.359 1 82.5 258 LEU A N 1
ATOM 2021 C CA . LEU A 1 258 ? 15.055 -1.344 -13.383 1 82.5 258 LEU A CA 1
ATOM 2022 C C . LEU A 1 258 ? 15.844 -2.459 -14.062 1 82.5 258 LEU A C 1
ATOM 2024 O O . LEU A 1 258 ? 15.445 -2.943 -15.125 1 82.5 258 LEU A O 1
ATOM 2028 N N . MET B 1 1 ? -9.625 -25.469 -18.969 1 88.06 1 MET B N 1
ATOM 2029 C CA . MET B 1 1 ? -9.703 -26.359 -17.812 1 88.06 1 MET B CA 1
ATOM 2030 C C . MET B 1 1 ? -9.305 -25.625 -16.531 1 88.06 1 MET B C 1
ATOM 2032 O O . MET B 1 1 ? -8.523 -24.672 -16.578 1 88.06 1 MET B O 1
ATOM 2036 N N . ALA B 1 2 ? -9.953 -26.047 -15.5 1 95 2 ALA B N 1
ATOM 2037 C CA . ALA B 1 2 ? -9.695 -25.375 -14.227 1 95 2 ALA B CA 1
ATOM 2038 C C . ALA B 1 2 ? -8.547 -26.047 -13.477 1 95 2 ALA B C 1
ATOM 2040 O O . ALA B 1 2 ? -8.5 -27.281 -13.383 1 95 2 ALA B O 1
ATOM 2041 N N . ILE B 1 3 ? -7.543 -25.281 -13.133 1 96.5 3 ILE B N 1
ATOM 2042 C CA . ILE B 1 3 ? -6.426 -25.797 -12.352 1 96.5 3 ILE B CA 1
ATOM 2043 C C . ILE B 1 3 ? -6.875 -26.031 -10.906 1 96.5 3 ILE B C 1
ATOM 2045 O O . ILE B 1 3 ? -6.383 -26.953 -10.242 1 96.5 3 ILE B O 1
ATOM 2049 N N . ALA B 1 4 ? -7.777 -25.188 -10.445 1 96.38 4 ALA B N 1
ATOM 2050 C CA . ALA B 1 4 ? -8.383 -25.328 -9.117 1 96.38 4 ALA B CA 1
ATOM 2051 C C . ALA B 1 4 ? -9.883 -25.078 -9.172 1 96.38 4 ALA B C 1
ATOM 2053 O O . ALA B 1 4 ? -10.336 -24.188 -9.898 1 96.38 4 ALA B O 1
ATOM 2054 N N . SER B 1 5 ? -10.578 -25.906 -8.398 1 96.94 5 SER B N 1
ATOM 2055 C CA . SER B 1 5 ? -12.031 -25.781 -8.312 1 96.94 5 SER B CA 1
ATOM 2056 C C . SER B 1 5 ? -12.5 -25.734 -6.859 1 96.94 5 SER B C 1
ATOM 2058 O O . SER B 1 5 ? -12.18 -26.625 -6.074 1 96.94 5 SER B O 1
ATOM 2060 N N . LEU B 1 6 ? -13.062 -24.641 -6.52 1 96.38 6 LEU B N 1
ATOM 2061 C CA . LEU B 1 6 ? -13.734 -24.516 -5.234 1 96.38 6 LEU B CA 1
ATOM 2062 C C . LEU B 1 6 ? -15.242 -24.719 -5.387 1 96.38 6 LEU B C 1
ATOM 2064 O O . LEU B 1 6 ? -15.906 -23.984 -6.105 1 96.38 6 LEU B O 1
ATOM 2068 N N . GLN B 1 7 ? -15.742 -25.734 -4.711 1 96.69 7 GLN B N 1
ATOM 2069 C CA . GLN B 1 7 ? -17.156 -26.094 -4.852 1 96.69 7 GLN B CA 1
ATOM 2070 C C . GLN B 1 7 ? -17.922 -25.812 -3.566 1 96.69 7 GLN B C 1
ATOM 2072 O O . GLN B 1 7 ? -17.844 -26.578 -2.604 1 96.69 7 GLN B O 1
ATOM 2077 N N . ASP B 1 8 ? -18.688 -24.781 -3.617 1 96 8 ASP B N 1
ATOM 2078 C CA . ASP B 1 8 ? -19.594 -24.375 -2.547 1 96 8 ASP B CA 1
ATOM 2079 C C . ASP B 1 8 ? -18.891 -24.391 -1.194 1 96 8 ASP B C 1
ATOM 2081 O O . ASP B 1 8 ? -19.391 -24.969 -0.229 1 96 8 ASP B O 1
ATOM 2085 N N . ILE B 1 9 ? -17.766 -23.734 -1.18 1 94.69 9 ILE B N 1
ATOM 2086 C CA . ILE B 1 9 ? -17 -23.781 0.059 1 94.69 9 ILE B CA 1
ATOM 2087 C C . ILE B 1 9 ? -17.547 -22.734 1.037 1 94.69 9 ILE B C 1
ATOM 2089 O O . ILE B 1 9 ? -17.984 -21.656 0.626 1 94.69 9 ILE B O 1
ATOM 2093 N N . THR B 1 10 ? -17.484 -23.078 2.277 1 95.38 10 THR B N 1
ATOM 2094 C CA . THR B 1 10 ? -17.797 -22.156 3.367 1 95.38 10 THR B CA 1
ATOM 2095 C C . THR B 1 10 ? -16.703 -22.188 4.434 1 95.38 10 THR B C 1
ATOM 2097 O O . THR B 1 10 ? -16.188 -23.266 4.773 1 95.38 10 THR B O 1
ATOM 2100 N N . ILE B 1 11 ? -16.25 -21.062 4.832 1 92.69 11 ILE B N 1
ATOM 2101 C CA . ILE B 1 11 ? -15.32 -20.938 5.945 1 92.69 11 ILE B CA 1
ATOM 2102 C C . ILE B 1 11 ? -15.953 -20.094 7.059 1 92.69 11 ILE B C 1
ATOM 2104 O O . ILE B 1 11 ? -16.5 -19.031 6.801 1 92.69 11 ILE B O 1
ATOM 2108 N N . GLN B 1 12 ? -15.82 -20.578 8.18 1 89.5 12 GLN B N 1
ATOM 2109 C CA . GLN B 1 12 ? -16.422 -19.922 9.328 1 89.5 12 GLN B CA 1
ATOM 2110 C C . GLN B 1 12 ? -15.391 -19.656 10.414 1 89.5 12 GLN B C 1
ATOM 2112 O O . GLN B 1 12 ? -14.453 -20.422 10.594 1 89.5 12 GLN B O 1
ATOM 2117 N N . ARG B 1 13 ? -15.461 -18.484 10.961 1 80.81 13 ARG B N 1
ATOM 2118 C CA . ARG B 1 13 ? -14.766 -18.172 12.203 1 80.81 13 ARG B CA 1
ATOM 2119 C C . ARG B 1 13 ? -15.742 -18.031 13.367 1 80.81 13 ARG B C 1
ATOM 2121 O O . ARG B 1 13 ? -16.453 -17.031 13.477 1 80.81 13 ARG B O 1
ATOM 2128 N N . GLY B 1 14 ? -15.68 -18.969 14.219 1 80.81 14 GLY B N 1
ATOM 2129 C CA . GLY B 1 14 ? -16.766 -19.062 15.195 1 80.81 14 GLY B CA 1
ATOM 2130 C C . GLY B 1 14 ? -18.125 -19.266 14.562 1 80.81 14 GLY B C 1
ATOM 2131 O O . GLY B 1 14 ? -18.312 -20.234 13.812 1 80.81 14 GLY B O 1
ATOM 2132 N N . ASN B 1 15 ? -18.953 -18.344 14.898 1 82.88 15 ASN B N 1
ATOM 2133 C CA . ASN B 1 15 ? -20.312 -18.453 14.383 1 82.88 15 ASN B CA 1
ATOM 2134 C C . ASN B 1 15 ? -20.531 -17.562 13.172 1 82.88 15 ASN B C 1
ATOM 2136 O O . ASN B 1 15 ? -21.641 -17.469 12.648 1 82.88 15 ASN B O 1
ATOM 2140 N N . ILE B 1 16 ? -19.469 -17.047 12.703 1 85.81 16 ILE B N 1
ATOM 2141 C CA . ILE B 1 16 ? -19.625 -16.078 11.625 1 85.81 16 ILE B CA 1
ATOM 2142 C C . ILE B 1 16 ? -19.016 -16.641 10.336 1 85.81 16 ILE B C 1
ATOM 2144 O O . ILE B 1 16 ? -17.875 -17.078 10.32 1 85.81 16 ILE B O 1
ATOM 2148 N N . VAL B 1 17 ? -19.906 -16.75 9.328 1 85.19 17 VAL B N 1
ATOM 2149 C CA . VAL B 1 17 ? -19.422 -17.141 8.008 1 85.19 17 VAL B CA 1
ATOM 2150 C C . VAL B 1 17 ? -18.578 -16.016 7.41 1 85.19 17 VAL B C 1
ATOM 2152 O O . VAL B 1 17 ? -19.078 -14.906 7.199 1 85.19 17 VAL B O 1
ATOM 2155 N N . THR B 1 18 ? -17.344 -16.375 7.105 1 88.88 18 THR B N 1
ATOM 2156 C CA . THR B 1 18 ? -16.438 -15.344 6.625 1 88.88 18 THR B CA 1
ATOM 2157 C C . THR B 1 18 ? -16.234 -15.453 5.113 1 88.88 18 THR B C 1
ATOM 2159 O O . THR B 1 18 ? -15.805 -14.5 4.469 1 88.88 18 THR B O 1
ATOM 2162 N N . LEU B 1 19 ? -16.625 -16.672 4.582 1 94.25 19 LEU B N 1
ATOM 2163 C CA . LEU B 1 19 ? -16.453 -16.844 3.143 1 94.25 19 LEU B CA 1
ATOM 2164 C C . LEU B 1 19 ? -17.422 -17.891 2.613 1 94.25 19 LEU B C 1
ATOM 2166 O O . LEU B 1 19 ? -17.609 -18.953 3.23 1 94.25 19 LEU B O 1
ATOM 2170 N N . GLN B 1 20 ? -18.094 -17.641 1.564 1 95.44 20 GLN B N 1
ATOM 2171 C CA . GLN B 1 20 ? -18.875 -18.562 0.736 1 95.44 20 GLN B CA 1
ATOM 2172 C C . GLN B 1 20 ? -18.562 -18.359 -0.745 1 95.44 20 GLN B C 1
ATOM 2174 O O . GLN B 1 20 ? -18.797 -17.281 -1.292 1 95.44 20 GLN B O 1
ATOM 2179 N N . ALA B 1 21 ? -18.094 -19.453 -1.293 1 95.75 21 ALA B N 1
ATOM 2180 C CA . ALA B 1 21 ? -17.656 -19.188 -2.664 1 95.75 21 ALA B CA 1
ATOM 2181 C C . ALA B 1 21 ? -17.609 -20.484 -3.475 1 95.75 21 ALA B C 1
ATOM 2183 O O . ALA B 1 21 ? -17.344 -21.562 -2.932 1 95.75 21 ALA B O 1
ATOM 2184 N N . SER B 1 22 ? -17.969 -20.422 -4.691 1 97.75 22 SER B N 1
ATOM 2185 C CA . SER B 1 22 ? -17.641 -21.359 -5.758 1 97.75 22 SER B CA 1
ATOM 2186 C C . SER B 1 22 ? -16.828 -20.688 -6.855 1 97.75 22 SER B C 1
ATOM 2188 O O . SER B 1 22 ? -17.125 -19.562 -7.27 1 97.75 22 SER B O 1
ATOM 2190 N N . LEU B 1 23 ? -15.797 -21.344 -7.223 1 97.75 23 LEU B N 1
ATOM 2191 C CA . LEU B 1 23 ? -14.883 -20.688 -8.148 1 97.75 23 LEU B CA 1
ATOM 2192 C C . LEU B 1 23 ? -14.055 -21.703 -8.93 1 97.75 23 LEU B C 1
ATOM 2194 O O . LEU B 1 23 ? -13.586 -22.688 -8.359 1 97.75 23 LEU B O 1
ATOM 2198 N N . ASP B 1 24 ? -13.961 -21.5 -10.195 1 98 24 ASP B N 1
ATOM 2199 C CA . ASP B 1 24 ? -12.984 -22.203 -11.016 1 98 24 ASP B CA 1
ATOM 2200 C C . ASP B 1 24 ? -11.836 -21.297 -11.438 1 98 24 ASP B C 1
ATOM 2202 O O . ASP B 1 24 ? -12.062 -20.219 -11.992 1 98 24 ASP B O 1
ATOM 2206 N N . ILE B 1 25 ? -10.703 -21.688 -11.148 1 97.88 25 ILE B N 1
ATOM 2207 C CA . ILE B 1 25 ? -9.508 -20.953 -11.539 1 97.88 25 ILE B CA 1
ATOM 2208 C C . ILE B 1 25 ? -8.938 -21.531 -12.828 1 97.88 25 ILE B C 1
ATOM 2210 O O . ILE B 1 25 ? -8.57 -22.703 -12.883 1 97.88 25 ILE B O 1
ATOM 2214 N N . PRO B 1 26 ? -8.82 -20.719 -13.844 1 98.12 26 PRO B N 1
ATOM 2215 C CA . PRO B 1 26 ? -8.328 -21.234 -15.117 1 98.12 26 PRO B CA 1
ATOM 2216 C C . PRO B 1 26 ? -6.867 -21.672 -15.062 1 98.12 26 PRO B C 1
ATOM 2218 O O . PRO B 1 26 ? -6.059 -21.016 -14.391 1 98.12 26 PRO B O 1
ATOM 2221 N N . GLU B 1 27 ? -6.559 -22.703 -15.766 1 97.69 27 GLU B N 1
ATOM 2222 C CA . GLU B 1 27 ? -5.199 -23.234 -15.828 1 97.69 27 GLU B CA 1
ATOM 2223 C C . GLU B 1 27 ? -4.332 -22.406 -16.781 1 97.69 27 GLU B C 1
ATOM 2225 O O . GLU B 1 27 ? -4.785 -22 -17.844 1 97.69 27 GLU B O 1
ATOM 2230 N N . GLY B 1 28 ? -3.146 -22.156 -16.328 1 97.75 28 GLY B N 1
ATOM 2231 C CA . GLY B 1 28 ? -2.158 -21.531 -17.188 1 97.75 28 GLY B CA 1
ATOM 2232 C C . GLY B 1 28 ? -2.385 -20.031 -17.359 1 97.75 28 GLY B C 1
ATOM 2233 O O . GLY B 1 28 ? -1.868 -19.438 -18.312 1 97.75 28 GLY B O 1
ATOM 2234 N N . LYS B 1 29 ? -3.182 -19.453 -16.5 1 98.38 29 LYS B N 1
ATOM 2235 C CA . LYS B 1 29 ? -3.508 -18.031 -16.562 1 98.38 29 LYS B CA 1
ATOM 2236 C C . LYS B 1 29 ? -3.141 -17.312 -15.266 1 98.38 29 LYS B C 1
ATOM 2238 O O . LYS B 1 29 ? -2.846 -17.969 -14.258 1 98.38 29 LYS B O 1
ATOM 2243 N N . ILE B 1 30 ? -3.064 -16.047 -15.344 1 98.69 30 ILE B N 1
ATOM 2244 C CA . ILE B 1 30 ? -2.938 -15.219 -14.156 1 98.69 30 ILE B CA 1
ATOM 2245 C C . ILE B 1 30 ? -4.32 -14.75 -13.695 1 98.69 30 ILE B C 1
ATOM 2247 O O . ILE B 1 30 ? -5.008 -14.031 -14.422 1 98.69 30 ILE B O 1
ATOM 2251 N N . THR B 1 31 ? -4.703 -15.211 -12.547 1 98.75 31 THR B N 1
ATOM 2252 C CA . THR B 1 31 ? -5.965 -14.82 -11.93 1 98.75 31 THR B CA 1
ATOM 2253 C C . THR B 1 31 ? -5.73 -13.805 -10.812 1 98.75 31 THR B C 1
ATOM 2255 O O . THR B 1 31 ? -4.996 -14.078 -9.859 1 98.75 31 THR B O 1
ATOM 2258 N N . GLY B 1 32 ? -6.297 -12.625 -10.953 1 98.62 32 GLY B N 1
ATOM 2259 C CA . GLY B 1 32 ? -6.258 -11.625 -9.898 1 98.62 32 GLY B CA 1
ATOM 2260 C C . GLY B 1 32 ? -7.492 -11.648 -9.016 1 98.62 32 GLY B C 1
ATOM 2261 O O . GLY B 1 32 ? -8.609 -11.789 -9.508 1 98.62 32 GLY B O 1
ATOM 2262 N N . ILE B 1 33 ? -7.281 -11.594 -7.727 1 98.56 33 ILE B N 1
ATOM 2263 C CA . ILE B 1 33 ? -8.359 -11.438 -6.762 1 98.56 33 ILE B CA 1
ATOM 2264 C C . ILE B 1 33 ? -8.375 -10.016 -6.219 1 98.56 33 ILE B C 1
ATOM 2266 O O . ILE B 1 33 ? -7.371 -9.539 -5.684 1 98.56 33 ILE B O 1
ATOM 2270 N N . ILE B 1 34 ? -9.516 -9.328 -6.383 1 98.38 34 ILE B N 1
ATOM 2271 C CA . ILE B 1 34 ? -9.633 -7.945 -5.922 1 98.38 34 ILE B CA 1
ATOM 2272 C C . ILE B 1 34 ? -10.922 -7.777 -5.121 1 98.38 34 ILE B C 1
ATOM 2274 O O . ILE B 1 34 ? -11.828 -8.609 -5.203 1 98.38 34 ILE B O 1
ATOM 2278 N N . GLY B 1 35 ? -11.008 -6.75 -4.383 1 97.88 35 GLY B N 1
ATOM 2279 C CA . GLY B 1 35 ? -12.109 -6.41 -3.498 1 97.88 35 GLY B CA 1
ATOM 2280 C C . GLY B 1 35 ? -11.695 -5.496 -2.355 1 97.88 35 GLY B C 1
ATOM 2281 O O . GLY B 1 35 ? -10.508 -5.285 -2.123 1 97.88 35 GLY B O 1
ATOM 2282 N N . PRO B 1 36 ? -12.664 -4.949 -1.707 1 96.06 36 PRO B N 1
ATOM 2283 C CA . PRO B 1 36 ? -12.336 -4.086 -0.57 1 96.06 36 PRO B CA 1
ATOM 2284 C C . PRO B 1 36 ? -11.703 -4.852 0.591 1 96.06 36 PRO B C 1
ATOM 2286 O O . PRO B 1 36 ? -11.648 -6.082 0.567 1 96.06 36 PRO B O 1
ATOM 2289 N N . ASN B 1 37 ? -11.164 -4.043 1.511 1 92.81 37 ASN B N 1
ATOM 2290 C CA . ASN B 1 37 ? -10.625 -4.664 2.717 1 92.81 37 ASN B CA 1
ATOM 2291 C C . ASN B 1 37 ? -11.688 -5.48 3.451 1 92.81 37 ASN B C 1
ATOM 2293 O O . ASN B 1 37 ? -12.836 -5.047 3.576 1 92.81 37 ASN B O 1
ATOM 2297 N N . GLY B 1 38 ? -11.344 -6.637 3.855 1 91.44 38 GLY B N 1
ATOM 2298 C CA . GLY B 1 38 ? -12.25 -7.484 4.613 1 91.44 38 GLY B CA 1
ATOM 2299 C C . GLY B 1 38 ? -13.172 -8.312 3.732 1 91.44 38 GLY B C 1
ATOM 2300 O O . GLY B 1 38 ? -14.062 -9 4.23 1 91.44 38 GLY B O 1
ATOM 2301 N N . SER B 1 39 ? -12.938 -8.297 2.463 1 95.56 39 SER B N 1
ATOM 2302 C CA . SER B 1 39 ? -13.852 -8.977 1.555 1 95.56 39 SER B CA 1
ATOM 2303 C C . SER B 1 39 ? -13.57 -10.477 1.51 1 95.56 39 SER B C 1
ATOM 2305 O O . SER B 1 39 ? -14.344 -11.242 0.92 1 95.56 39 SER B O 1
ATOM 2307 N N . GLY B 1 40 ? -12.477 -10.945 2.061 1 94.69 40 GLY B N 1
ATOM 2308 C CA . GLY B 1 40 ? -12.195 -12.367 2.123 1 94.69 40 GLY B CA 1
ATOM 2309 C C . GLY B 1 40 ? -11.148 -12.812 1.12 1 94.69 40 GLY B C 1
ATOM 2310 O O . GLY B 1 40 ? -11 -14.008 0.859 1 94.69 40 GLY B O 1
ATOM 2311 N N . LYS B 1 41 ? -10.43 -11.891 0.534 1 96.06 41 LYS B N 1
ATOM 2312 C CA . LYS B 1 41 ? -9.469 -12.188 -0.523 1 96.06 41 LYS B CA 1
ATOM 2313 C C . LYS B 1 41 ? -8.414 -13.18 -0.041 1 96.06 41 LYS B C 1
ATOM 2315 O O . LYS B 1 41 ? -8.195 -14.219 -0.674 1 96.06 41 LYS B O 1
ATOM 2320 N N . SER B 1 42 ? -7.805 -12.859 1.144 1 93.62 42 SER B N 1
ATOM 2321 C CA . SER B 1 42 ? -6.77 -13.734 1.692 1 93.62 42 SER B CA 1
ATOM 2322 C C . SER B 1 42 ? -7.344 -15.078 2.115 1 93.62 42 SER B C 1
ATOM 2324 O O . SER B 1 42 ? -6.727 -16.125 1.896 1 93.62 42 SER B O 1
ATOM 2326 N N . THR B 1 43 ? -8.547 -15.055 2.672 1 92.56 43 THR B N 1
ATOM 2327 C CA . THR B 1 43 ? -9.219 -16.281 3.074 1 92.56 43 THR B CA 1
ATOM 2328 C C . THR B 1 43 ? -9.453 -17.188 1.869 1 92.56 43 THR B C 1
ATOM 2330 O O . THR B 1 43 ? -9.188 -18.391 1.926 1 92.56 43 THR B O 1
ATOM 2333 N N . LEU B 1 44 ? -9.906 -16.562 0.802 1 94.88 44 LEU B N 1
ATOM 2334 C CA . LEU B 1 44 ? -10.133 -17.312 -0.425 1 94.88 44 LEU B CA 1
ATOM 2335 C C . LEU B 1 44 ? -8.828 -17.906 -0.946 1 94.88 44 LEU B C 1
ATOM 2337 O O . LEU B 1 44 ? -8.758 -19.094 -1.267 1 94.88 44 LEU B O 1
ATOM 2341 N N . LEU B 1 45 ? -7.781 -17.109 -0.962 1 94.69 45 LEU B N 1
ATOM 2342 C CA . LEU B 1 45 ? -6.477 -17.547 -1.445 1 94.69 45 LEU B CA 1
ATOM 2343 C C . LEU B 1 45 ? -5.949 -18.719 -0.609 1 94.69 45 LEU B C 1
ATOM 2345 O O . LEU B 1 45 ? -5.492 -19.719 -1.155 1 94.69 45 LEU B O 1
ATOM 2349 N N . HIS B 1 46 ? -6.102 -18.641 0.666 1 92.12 46 HIS B N 1
ATOM 2350 C CA . HIS B 1 46 ? -5.586 -19.641 1.588 1 92.12 46 HIS B CA 1
ATOM 2351 C C . HIS B 1 46 ? -6.398 -20.922 1.514 1 92.12 46 HIS B C 1
ATOM 2353 O O . HIS B 1 46 ? -5.891 -22 1.834 1 92.12 46 HIS B O 1
ATOM 2359 N N . SER B 1 47 ? -7.617 -20.797 1.134 1 91.19 47 SER B N 1
ATOM 2360 C CA . SER B 1 47 ? -8.453 -21.984 1.01 1 91.19 47 SER B CA 1
ATOM 2361 C C . SER B 1 47 ? -7.949 -22.906 -0.104 1 91.19 47 SER B C 1
ATOM 2363 O O . SER B 1 47 ? -8.141 -24.125 -0.049 1 91.19 47 SER B O 1
ATOM 2365 N N . ILE B 1 48 ? -7.305 -22.297 -1.048 1 91 48 ILE B N 1
ATOM 2366 C CA . ILE B 1 48 ? -6.781 -23.078 -2.168 1 91 48 ILE B CA 1
ATOM 2367 C C . ILE B 1 48 ? -5.574 -23.891 -1.711 1 91 48 ILE B C 1
ATOM 2369 O O . ILE B 1 48 ? -5.336 -24.984 -2.213 1 91 48 ILE B O 1
ATOM 2373 N N . SER B 1 49 ? -4.773 -23.406 -0.77 1 85.88 49 SER B N 1
ATOM 2374 C CA . SER B 1 49 ? -3.561 -24.062 -0.291 1 85.88 49 SER B CA 1
ATOM 2375 C C . SER B 1 49 ? -3.863 -25.016 0.858 1 85.88 49 SER B C 1
ATOM 2377 O O . SER B 1 49 ? -2.947 -25.594 1.447 1 85.88 49 SER B O 1
ATOM 2379 N N . SER B 1 50 ? -5.051 -25.312 1.201 1 72.69 50 SER B N 1
ATOM 2380 C CA . SER B 1 50 ? -5.512 -26.203 2.26 1 72.69 50 SER B CA 1
ATOM 2381 C C . SER B 1 50 ? -5.008 -25.75 3.625 1 72.69 50 SER B C 1
ATOM 2383 O O . SER B 1 50 ? -4.863 -26.562 4.543 1 72.69 50 SER B O 1
ATOM 2385 N N . LEU B 1 51 ? -4.602 -24.578 3.68 1 69 51 LEU B N 1
ATOM 2386 C CA . LEU B 1 51 ? -4.137 -24.047 4.957 1 69 51 LEU B CA 1
ATOM 2387 C C . LEU B 1 51 ? -5.312 -23.75 5.879 1 69 51 LEU B C 1
ATOM 2389 O O . LEU B 1 51 ? -5.125 -23.516 7.078 1 69 51 LEU B O 1
ATOM 2393 N N . LEU B 1 52 ? -6.508 -23.75 5.312 1 71.75 52 LEU B N 1
ATOM 2394 C CA . LEU B 1 52 ? -7.684 -23.438 6.117 1 71.75 52 LEU B CA 1
ATOM 2395 C C . LEU B 1 52 ? -8.672 -24.594 6.125 1 71.75 52 LEU B C 1
ATOM 2397 O O . LEU B 1 52 ? -8.867 -25.25 5.102 1 71.75 52 LEU B O 1
ATOM 2401 N N . LYS B 1 53 ? -9.188 -24.859 7.258 1 79.31 53 LYS B N 1
ATOM 2402 C CA . LYS B 1 53 ? -10.242 -25.859 7.371 1 79.31 53 LYS B CA 1
ATOM 2403 C C . LYS B 1 53 ? -11.562 -25.344 6.812 1 79.31 53 LYS B C 1
ATOM 2405 O O . LYS B 1 53 ? -12.031 -24.266 7.203 1 79.31 53 LYS B O 1
ATOM 2410 N N . LEU B 1 54 ? -12.133 -26.078 5.934 1 87 54 LEU B N 1
ATOM 2411 C CA . LEU B 1 54 ? -13.414 -25.719 5.34 1 87 54 LEU B CA 1
ATOM 2412 C C . LEU B 1 54 ? -14.57 -26.172 6.223 1 87 54 LEU B C 1
ATOM 2414 O O . LEU B 1 54 ? -14.523 -27.266 6.801 1 87 54 LEU B O 1
ATOM 2418 N N . SER B 1 55 ? -15.516 -25.312 6.414 1 89.12 55 SER B N 1
ATOM 2419 C CA . SER B 1 55 ? -16.734 -25.719 7.105 1 89.12 55 SER B CA 1
ATOM 2420 C C . SER B 1 55 ? -17.625 -26.578 6.215 1 89.12 55 SER B C 1
ATOM 2422 O O . SER B 1 55 ? -18.281 -27.5 6.699 1 89.12 55 SER B O 1
ATOM 2424 N N . SER B 1 56 ? -17.609 -26.359 4.98 1 92 56 SER B N 1
ATOM 2425 C CA . SER B 1 56 ? -18.328 -27.156 3.992 1 92 56 SER B CA 1
ATOM 2426 C C . SER B 1 56 ? -17.75 -26.953 2.596 1 92 56 SER B C 1
ATOM 2428 O O . SER B 1 56 ? -16.969 -26.031 2.367 1 92 56 SER B O 1
ATOM 2430 N N . GLY B 1 57 ? -18.047 -27.938 1.741 1 93.88 57 GLY B N 1
ATOM 2431 C CA . GLY B 1 57 ? -17.562 -27.859 0.369 1 93.88 57 GLY B CA 1
ATOM 2432 C C . GLY B 1 57 ? -16.25 -28.562 0.159 1 93.88 57 GLY B C 1
ATOM 2433 O O . GLY B 1 57 ? -15.828 -29.391 0.986 1 93.88 57 GLY B O 1
ATOM 2434 N N . LYS B 1 58 ? -15.719 -28.328 -0.976 1 94.38 58 LYS B N 1
ATOM 2435 C CA . LYS B 1 58 ? -14.438 -28.969 -1.262 1 94.38 58 LYS B CA 1
ATOM 2436 C C . LYS B 1 58 ? -13.602 -28.125 -2.219 1 94.38 58 LYS B C 1
ATOM 2438 O O . LYS B 1 58 ? -14.141 -27.328 -2.988 1 94.38 58 LYS B O 1
ATOM 2443 N N . VAL B 1 59 ? -12.398 -28.25 -2.104 1 94.25 59 VAL B N 1
ATOM 2444 C CA . VAL B 1 59 ? -11.422 -27.625 -2.994 1 94.25 59 VAL B CA 1
ATOM 2445 C C . VAL B 1 59 ? -10.625 -28.703 -3.721 1 94.25 59 VAL B C 1
ATOM 2447 O O . VAL B 1 59 ? -10.125 -29.641 -3.094 1 94.25 59 VAL B O 1
ATOM 2450 N N . GLU B 1 60 ? -10.602 -28.578 -5.016 1 95.12 60 GLU B N 1
ATOM 2451 C CA . GLU B 1 60 ? -9.82 -29.5 -5.824 1 95.12 60 GLU B CA 1
ATOM 2452 C C . GLU B 1 60 ? -8.711 -28.766 -6.582 1 95.12 60 GLU B C 1
ATOM 2454 O O . GLU B 1 60 ? -8.922 -27.656 -7.078 1 95.12 60 GLU B O 1
ATOM 2459 N N . VAL B 1 61 ? -7.594 -29.391 -6.598 1 93.69 61 VAL B N 1
ATOM 2460 C CA . VAL B 1 61 ? -6.473 -28.938 -7.422 1 93.69 61 VAL B CA 1
ATOM 2461 C C . VAL B 1 61 ? -6.07 -30.047 -8.391 1 93.69 61 VAL B C 1
ATOM 2463 O O . VAL B 1 61 ? -5.844 -31.188 -7.977 1 93.69 61 VAL B O 1
ATOM 2466 N N . LYS B 1 62 ? -6.055 -29.719 -9.617 1 92.19 62 LYS B N 1
ATOM 2467 C CA . LYS B 1 62 ? -5.805 -30.703 -10.664 1 92.19 62 LYS B CA 1
ATOM 2468 C C . LYS B 1 62 ? -6.73 -31.906 -10.523 1 92.19 62 LYS B C 1
ATOM 2470 O O . LYS B 1 62 ? -6.297 -33.062 -10.656 1 92.19 62 LYS B O 1
ATOM 2475 N N . GLY B 1 63 ? -7.879 -31.594 -10.086 1 90.56 63 GLY B N 1
ATOM 2476 C CA . GLY B 1 63 ? -8.891 -32.625 -10.008 1 90.56 63 GLY B CA 1
ATOM 2477 C C . GLY B 1 63 ? -8.812 -33.438 -8.719 1 90.56 63 GLY B C 1
ATOM 2478 O O . GLY B 1 63 ? -9.617 -34.344 -8.508 1 90.56 63 GLY B O 1
ATOM 2479 N N . HIS B 1 64 ? -7.887 -33.125 -7.891 1 90.5 64 HIS B N 1
ATOM 2480 C CA . HIS B 1 64 ? -7.738 -33.875 -6.641 1 90.5 64 HIS B CA 1
ATOM 2481 C C . HIS B 1 64 ? -8.219 -33.062 -5.449 1 90.5 64 HIS B C 1
ATOM 2483 O O . HIS B 1 64 ? -7.863 -31.891 -5.316 1 90.5 64 HIS B O 1
ATOM 2489 N N . ASP B 1 65 ? -8.914 -33.75 -4.633 1 91.5 65 ASP B N 1
ATOM 2490 C CA . ASP B 1 65 ? -9.367 -33.125 -3.398 1 91.5 65 ASP B CA 1
ATOM 2491 C C . ASP B 1 65 ? -8.195 -32.812 -2.471 1 91.5 65 ASP B C 1
ATOM 2493 O O . ASP B 1 65 ? -7.461 -33.719 -2.07 1 91.5 65 ASP B O 1
ATOM 2497 N N . VAL B 1 66 ? -8.07 -31.547 -2.129 1 89.88 66 VAL B N 1
ATOM 2498 C CA . VAL B 1 66 ? -6.906 -31.125 -1.361 1 89.88 66 VAL B CA 1
ATOM 2499 C C . VAL B 1 66 ? -6.93 -31.781 0.019 1 89.88 66 VAL B C 1
ATOM 2501 O O . VAL B 1 66 ? -5.879 -32.031 0.61 1 89.88 66 VAL B O 1
ATOM 2504 N N . LYS B 1 67 ? -8.07 -32.062 0.535 1 86.69 67 LYS B N 1
ATOM 2505 C CA . LYS B 1 67 ? -8.211 -32.656 1.854 1 86.69 67 LYS B CA 1
ATOM 2506 C C . LYS B 1 67 ? -7.688 -34.094 1.856 1 86.69 67 LYS B C 1
ATOM 2508 O O . LYS B 1 67 ? -7.324 -34.625 2.906 1 86.69 67 LYS B O 1
ATOM 2513 N N . LYS B 1 68 ? -7.672 -34.656 0.74 1 87 68 LYS B N 1
ATOM 2514 C CA . LYS B 1 68 ? -7.281 -36.062 0.636 1 87 68 LYS B CA 1
ATOM 2515 C C . LYS B 1 68 ? -5.789 -36.219 0.333 1 87 68 LYS B C 1
ATOM 2517 O O . LYS B 1 68 ? -5.234 -37.312 0.387 1 87 68 LYS B O 1
ATOM 2522 N N . LEU B 1 69 ? -5.184 -35.156 -0.007 1 87.19 69 LEU B N 1
ATOM 2523 C CA . LEU B 1 69 ? -3.764 -35.188 -0.346 1 87.19 69 LEU B CA 1
ATOM 2524 C C . LEU B 1 69 ? -2.902 -35.062 0.906 1 87.19 69 LEU B C 1
ATOM 2526 O O . LEU B 1 69 ? -3.236 -34.312 1.822 1 87.19 69 LEU B O 1
ATOM 2530 N N . LYS B 1 70 ? -1.822 -35.781 0.877 1 86.44 70 LYS B N 1
ATOM 2531 C CA . LYS B 1 70 ? -0.811 -35.562 1.906 1 86.44 70 LYS B CA 1
ATOM 2532 C C . LYS B 1 70 ? -0.171 -34.188 1.759 1 86.44 70 LYS B C 1
ATOM 2534 O O . LYS B 1 70 ? -0.123 -33.656 0.658 1 86.44 70 LYS B O 1
ATOM 2539 N N . ARG B 1 71 ? 0.303 -33.688 2.789 1 83.75 71 ARG B N 1
ATOM 2540 C CA . ARG B 1 71 ? 0.895 -32.344 2.805 1 83.75 71 ARG B CA 1
ATOM 2541 C C . ARG B 1 71 ? 2.016 -32.219 1.775 1 83.75 71 ARG B C 1
ATOM 2543 O O . ARG B 1 71 ? 2.109 -31.234 1.058 1 83.75 71 ARG B O 1
ATOM 2550 N N . ASN B 1 72 ? 2.768 -33.281 1.732 1 86.56 72 ASN B N 1
ATOM 2551 C CA . ASN B 1 72 ? 3.898 -33.25 0.811 1 86.56 72 ASN B CA 1
ATOM 2552 C C . ASN B 1 72 ? 3.436 -33.281 -0.644 1 86.56 72 ASN B C 1
ATOM 2554 O O . ASN B 1 72 ? 4.043 -32.625 -1.498 1 86.56 72 ASN B O 1
ATOM 2558 N N . GLU B 1 73 ? 2.398 -33.969 -0.882 1 87.5 73 GLU B N 1
ATOM 2559 C CA . GLU B 1 73 ? 1.858 -34 -2.236 1 87.5 73 GLU B CA 1
ATOM 2560 C C . GLU B 1 73 ? 1.238 -32.688 -2.633 1 87.5 73 GLU B C 1
ATOM 2562 O O . GLU B 1 73 ? 1.389 -32.219 -3.773 1 87.5 73 GLU B O 1
ATOM 2567 N N . LEU B 1 74 ? 0.564 -32.094 -1.727 1 89.06 74 LEU B N 1
ATOM 2568 C CA . LEU B 1 74 ? -0.024 -30.797 -1.991 1 89.06 74 LEU B CA 1
ATOM 2569 C C . LEU B 1 74 ? 1.062 -29.75 -2.236 1 89.06 74 LEU B C 1
ATOM 2571 O O . LEU B 1 74 ? 0.915 -28.891 -3.105 1 89.06 74 LEU B O 1
ATOM 2575 N N . ALA B 1 75 ? 2.129 -29.891 -1.467 1 89.06 75 ALA B N 1
ATOM 2576 C CA . ALA B 1 75 ? 3.242 -28.953 -1.587 1 89.06 75 ALA B CA 1
ATOM 2577 C C . ALA B 1 75 ? 3.887 -29.047 -2.969 1 89.06 75 ALA B C 1
ATOM 2579 O O . ALA B 1 75 ? 4.531 -28.094 -3.42 1 89.06 75 ALA B O 1
ATOM 2580 N N . LYS B 1 76 ? 3.684 -30.094 -3.611 1 90.75 76 LYS B N 1
ATOM 2581 C CA . LYS B 1 76 ? 4.219 -30.266 -4.957 1 90.75 76 LYS B CA 1
ATOM 2582 C C . LYS B 1 76 ? 3.26 -29.719 -6.008 1 90.75 76 LYS B C 1
ATOM 2584 O O . LYS B 1 76 ? 3.619 -29.594 -7.184 1 90.75 76 LYS B O 1
ATOM 2589 N N . GLN B 1 77 ? 2.105 -29.344 -5.547 1 92.38 77 GLN B N 1
ATOM 2590 C CA . GLN B 1 77 ? 1.104 -28.844 -6.492 1 92.38 77 GLN B CA 1
ATOM 2591 C C . GLN B 1 77 ? 0.866 -27.344 -6.312 1 92.38 77 GLN B C 1
ATOM 2593 O O . GLN B 1 77 ? 0.565 -26.641 -7.277 1 92.38 77 GLN B O 1
ATOM 2598 N N . VAL B 1 78 ? 0.983 -26.938 -5.066 1 94.5 78 VAL B N 1
ATOM 2599 C CA . VAL B 1 78 ? 0.612 -25.562 -4.75 1 94.5 78 VAL B CA 1
ATOM 2600 C C . VAL B 1 78 ? 1.722 -24.906 -3.936 1 94.5 78 VAL B C 1
ATOM 2602 O O . VAL B 1 78 ? 2.201 -25.469 -2.953 1 94.5 78 VAL B O 1
ATOM 2605 N N . THR B 1 79 ? 2.137 -23.75 -4.371 1 93.94 79 THR B N 1
ATOM 2606 C CA . THR B 1 79 ? 3.01 -22.891 -3.578 1 93.94 79 THR B CA 1
ATOM 2607 C C . THR B 1 79 ? 2.283 -21.609 -3.176 1 93.94 79 THR B C 1
ATOM 2609 O O . THR B 1 79 ? 1.573 -21.016 -3.986 1 93.94 79 THR B O 1
ATOM 2612 N N . LEU B 1 80 ? 2.43 -21.25 -1.91 1 93.75 80 LEU B N 1
ATOM 2613 C CA . LEU B 1 80 ? 1.79 -20.047 -1.373 1 93.75 80 LEU B CA 1
ATOM 2614 C C . LEU B 1 80 ? 2.822 -19.109 -0.754 1 93.75 80 LEU B C 1
ATOM 2616 O O . LEU B 1 80 ? 3.637 -19.531 0.069 1 93.75 80 LEU B O 1
ATOM 2620 N N . LEU B 1 81 ? 2.838 -17.938 -1.286 1 93.06 81 LEU B N 1
ATOM 2621 C CA . LEU B 1 81 ? 3.586 -16.875 -0.642 1 93.06 81 LEU B CA 1
ATOM 2622 C C . LEU B 1 81 ? 2.648 -15.914 0.089 1 93.06 81 LEU B C 1
ATOM 2624 O O . LEU B 1 81 ? 1.843 -15.227 -0.541 1 93.06 81 LEU B O 1
ATOM 2628 N N . LYS B 1 82 ? 2.807 -15.828 1.417 1 91.75 82 LYS B N 1
ATOM 2629 C CA . LYS B 1 82 ? 1.952 -14.984 2.25 1 91.75 82 LYS B CA 1
ATOM 2630 C C . LYS B 1 82 ? 2.465 -13.547 2.285 1 91.75 82 LYS B C 1
ATOM 2632 O O . LYS B 1 82 ? 3.605 -13.281 1.902 1 91.75 82 LYS B O 1
ATOM 2637 N N . GLN B 1 83 ? 1.604 -12.641 2.617 1 81.56 83 GLN B N 1
ATOM 2638 C CA . GLN B 1 83 ? 1.923 -11.211 2.682 1 81.56 83 GLN B CA 1
ATOM 2639 C C . GLN B 1 83 ? 3.109 -10.961 3.607 1 81.56 83 GLN B C 1
ATOM 2641 O O . GLN B 1 83 ? 4.023 -10.203 3.264 1 81.56 83 GLN B O 1
ATOM 2646 N N . SER B 1 84 ? 3.084 -11.383 4.801 1 76.19 84 SER B N 1
ATOM 2647 C CA . SER B 1 84 ? 4.223 -11.289 5.707 1 76.19 84 SER B CA 1
ATOM 2648 C C . SER B 1 84 ? 4.949 -12.633 5.82 1 76.19 84 SER B C 1
ATOM 2650 O O . SER B 1 84 ? 4.629 -13.445 6.691 1 76.19 84 SER B O 1
ATOM 2652 N N . GLU B 1 85 ? 5.695 -12.859 4.82 1 72.06 85 GLU B N 1
ATOM 2653 C CA . GLU B 1 85 ? 6.438 -14.117 4.848 1 72.06 85 GLU B CA 1
ATOM 2654 C C . GLU B 1 85 ? 7.77 -13.953 5.574 1 72.06 85 GLU B C 1
ATOM 2656 O O . GLU B 1 85 ? 8.633 -13.188 5.141 1 72.06 85 GLU B O 1
ATOM 2661 N N . PRO B 1 86 ? 7.84 -14.539 6.695 1 75.31 86 PRO B N 1
ATOM 2662 C CA . PRO B 1 86 ? 9.141 -14.445 7.359 1 75.31 86 PRO B CA 1
ATOM 2663 C C . PRO B 1 86 ? 10.266 -15.086 6.543 1 75.31 86 PRO B C 1
ATOM 2665 O O . PRO B 1 86 ? 10.078 -16.156 5.965 1 75.31 86 PRO B O 1
ATOM 2668 N N . ILE B 1 87 ? 11.125 -14.422 6.238 1 79.44 87 ILE B N 1
ATOM 2669 C CA . ILE B 1 87 ? 12.32 -14.945 5.586 1 79.44 87 ILE B CA 1
ATOM 2670 C C . ILE B 1 87 ? 13.477 -15 6.582 1 79.44 87 ILE B C 1
ATOM 2672 O O . ILE B 1 87 ? 13.789 -14 7.23 1 79.44 87 ILE B O 1
ATOM 2676 N N . PRO B 1 88 ? 14.023 -16.203 6.828 1 82 88 PRO B N 1
ATOM 2677 C CA . PRO B 1 88 ? 15.188 -16.25 7.715 1 82 88 PRO B CA 1
ATOM 2678 C C . PRO B 1 88 ? 16.328 -15.336 7.25 1 82 88 PRO B C 1
ATOM 2680 O O . PRO B 1 88 ? 16.938 -15.602 6.215 1 82 88 PRO B O 1
ATOM 2683 N N . MET B 1 89 ? 16.625 -14.43 8.008 1 82.12 89 MET B N 1
ATOM 2684 C CA . MET B 1 89 ? 17.516 -13.352 7.613 1 82.12 89 MET B CA 1
ATOM 2685 C C . MET B 1 89 ? 18.984 -13.781 7.707 1 82.12 89 MET B C 1
ATOM 2687 O O . MET B 1 89 ? 19.844 -13.188 7.078 1 82.12 89 MET B O 1
ATOM 2691 N N . ASP B 1 90 ? 19.219 -14.906 8.312 1 88.62 90 ASP B N 1
ATOM 2692 C CA . ASP B 1 90 ? 20.594 -15.32 8.562 1 88.62 90 ASP B CA 1
ATOM 2693 C C . ASP B 1 90 ? 21.094 -16.266 7.473 1 88.62 90 ASP B C 1
ATOM 2695 O O . ASP B 1 90 ? 22.25 -16.672 7.477 1 88.62 90 ASP B O 1
ATOM 2699 N N . PHE B 1 91 ? 20.328 -16.547 6.477 1 91.88 91 PHE B N 1
ATOM 2700 C CA . PHE B 1 91 ? 20.703 -17.438 5.387 1 91.88 91 PHE B CA 1
ATOM 2701 C C . PHE B 1 91 ? 21.188 -16.641 4.176 1 91.88 91 PHE B C 1
ATOM 2703 O O . PHE B 1 91 ? 20.875 -15.461 4.039 1 91.88 91 PHE B O 1
ATOM 2710 N N . ILE B 1 92 ? 21.922 -17.281 3.438 1 96 92 ILE B N 1
ATOM 2711 C CA . ILE B 1 92 ? 22.281 -16.688 2.154 1 96 92 ILE B CA 1
ATOM 2712 C C . ILE B 1 92 ? 21.172 -16.938 1.14 1 96 92 ILE B C 1
ATOM 2714 O O . ILE B 1 92 ? 20.359 -17.844 1.317 1 96 92 ILE B O 1
ATOM 2718 N N . VAL B 1 93 ? 21.156 -16.219 0.139 1 97.38 93 VAL B N 1
ATOM 2719 C CA . VAL B 1 93 ? 20.094 -16.234 -0.869 1 97.38 93 VAL B CA 1
ATOM 2720 C C . VAL B 1 93 ? 19.953 -17.625 -1.457 1 97.38 93 VAL B C 1
ATOM 2722 O O . VAL B 1 93 ? 18.844 -18.156 -1.546 1 97.38 93 VAL B O 1
ATOM 2725 N N . GLN B 1 94 ? 21.031 -18.203 -1.776 1 96.38 94 GLN B N 1
ATOM 2726 C CA . GLN B 1 94 ? 21 -19.531 -2.398 1 96.38 94 GLN B CA 1
ATOM 2727 C C . GLN B 1 94 ? 20.312 -20.547 -1.495 1 96.38 94 GLN B C 1
ATOM 2729 O O . GLN B 1 94 ? 19.562 -21.391 -1.971 1 96.38 94 GLN B O 1
ATOM 2734 N N . ASP B 1 95 ? 20.562 -20.469 -0.253 1 95.5 95 ASP B N 1
ATOM 2735 C CA . ASP B 1 95 ? 19.953 -21.391 0.702 1 95.5 95 ASP B CA 1
ATOM 2736 C C . ASP B 1 95 ? 18.438 -21.219 0.738 1 95.5 95 ASP B C 1
ATOM 2738 O O . ASP B 1 95 ? 17.703 -22.203 0.773 1 95.5 95 ASP B O 1
ATOM 2742 N N . ILE B 1 96 ? 18.062 -19.969 0.727 1 94.94 96 ILE B N 1
ATOM 2743 C CA . ILE B 1 96 ? 16.641 -19.688 0.776 1 94.94 96 ILE B CA 1
ATOM 2744 C C . ILE B 1 96 ? 15.945 -20.297 -0.443 1 94.94 96 ILE B C 1
ATOM 2746 O O . ILE B 1 96 ? 14.914 -20.953 -0.315 1 94.94 96 ILE B O 1
ATOM 2750 N N . VAL B 1 97 ? 16.5 -20.094 -1.564 1 96 97 VAL B N 1
ATOM 2751 C CA . VAL B 1 97 ? 15.922 -20.625 -2.793 1 96 97 VAL B CA 1
ATOM 2752 C C . VAL B 1 97 ? 15.898 -22.156 -2.74 1 96 97 VAL B C 1
ATOM 2754 O O . VAL B 1 97 ? 14.922 -22.781 -3.16 1 96 97 VAL B O 1
ATOM 2757 N N . GLN B 1 98 ? 16.891 -22.719 -2.164 1 93.88 98 GLN B N 1
ATOM 2758 C CA . GLN B 1 98 ? 17 -24.172 -2.057 1 93.88 98 GLN B CA 1
ATOM 2759 C C . GLN B 1 98 ? 15.875 -24.75 -1.209 1 93.88 98 GLN B C 1
ATOM 2761 O O . GLN B 1 98 ? 15.469 -25.906 -1.403 1 93.88 98 GLN B O 1
ATOM 2766 N N . PHE B 1 99 ? 15.391 -24.016 -0.28 1 91.12 99 PHE B N 1
ATOM 2767 C CA . PHE B 1 99 ? 14.289 -24.469 0.563 1 91.12 99 PHE B CA 1
ATOM 2768 C C . PHE B 1 99 ? 13.078 -24.844 -0.282 1 91.12 99 PHE B C 1
ATOM 2770 O O . PHE B 1 99 ? 12.266 -25.688 0.12 1 91.12 99 PHE B O 1
ATOM 2777 N N . GLY B 1 100 ? 12.961 -24.297 -1.458 1 92.56 100 GLY B N 1
ATOM 2778 C CA . GLY B 1 100 ? 11.867 -24.641 -2.352 1 92.56 100 GLY B CA 1
ATOM 2779 C C . GLY B 1 100 ? 11.891 -26.094 -2.791 1 92.56 100 GLY B C 1
ATOM 2780 O O . GLY B 1 100 ? 10.883 -26.609 -3.273 1 92.56 100 GLY B O 1
ATOM 2781 N N . ARG B 1 101 ? 12.984 -26.75 -2.57 1 92.5 101 ARG B N 1
ATOM 2782 C CA . ARG B 1 101 ? 13.133 -28.141 -3.029 1 92.5 101 ARG B CA 1
ATOM 2783 C C . ARG B 1 101 ? 12.852 -29.125 -1.899 1 92.5 101 ARG B C 1
ATOM 2785 O O . ARG B 1 101 ? 12.875 -30.328 -2.109 1 92.5 101 ARG B O 1
ATOM 2792 N N . LEU B 1 102 ? 12.516 -28.641 -0.786 1 88.06 102 LEU B N 1
ATOM 2793 C CA . LEU B 1 102 ? 12.352 -29.453 0.416 1 88.06 102 LEU B CA 1
ATOM 2794 C C . LEU B 1 102 ? 11.305 -30.547 0.205 1 88.06 102 LEU B C 1
ATOM 2796 O O . LEU B 1 102 ? 11.484 -31.688 0.646 1 88.06 102 LEU B O 1
ATOM 2800 N N . PRO B 1 103 ? 10.211 -30.281 -0.433 1 85.38 103 PRO B N 1
ATOM 2801 C CA . PRO B 1 103 ? 9.195 -31.312 -0.629 1 85.38 103 PRO B CA 1
ATOM 2802 C C . PRO B 1 103 ? 9.719 -32.531 -1.417 1 85.38 103 PRO B C 1
ATOM 2804 O O . PRO B 1 103 ? 9.109 -33.594 -1.4 1 85.38 103 PRO B O 1
ATOM 2807 N N . TYR B 1 104 ? 10.836 -32.438 -1.993 1 83.06 104 TYR B N 1
ATOM 2808 C CA . TYR B 1 104 ? 11.352 -33.469 -2.869 1 83.06 104 TYR B CA 1
ATOM 2809 C C . TYR B 1 104 ? 12.508 -34.219 -2.209 1 83.06 104 TYR B C 1
ATOM 2811 O O . TYR B 1 104 ? 13.047 -35.156 -2.779 1 83.06 104 TYR B O 1
ATOM 2819 N N . GLN B 1 105 ? 13 -33.906 -1.006 1 77.81 105 GLN B N 1
ATOM 2820 C CA . GLN B 1 105 ? 14.234 -34.406 -0.411 1 77.81 105 GLN B CA 1
ATOM 2821 C C . GLN B 1 105 ? 14.008 -35.781 0.248 1 77.81 105 GLN B C 1
ATOM 2823 O O . GLN B 1 105 ? 14.961 -36.5 0.557 1 77.81 105 GLN B O 1
ATOM 2828 N N . ASN B 1 106 ? 12.992 -36.25 0.867 1 64.81 106 ASN B N 1
ATOM 2829 C CA . ASN B 1 106 ? 12.93 -37.562 1.501 1 64.81 106 ASN B CA 1
ATOM 2830 C C . ASN B 1 106 ? 13.508 -38.625 0.603 1 64.81 106 ASN B C 1
ATOM 2832 O O . ASN B 1 106 ? 13.789 -39.75 1.064 1 64.81 106 ASN B O 1
ATOM 2836 N N . ASN B 1 107 ? 13.508 -38.719 -0.581 1 51.5 107 ASN B N 1
ATOM 2837 C CA . ASN B 1 107 ? 14.078 -39.812 -1.346 1 51.5 107 ASN B CA 1
ATOM 2838 C C . ASN B 1 107 ? 15.578 -39.656 -1.522 1 51.5 107 ASN B C 1
ATOM 2840 O O . ASN B 1 107 ? 16.062 -38.562 -1.885 1 51.5 107 ASN B O 1
ATOM 2844 N N . TRP B 1 108 ? 16.469 -40.688 -0.791 1 49.19 108 TRP B N 1
ATOM 2845 C CA . TRP B 1 108 ? 17.922 -40.812 -0.586 1 49.19 108 TRP B CA 1
ATOM 2846 C C . TRP B 1 108 ? 18.688 -40.094 -1.69 1 49.19 108 TRP B C 1
ATOM 2848 O O . TRP B 1 108 ? 19.578 -39.281 -1.411 1 49.19 108 TRP B O 1
ATOM 2858 N N . GLN B 1 109 ? 19.328 -40.969 -2.691 1 48.5 109 GLN B N 1
ATOM 2859 C CA . GLN B 1 109 ? 20.469 -40.844 -3.582 1 48.5 109 GLN B CA 1
ATOM 2860 C C . GLN B 1 109 ? 20.344 -39.625 -4.48 1 48.5 109 GLN B C 1
ATOM 2862 O O . GLN B 1 109 ? 21.328 -39.125 -5.039 1 48.5 109 GLN B O 1
ATOM 2867 N N . ARG B 1 110 ? 19.391 -39.656 -5.309 1 47.12 110 ARG B N 1
ATOM 2868 C CA . ARG B 1 110 ? 19.438 -39.062 -6.633 1 47.12 110 ARG B CA 1
ATOM 2869 C C . ARG B 1 110 ? 19.562 -37.531 -6.531 1 47.12 110 ARG B C 1
ATOM 2871 O O . ARG B 1 110 ? 20.578 -36.969 -6.918 1 47.12 110 ARG B O 1
ATOM 2878 N N . GLU B 1 111 ? 18.5 -36.438 -6.691 1 52.31 111 GLU B N 1
ATOM 2879 C CA . GLU B 1 111 ? 18.547 -35.375 -7.691 1 52.31 111 GLU B CA 1
ATOM 2880 C C . GLU B 1 111 ? 19.109 -34.094 -7.102 1 52.31 111 GLU B C 1
ATOM 2882 O O . GLU B 1 111 ? 18.406 -33.094 -7.02 1 52.31 111 GLU B O 1
ATOM 2887 N N . ARG B 1 112 ? 20.109 -34.281 -6.281 1 62.91 112 ARG B N 1
ATOM 2888 C CA . ARG B 1 112 ? 20.891 -33.125 -5.871 1 62.91 112 ARG B CA 1
ATOM 2889 C C . ARG B 1 112 ? 21.281 -32.281 -7.074 1 62.91 112 ARG B C 1
ATOM 2891 O O . ARG B 1 112 ? 21.172 -31.047 -7.031 1 62.91 112 ARG B O 1
ATOM 2898 N N . ASP B 1 113 ? 21.781 -33.094 -8.016 1 78.44 113 ASP B N 1
ATOM 2899 C CA . ASP B 1 113 ? 22.234 -32.344 -9.188 1 78.44 113 ASP B CA 1
ATOM 2900 C C . ASP B 1 113 ? 21.062 -31.625 -9.867 1 78.44 113 ASP B C 1
ATOM 2902 O O . ASP B 1 113 ? 21.203 -30.469 -10.281 1 78.44 113 ASP B O 1
ATOM 2906 N N . GLU B 1 114 ? 19.984 -32.281 -9.953 1 85.31 114 GLU B N 1
ATOM 2907 C CA . GLU B 1 114 ? 18.812 -31.641 -10.562 1 85.31 114 GLU B CA 1
ATOM 2908 C C . GLU B 1 114 ? 18.344 -30.438 -9.742 1 85.31 114 GLU B C 1
ATOM 2910 O O . GLU B 1 114 ? 17.969 -29.406 -10.305 1 85.31 114 GLU B O 1
ATOM 2915 N N . ASP B 1 115 ? 18.469 -30.594 -8.484 1 88.88 115 ASP B N 1
ATOM 2916 C CA . ASP B 1 115 ? 18.062 -29.5 -7.609 1 88.88 115 ASP B CA 1
ATOM 2917 C C . ASP B 1 115 ? 18.953 -28.281 -7.797 1 88.88 115 ASP B C 1
ATOM 2919 O O . ASP B 1 115 ? 18.453 -27.156 -7.848 1 88.88 115 ASP B O 1
ATOM 2923 N N . SER B 1 116 ? 20.188 -28.609 -7.938 1 90.75 116 SER B N 1
ATOM 2924 C CA . SER B 1 116 ? 21.125 -27.516 -8.141 1 90.75 116 SER B CA 1
ATOM 2925 C C . SER B 1 116 ? 20.844 -26.781 -9.445 1 90.75 116 SER B C 1
ATOM 2927 O O . SER B 1 116 ? 20.922 -25.547 -9.508 1 90.75 116 SER B O 1
ATOM 2929 N N . ARG B 1 117 ? 20.547 -27.469 -10.375 1 93.69 117 ARG B N 1
ATOM 2930 C CA . ARG B 1 117 ? 20.219 -26.875 -11.672 1 93.69 117 ARG B CA 1
ATOM 2931 C C . ARG B 1 117 ? 18.938 -26.062 -11.594 1 93.69 117 ARG B C 1
ATOM 2933 O O . ARG B 1 117 ? 18.859 -24.969 -12.148 1 93.69 117 ARG B O 1
ATOM 2940 N N . LEU B 1 118 ? 17.984 -26.578 -10.953 1 94.81 118 LEU B N 1
ATOM 2941 C CA . LEU B 1 118 ? 16.703 -25.891 -10.797 1 94.81 118 LEU B CA 1
ATOM 2942 C C . LEU B 1 118 ? 16.875 -24.609 -10 1 94.81 118 LEU B C 1
ATOM 2944 O O . LEU B 1 118 ? 16.281 -23.578 -10.336 1 94.81 118 LEU B O 1
ATOM 2948 N N . VAL B 1 119 ? 17.672 -24.688 -9.008 1 96 119 VAL B N 1
ATOM 2949 C CA . VAL B 1 119 ? 17.938 -23.516 -8.18 1 96 119 VAL B CA 1
ATOM 2950 C C . VAL B 1 119 ? 18.641 -22.453 -9.008 1 96 119 VAL B C 1
ATOM 2952 O O . VAL B 1 119 ? 18.25 -21.281 -8.984 1 96 119 VAL B O 1
ATOM 2955 N N . ALA B 1 120 ? 19.594 -22.875 -9.75 1 96.38 120 ALA B N 1
ATOM 2956 C CA . ALA B 1 120 ? 20.312 -21.938 -10.617 1 96.38 120 ALA B CA 1
ATOM 2957 C C . ALA B 1 120 ? 19.359 -21.312 -11.641 1 96.38 120 ALA B C 1
ATOM 2959 O O . ALA B 1 120 ? 19.406 -20.109 -11.883 1 96.38 120 ALA B O 1
ATOM 2960 N N . TRP B 1 121 ? 18.562 -22.109 -12.227 1 96.75 121 TRP B N 1
ATOM 2961 C CA . TRP B 1 121 ? 17.578 -21.641 -13.195 1 96.75 121 TRP B CA 1
ATOM 2962 C C . TRP B 1 121 ? 16.656 -20.609 -12.578 1 96.75 121 TRP B C 1
ATOM 2964 O O . TRP B 1 121 ? 16.469 -19.516 -13.133 1 96.75 121 TRP B O 1
ATOM 2974 N N . ALA B 1 122 ? 16.125 -20.891 -11.414 1 97.44 122 ALA B N 1
ATOM 2975 C CA . ALA B 1 122 ? 15.188 -20 -10.734 1 97.44 122 ALA B CA 1
ATOM 2976 C C . ALA B 1 122 ? 15.852 -18.656 -10.406 1 97.44 122 ALA B C 1
ATOM 2978 O O . ALA B 1 122 ? 15.234 -17.594 -10.562 1 97.44 122 ALA B O 1
ATOM 2979 N N . MET B 1 123 ? 17.094 -18.75 -9.953 1 97.88 123 MET B N 1
ATOM 2980 C CA . MET B 1 123 ? 17.828 -17.547 -9.602 1 97.88 123 MET B CA 1
ATOM 2981 C C . MET B 1 123 ? 18.078 -16.688 -10.844 1 97.88 123 MET B C 1
ATOM 2983 O O . MET B 1 123 ? 18.016 -15.461 -10.773 1 97.88 123 MET B O 1
ATOM 2987 N N . GLU B 1 124 ? 18.297 -17.312 -11.922 1 97.44 124 GLU B N 1
ATOM 2988 C CA . GLU B 1 124 ? 18.5 -16.609 -13.18 1 97.44 124 GLU B CA 1
ATOM 2989 C C . GLU B 1 124 ? 17.203 -15.953 -13.656 1 97.44 124 GLU B C 1
ATOM 2991 O O . GLU B 1 124 ? 17.188 -14.773 -14.016 1 97.44 124 GLU B O 1
ATOM 2996 N N . GLU B 1 125 ? 16.156 -16.703 -13.648 1 95.81 125 GLU B N 1
ATOM 2997 C CA . GLU B 1 125 ? 14.852 -16.203 -14.086 1 95.81 125 GLU B CA 1
ATOM 2998 C C . GLU B 1 125 ? 14.414 -15 -13.25 1 95.81 125 GLU B C 1
ATOM 3000 O O . GLU B 1 125 ? 13.797 -14.07 -13.766 1 95.81 125 GLU B O 1
ATOM 3005 N N . CYS B 1 126 ? 14.781 -15.008 -11.953 1 96.81 126 CYS B N 1
ATOM 3006 C CA . CYS B 1 126 ? 14.383 -13.945 -11.047 1 96.81 126 CYS B CA 1
ATOM 3007 C C . CYS B 1 126 ? 15.461 -12.875 -10.945 1 96.81 126 CYS B C 1
ATOM 3009 O O . CYS B 1 126 ? 15.352 -11.945 -10.141 1 96.81 126 CYS B O 1
ATOM 3011 N N . ARG B 1 127 ? 16.5 -12.961 -11.68 1 95.5 127 ARG B N 1
ATOM 3012 C CA . ARG B 1 127 ? 17.594 -11.992 -11.789 1 95.5 127 ARG B CA 1
ATOM 3013 C C . ARG B 1 127 ? 18.25 -11.75 -10.438 1 95.5 127 ARG B C 1
ATOM 3015 O O . ARG B 1 127 ? 18.484 -10.609 -10.047 1 95.5 127 ARG B O 1
ATOM 3022 N N . ILE B 1 128 ? 18.547 -12.875 -9.766 1 97.25 128 ILE B N 1
ATOM 3023 C CA . ILE B 1 128 ? 19.172 -12.711 -8.461 1 97.25 128 ILE B CA 1
ATOM 3024 C C . ILE B 1 128 ? 20.406 -13.617 -8.367 1 97.25 128 ILE B C 1
ATOM 3026 O O . ILE B 1 128 ? 20.891 -13.898 -7.27 1 97.25 128 ILE B O 1
ATOM 3030 N N . SER B 1 129 ? 20.875 -14.133 -9.477 1 97.88 129 SER B N 1
ATOM 3031 C CA . SER B 1 129 ? 22.031 -15.016 -9.477 1 97.88 129 SER B CA 1
ATOM 3032 C C . SER B 1 129 ? 23.25 -14.344 -8.844 1 97.88 129 SER B C 1
ATOM 3034 O O . SER B 1 129 ? 24 -14.984 -8.109 1 97.88 129 SER B O 1
ATOM 3036 N N . HIS B 1 130 ? 23.391 -13.07 -9.117 1 97.12 130 HIS B N 1
ATOM 3037 C CA . HIS B 1 130 ? 24.531 -12.32 -8.625 1 97.12 130 HIS B CA 1
ATOM 3038 C C . HIS B 1 130 ? 24.453 -12.133 -7.113 1 97.12 130 HIS B C 1
ATOM 3040 O O . HIS B 1 130 ? 25.438 -11.734 -6.488 1 97.12 130 HIS B O 1
ATOM 3046 N N . LEU B 1 131 ? 23.359 -12.508 -6.488 1 97.62 131 LEU B N 1
ATOM 3047 C CA . LEU B 1 131 ? 23.141 -12.312 -5.059 1 97.62 131 LEU B CA 1
ATOM 3048 C C . LEU B 1 131 ? 23.297 -13.633 -4.305 1 97.62 131 LEU B C 1
ATOM 3050 O O . LEU B 1 131 ? 23.062 -13.688 -3.096 1 97.62 131 LEU B O 1
ATOM 3054 N N . ALA B 1 132 ? 23.719 -14.664 -4.883 1 97.44 132 ALA B N 1
ATOM 3055 C CA . ALA B 1 132 ? 23.656 -16.031 -4.395 1 97.44 132 ALA B CA 1
ATOM 3056 C C . ALA B 1 132 ? 24.281 -16.156 -3.008 1 97.44 132 ALA B C 1
ATOM 3058 O O . ALA B 1 132 ? 23.719 -16.781 -2.113 1 97.44 132 ALA B O 1
ATOM 3059 N N . ASP B 1 133 ? 25.359 -15.469 -2.789 1 96.81 133 ASP B N 1
ATOM 3060 C CA . ASP B 1 133 ? 26.125 -15.664 -1.561 1 96.81 133 ASP B CA 1
ATOM 3061 C C . ASP B 1 133 ? 25.875 -14.531 -0.569 1 96.81 133 ASP B C 1
ATOM 3063 O O . ASP B 1 133 ? 26.5 -14.461 0.485 1 96.81 133 ASP B O 1
ATOM 3067 N N . ARG B 1 134 ? 24.969 -13.727 -0.905 1 96.44 134 ARG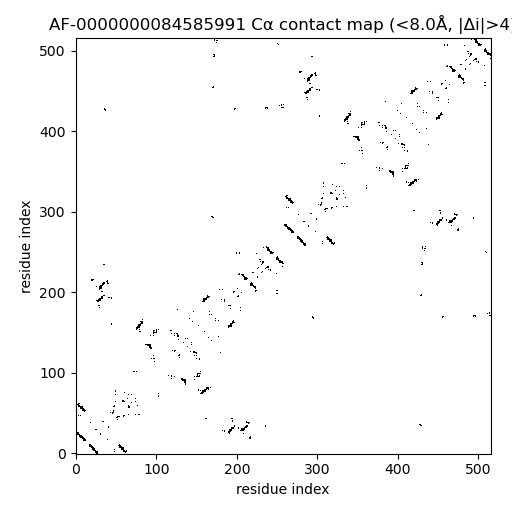 B N 1
ATOM 3068 C CA . ARG B 1 134 ? 24.641 -12.617 -0.016 1 96.44 134 ARG B CA 1
ATOM 3069 C C . ARG B 1 134 ? 23.672 -13.047 1.069 1 96.44 134 ARG B C 1
ATOM 3071 O O . ARG B 1 134 ? 22.812 -13.914 0.837 1 96.44 134 ARG B O 1
ATOM 3078 N N . GLN B 1 135 ? 23.875 -12.43 2.186 1 96 135 GLN B N 1
ATOM 3079 C CA . GLN B 1 135 ? 22.891 -12.617 3.246 1 96 135 GLN B CA 1
ATOM 3080 C C . GLN B 1 135 ? 21.578 -11.914 2.914 1 96 135 GLN B C 1
ATOM 3082 O O . GLN B 1 135 ? 21.578 -10.773 2.451 1 96 135 GLN B O 1
ATOM 3087 N N . VAL B 1 136 ? 20.484 -12.531 3.16 1 94.12 136 VAL B N 1
ATOM 3088 C CA . VAL B 1 136 ? 19.156 -12.023 2.814 1 94.12 136 VAL B CA 1
ATOM 3089 C C . VAL B 1 136 ? 18.906 -10.703 3.537 1 94.12 136 VAL B C 1
ATOM 3091 O O . VAL B 1 136 ? 18.266 -9.805 2.996 1 94.12 136 VAL B O 1
ATOM 3094 N N . GLU B 1 137 ? 19.422 -10.594 4.672 1 91.94 137 GLU B N 1
ATOM 3095 C CA . GLU B 1 137 ? 19.234 -9.406 5.496 1 91.94 137 GLU B CA 1
ATOM 3096 C C . GLU B 1 137 ? 19.766 -8.156 4.797 1 91.94 137 GLU B C 1
ATOM 3098 O O . GLU B 1 137 ? 19.328 -7.043 5.094 1 91.94 137 GLU B O 1
ATOM 3103 N N . THR B 1 138 ? 20.672 -8.32 3.939 1 92.56 138 THR B N 1
ATOM 3104 C CA . THR B 1 138 ? 21.344 -7.195 3.307 1 92.56 138 THR B CA 1
ATOM 3105 C C . THR B 1 138 ? 20.609 -6.777 2.031 1 92.56 138 THR B C 1
ATOM 3107 O O . THR B 1 138 ? 20.969 -5.777 1.405 1 92.56 138 THR B O 1
ATOM 3110 N N . LEU B 1 139 ? 19.625 -7.453 1.701 1 93.25 139 LEU B N 1
ATOM 3111 C CA . LEU B 1 139 ? 18.938 -7.234 0.427 1 93.25 139 LEU B CA 1
ATOM 3112 C C . LEU B 1 139 ? 17.906 -6.121 0.547 1 93.25 139 LEU B C 1
ATOM 3114 O O . LEU B 1 139 ? 17.375 -5.871 1.633 1 93.25 139 LEU B O 1
ATOM 3118 N N . SER B 1 140 ? 17.688 -5.48 -0.597 1 89.81 140 SER B N 1
ATOM 3119 C CA . SER B 1 140 ? 16.562 -4.555 -0.678 1 89.81 140 SER B CA 1
ATOM 3120 C C . SER B 1 140 ? 15.227 -5.301 -0.649 1 89.81 140 SER B C 1
ATOM 3122 O O . SER B 1 140 ? 15.195 -6.523 -0.79 1 89.81 140 SER B O 1
ATOM 3124 N N . GLY B 1 141 ? 14.156 -4.574 -0.395 1 88.88 141 GLY B N 1
ATOM 3125 C CA . GLY B 1 141 ? 12.836 -5.176 -0.408 1 88.88 141 GLY B CA 1
ATOM 3126 C C . GLY B 1 141 ? 12.508 -5.867 -1.716 1 88.88 141 GLY B C 1
ATOM 3127 O O . GLY B 1 141 ? 11.984 -6.984 -1.719 1 88.88 141 GLY B O 1
ATOM 3128 N N . GLY B 1 142 ? 12.789 -5.188 -2.797 1 91.94 142 GLY B N 1
ATOM 3129 C CA . GLY B 1 142 ? 12.562 -5.777 -4.109 1 91.94 142 GLY B CA 1
ATOM 3130 C C . GLY B 1 142 ? 13.367 -7.043 -4.34 1 91.94 142 GLY B C 1
ATOM 3131 O O . GLY B 1 142 ? 12.852 -8.016 -4.898 1 91.94 142 GLY B O 1
ATOM 3132 N N . GLU B 1 143 ? 14.602 -7.012 -3.889 1 93.81 143 GLU B N 1
ATOM 3133 C CA . GLU B 1 143 ? 15.461 -8.188 -4.02 1 93.81 143 GLU B CA 1
ATOM 3134 C C . GLU B 1 143 ? 14.93 -9.352 -3.184 1 93.81 143 GLU B C 1
ATOM 3136 O O . GLU B 1 143 ? 14.898 -10.492 -3.646 1 93.81 143 GLU B O 1
ATOM 3141 N N . ARG B 1 144 ? 14.516 -9.039 -2.051 1 93.88 144 ARG B N 1
ATOM 3142 C CA . ARG B 1 144 ? 13.984 -10.078 -1.171 1 93.88 144 ARG B CA 1
ATOM 3143 C C . ARG B 1 144 ? 12.75 -10.734 -1.783 1 93.88 144 ARG B C 1
ATOM 3145 O O . ARG B 1 144 ? 12.578 -11.953 -1.696 1 93.88 144 ARG B O 1
ATOM 3152 N N . GLN B 1 145 ? 11.938 -9.906 -2.373 1 93.81 145 GLN B N 1
ATOM 3153 C CA . GLN B 1 145 ? 10.742 -10.445 -3.012 1 93.81 145 GLN B CA 1
ATOM 3154 C C . GLN B 1 145 ? 11.109 -11.391 -4.156 1 93.81 145 GLN B C 1
ATOM 3156 O O . GLN B 1 145 ? 10.484 -12.438 -4.328 1 93.81 145 GLN B O 1
ATOM 3161 N N . ARG B 1 146 ? 12.094 -11.047 -4.863 1 95.5 146 ARG B N 1
ATOM 3162 C CA . ARG B 1 146 ? 12.539 -11.906 -5.953 1 95.5 146 ARG B CA 1
ATOM 3163 C C . ARG B 1 146 ? 13.086 -13.227 -5.426 1 95.5 146 ARG B C 1
ATOM 3165 O O . ARG B 1 146 ? 12.914 -14.273 -6.051 1 95.5 146 ARG B O 1
ATOM 3172 N N . VAL B 1 147 ? 13.766 -13.133 -4.324 1 96.06 147 VAL B N 1
ATOM 3173 C CA . VAL B 1 147 ? 14.273 -14.344 -3.693 1 96.06 147 VAL B CA 1
ATOM 3174 C C . VAL B 1 147 ? 13.117 -15.273 -3.336 1 96.06 147 VAL B C 1
ATOM 3176 O O . VAL B 1 147 ? 13.172 -16.484 -3.6 1 96.06 147 VAL B O 1
ATOM 3179 N N . LEU B 1 148 ? 12.07 -14.695 -2.818 1 95.25 148 LEU B N 1
ATOM 3180 C CA . LEU B 1 148 ? 10.898 -15.484 -2.432 1 95.25 148 LEU B CA 1
ATOM 3181 C C . LEU B 1 148 ? 10.219 -16.094 -3.656 1 95.25 148 LEU B C 1
ATOM 3183 O O . LEU B 1 148 ? 9.766 -17.234 -3.617 1 95.25 148 LEU B O 1
ATOM 3187 N N . ILE B 1 149 ? 10.133 -15.328 -4.676 1 96.19 149 ILE B N 1
ATOM 3188 C CA . ILE B 1 149 ? 9.547 -15.836 -5.91 1 96.19 149 ILE B CA 1
ATOM 3189 C C . ILE B 1 149 ? 10.398 -16.969 -6.461 1 96.19 149 ILE B C 1
ATOM 3191 O O . ILE B 1 149 ? 9.875 -18 -6.91 1 96.19 149 ILE B O 1
ATOM 3195 N N . ALA B 1 150 ? 11.727 -16.781 -6.379 1 96.88 150 ALA B N 1
ATOM 3196 C CA . ALA B 1 150 ? 12.625 -17.844 -6.824 1 96.88 150 ALA B CA 1
ATOM 3197 C C . ALA B 1 150 ? 12.422 -19.125 -6.016 1 96.88 150 ALA B C 1
ATOM 3199 O O . ALA B 1 150 ? 12.352 -20.219 -6.578 1 96.88 150 ALA B O 1
ATOM 3200 N N . MET B 1 151 ? 12.328 -18.906 -4.777 1 95.25 151 MET B N 1
ATOM 3201 C CA . MET B 1 151 ? 12.07 -20.047 -3.9 1 95.25 151 MET B CA 1
ATOM 3202 C C . MET B 1 151 ? 10.766 -20.734 -4.285 1 95.25 151 MET B C 1
ATOM 3204 O O . MET B 1 151 ? 10.688 -21.969 -4.293 1 95.25 151 MET B O 1
ATOM 3208 N N . ALA B 1 152 ? 9.828 -19.938 -4.656 1 94.56 152 ALA B N 1
ATOM 3209 C CA . ALA B 1 152 ? 8.516 -20.484 -4.992 1 94.56 152 ALA B CA 1
ATOM 3210 C C . ALA B 1 152 ? 8.555 -21.234 -6.316 1 94.56 152 ALA B C 1
ATOM 3212 O O . ALA B 1 152 ? 8.008 -22.344 -6.422 1 94.56 152 ALA B O 1
ATOM 3213 N N . ILE B 1 153 ? 9.219 -20.719 -7.281 1 95.5 153 ILE B N 1
ATOM 3214 C CA . ILE B 1 153 ? 9.117 -21.297 -8.617 1 95.5 153 ILE B CA 1
ATOM 3215 C C . ILE B 1 153 ? 9.992 -22.547 -8.703 1 95.5 153 ILE B C 1
ATOM 3217 O O . ILE B 1 153 ? 9.711 -23.453 -9.492 1 95.5 153 ILE B O 1
ATOM 3221 N N . VAL B 1 154 ? 11.047 -22.578 -7.883 1 95.31 154 VAL B N 1
ATOM 3222 C CA . VAL B 1 154 ? 11.914 -23.75 -7.922 1 95.31 154 VAL B CA 1
ATOM 3223 C C . VAL B 1 154 ? 11.156 -24.969 -7.414 1 95.31 154 VAL B C 1
ATOM 3225 O O . VAL B 1 154 ? 11.531 -26.109 -7.711 1 95.31 154 VAL B O 1
ATOM 3228 N N . GLN B 1 155 ? 10.133 -24.734 -6.715 1 93 155 GLN B N 1
ATOM 3229 C CA . GLN B 1 155 ? 9.305 -25.812 -6.195 1 93 155 GLN B CA 1
ATOM 3230 C C . GLN B 1 155 ? 8.539 -26.516 -7.316 1 93 155 GLN B C 1
ATOM 3232 O O . GLN B 1 155 ? 8.062 -27.641 -7.141 1 93 155 GLN B O 1
ATOM 3237 N N . GLN B 1 156 ? 8.406 -25.828 -8.422 1 92.56 156 GLN B N 1
ATOM 3238 C CA . GLN B 1 156 ? 7.824 -26.406 -9.625 1 92.56 156 GLN B CA 1
ATOM 3239 C C . GLN B 1 156 ? 6.391 -26.875 -9.383 1 92.56 156 GLN B C 1
ATOM 3241 O O . GLN B 1 156 ? 6.027 -27.984 -9.742 1 92.56 156 GLN B O 1
ATOM 3246 N N . THR B 1 157 ? 5.668 -26 -8.812 1 94.12 157 THR B N 1
ATOM 3247 C CA . THR B 1 157 ? 4.27 -26.312 -8.57 1 94.12 157 THR B CA 1
ATOM 3248 C C . THR B 1 157 ? 3.402 -25.906 -9.75 1 94.12 157 THR B C 1
ATOM 3250 O O . THR B 1 157 ? 3.869 -25.188 -10.648 1 94.12 157 THR B O 1
ATOM 3253 N N . ASP B 1 158 ? 2.18 -26.406 -9.695 1 93.88 158 ASP B N 1
ATOM 3254 C CA . ASP B 1 158 ? 1.238 -26.094 -10.766 1 93.88 158 ASP B CA 1
ATOM 3255 C C . ASP B 1 158 ? 0.579 -24.734 -10.547 1 93.88 158 ASP B C 1
ATOM 3257 O O . ASP B 1 158 ? 0.166 -24.078 -11.508 1 93.88 158 ASP B O 1
ATOM 3261 N N . ILE B 1 159 ? 0.524 -24.375 -9.273 1 96.56 159 ILE B N 1
ATOM 3262 C CA . ILE B 1 159 ? -0.147 -23.125 -8.93 1 96.56 159 ILE B CA 1
ATOM 3263 C C . ILE B 1 159 ? 0.725 -22.312 -7.965 1 96.56 159 ILE B C 1
ATOM 3265 O O . ILE B 1 159 ? 1.235 -22.859 -6.98 1 96.56 159 ILE B O 1
ATOM 3269 N N . LEU B 1 160 ? 0.936 -21.078 -8.328 1 97.31 160 LEU B N 1
ATOM 3270 C CA . LEU B 1 160 ? 1.604 -20.125 -7.453 1 97.31 160 LEU B CA 1
ATOM 3271 C C . LEU B 1 160 ? 0.606 -19.125 -6.883 1 97.31 160 LEU B C 1
ATOM 3273 O O . LEU B 1 160 ? -0.026 -18.375 -7.633 1 97.31 160 LEU B O 1
ATOM 3277 N N . LEU B 1 161 ? 0.388 -19.156 -5.574 1 97.38 161 LEU B N 1
ATOM 3278 C CA . LEU B 1 161 ? -0.498 -18.25 -4.863 1 97.38 161 LEU B CA 1
ATOM 3279 C C . LEU B 1 161 ? 0.299 -17.141 -4.18 1 97.38 161 LEU B C 1
ATOM 3281 O O . LEU B 1 161 ? 1.258 -17.422 -3.455 1 97.38 161 LEU B O 1
ATOM 3285 N N . LEU B 1 162 ? -0.086 -15.914 -4.461 1 97.31 162 LEU B N 1
ATOM 3286 C CA . LEU B 1 162 ? 0.604 -14.781 -3.861 1 97.31 162 LEU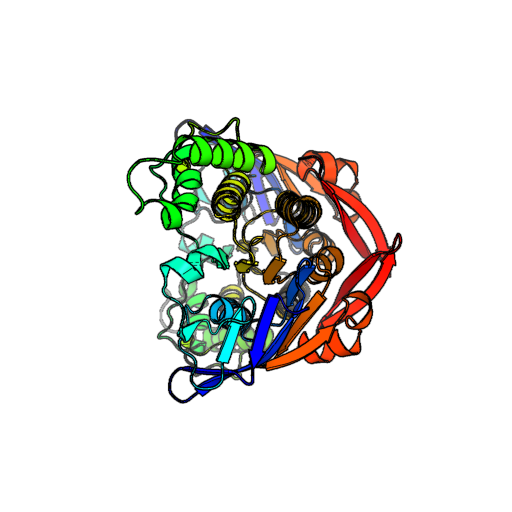 B CA 1
ATOM 3287 C C . LEU B 1 162 ? -0.379 -13.867 -3.137 1 97.31 162 LEU B C 1
ATOM 3289 O O . LEU B 1 162 ? -1.3 -13.328 -3.754 1 97.31 162 LEU B O 1
ATOM 3293 N N . ASP B 1 163 ? -0.165 -13.734 -1.891 1 96.19 163 ASP B N 1
ATOM 3294 C CA . ASP B 1 163 ? -1.009 -12.844 -1.098 1 96.19 163 ASP B CA 1
ATOM 3295 C C . ASP B 1 163 ? -0.388 -11.453 -0.985 1 96.19 163 ASP B C 1
ATOM 3297 O O . ASP B 1 163 ? 0.454 -11.211 -0.117 1 96.19 163 ASP B O 1
ATOM 3301 N N . GLU B 1 164 ? -0.814 -10.516 -1.857 1 94.88 164 GLU B N 1
ATOM 3302 C CA . GLU B 1 164 ? -0.392 -9.125 -1.903 1 94.88 164 GLU B CA 1
ATOM 3303 C C . GLU B 1 164 ? 1.122 -9.008 -2.061 1 94.88 164 GLU B C 1
ATOM 3305 O O . GLU B 1 164 ? 1.785 -8.344 -1.265 1 94.88 164 GLU B O 1
ATOM 3310 N N . PRO B 1 165 ? 1.614 -9.453 -3.148 1 95.12 165 PRO B N 1
ATOM 3311 C CA . PRO B 1 165 ? 3.066 -9.523 -3.326 1 95.12 165 PRO B CA 1
ATOM 3312 C C . PRO B 1 165 ? 3.699 -8.148 -3.564 1 95.12 165 PRO B C 1
ATOM 3314 O O . PRO B 1 165 ? 4.922 -8.008 -3.486 1 95.12 165 PRO B O 1
ATOM 3317 N N . THR B 1 166 ? 2.879 -7.148 -3.85 1 94.44 166 THR B N 1
ATOM 3318 C CA . THR B 1 166 ? 3.434 -5.848 -4.211 1 94.44 166 THR B CA 1
ATOM 3319 C C . THR B 1 166 ? 3.445 -4.914 -3.004 1 94.44 166 THR B C 1
ATOM 3321 O O . THR B 1 166 ? 3.879 -3.764 -3.107 1 94.44 166 THR B O 1
ATOM 3324 N N . THR B 1 167 ? 2.977 -5.449 -1.894 1 88.5 167 THR B N 1
ATOM 3325 C CA . THR B 1 167 ? 2.904 -4.613 -0.703 1 88.5 167 THR B CA 1
ATOM 3326 C C . THR B 1 167 ? 4.301 -4.188 -0.257 1 88.5 167 THR B C 1
ATOM 3328 O O . THR B 1 167 ? 5.258 -4.953 -0.381 1 88.5 167 THR B O 1
ATOM 3331 N N . TYR B 1 168 ? 4.496 -2.881 0.15 1 86.38 168 TYR B N 1
ATOM 3332 C CA . TYR B 1 168 ? 5.684 -2.264 0.731 1 86.38 168 TYR B CA 1
ATOM 3333 C C . TYR B 1 168 ? 6.715 -1.944 -0.345 1 86.38 168 TYR B C 1
ATOM 3335 O O . TYR B 1 168 ? 7.781 -1.403 -0.049 1 86.38 168 TYR B O 1
ATOM 3343 N N . LEU B 1 169 ? 6.426 -2.389 -1.557 1 92.31 169 LEU B N 1
ATOM 3344 C CA . LEU B 1 169 ? 7.305 -2.031 -2.666 1 92.31 169 LEU B CA 1
ATOM 3345 C C . LEU B 1 169 ? 6.93 -0.67 -3.24 1 92.31 169 LEU B C 1
ATOM 3347 O O . LEU B 1 169 ? 5.766 -0.26 -3.168 1 92.31 169 LEU B O 1
ATOM 3351 N N . ASP B 1 170 ? 7.938 0.038 -3.771 1 92.94 170 ASP B N 1
ATOM 3352 C CA . ASP B 1 170 ? 7.605 1.253 -4.508 1 92.94 170 ASP B CA 1
ATOM 3353 C C . ASP B 1 170 ? 7.074 0.923 -5.902 1 92.94 170 ASP B C 1
ATOM 3355 O O . ASP B 1 170 ? 7.043 -0.243 -6.301 1 92.94 170 ASP B O 1
ATOM 3359 N N . VAL B 1 171 ? 6.695 1.903 -6.594 1 94.25 171 VAL B N 1
ATOM 3360 C CA . VAL B 1 171 ? 5.938 1.735 -7.828 1 94.25 171 VAL B CA 1
ATOM 3361 C C . VAL B 1 171 ? 6.781 0.977 -8.852 1 94.25 171 VAL B C 1
ATOM 3363 O O . VAL B 1 171 ? 6.289 0.049 -9.5 1 94.25 171 VAL B O 1
ATOM 3366 N N . ALA B 1 172 ? 7.977 1.331 -9.047 1 95.5 172 ALA B N 1
ATOM 3367 C CA . ALA B 1 172 ? 8.828 0.691 -10.047 1 95.5 172 ALA B CA 1
ATOM 3368 C C . ALA B 1 172 ? 9.031 -0.788 -9.727 1 95.5 172 ALA B C 1
ATOM 3370 O O . ALA B 1 172 ? 8.953 -1.638 -10.617 1 95.5 172 ALA B O 1
ATOM 3371 N N . HIS B 1 173 ? 9.25 -1.097 -8.516 1 94.75 173 HIS B N 1
ATOM 3372 C CA . HIS B 1 173 ? 9.484 -2.479 -8.109 1 94.75 173 HIS B CA 1
ATOM 3373 C C . HIS B 1 173 ? 8.211 -3.307 -8.203 1 94.75 173 HIS B C 1
ATOM 3375 O O . HIS B 1 173 ? 8.258 -4.504 -8.5 1 94.75 173 HIS B O 1
ATOM 3381 N N . GLN B 1 174 ? 7.094 -2.656 -7.91 1 96 174 GLN B N 1
ATOM 3382 C CA . GLN B 1 174 ? 5.828 -3.355 -8.094 1 96 174 GLN B CA 1
ATOM 3383 C C . GLN B 1 174 ? 5.648 -3.799 -9.539 1 96 174 GLN B C 1
ATOM 3385 O O . GLN B 1 174 ? 5.375 -4.973 -9.805 1 96 174 GLN B O 1
ATOM 3390 N N . LEU B 1 175 ? 5.887 -2.881 -10.414 1 96.44 175 LEU B N 1
ATOM 3391 C CA . LEU B 1 175 ? 5.715 -3.174 -11.828 1 96.44 175 LEU B CA 1
ATOM 3392 C C . LEU B 1 175 ? 6.719 -4.223 -12.297 1 96.44 175 LEU B C 1
ATOM 3394 O O . LEU B 1 175 ? 6.367 -5.141 -13.039 1 96.44 175 LEU B O 1
ATOM 3398 N N . ASP B 1 176 ? 7.867 -4.059 -11.82 1 96.5 176 ASP B N 1
ATOM 3399 C CA . ASP B 1 176 ? 8.922 -5 -12.18 1 96.5 176 ASP B CA 1
ATOM 3400 C C . ASP B 1 176 ? 8.562 -6.418 -11.742 1 96.5 176 ASP B C 1
ATOM 3402 O O . ASP B 1 176 ? 8.711 -7.367 -12.516 1 96.5 176 ASP B O 1
ATOM 3406 N N . LEU B 1 177 ? 8.102 -6.523 -10.586 1 96.44 177 LEU B N 1
ATOM 3407 C CA . LEU B 1 177 ? 7.691 -7.816 -10.047 1 96.44 177 LEU B CA 1
ATOM 3408 C C . LEU B 1 177 ? 6.551 -8.406 -10.859 1 96.44 177 LEU B C 1
ATOM 3410 O O . LEU B 1 177 ? 6.57 -9.594 -11.203 1 96.44 177 LEU B O 1
ATOM 3414 N N . LEU B 1 178 ? 5.578 -7.621 -11.18 1 97.81 178 LEU B N 1
ATOM 3415 C CA . LEU B 1 178 ? 4.422 -8.102 -11.922 1 97.81 178 LEU B CA 1
ATOM 3416 C C . LEU B 1 178 ? 4.816 -8.516 -13.336 1 97.81 178 LEU B C 1
ATOM 3418 O O . LEU B 1 178 ? 4.289 -9.492 -13.875 1 97.81 178 LEU B O 1
ATOM 3422 N N . HIS B 1 179 ? 5.742 -7.82 -13.891 1 97.25 179 HIS B N 1
ATOM 3423 C CA . HIS B 1 179 ? 6.277 -8.227 -15.18 1 97.25 179 HIS B CA 1
ATOM 3424 C C . HIS B 1 179 ? 6.988 -9.57 -15.086 1 97.25 179 HIS B C 1
ATOM 3426 O O . HIS B 1 179 ? 6.879 -10.398 -15.992 1 97.25 179 HIS B O 1
ATOM 3432 N N . LEU B 1 180 ? 7.699 -9.672 -14.039 1 97.06 180 LEU B N 1
ATOM 3433 C CA . LEU B 1 180 ? 8.367 -10.953 -13.812 1 97.06 180 LEU B CA 1
ATOM 3434 C C . LEU B 1 180 ? 7.355 -12.086 -13.734 1 97.06 180 LEU B C 1
ATOM 3436 O O . LEU B 1 180 ? 7.535 -13.133 -14.367 1 97.06 180 LEU B O 1
ATOM 3440 N N . LEU B 1 181 ? 6.316 -11.906 -13.031 1 98 181 LEU B N 1
ATOM 3441 C CA . LEU B 1 181 ? 5.285 -12.93 -12.891 1 98 181 LEU B CA 1
ATOM 3442 C C . LEU B 1 181 ? 4.633 -13.234 -14.234 1 98 181 LEU B C 1
ATOM 3444 O O . LEU B 1 181 ? 4.367 -14.398 -14.555 1 98 181 LEU B O 1
ATOM 3448 N N . GLN B 1 182 ? 4.367 -12.227 -15 1 97.88 182 GLN B N 1
ATOM 3449 C CA . GLN B 1 182 ? 3.812 -12.422 -16.344 1 97.88 182 GLN B CA 1
ATOM 3450 C C . GLN B 1 182 ? 4.754 -13.242 -17.219 1 97.88 182 GLN B C 1
ATOM 3452 O O . GLN B 1 182 ? 4.316 -14.141 -17.938 1 97.88 182 GLN B O 1
ATOM 3457 N N . LYS B 1 183 ? 5.977 -12.867 -17.141 1 97.12 183 LYS B N 1
ATOM 3458 C CA . LYS B 1 183 ? 6.98 -13.602 -17.906 1 97.12 183 LYS B CA 1
ATOM 3459 C C . LYS B 1 183 ? 7.008 -15.07 -17.5 1 97.12 183 LYS B C 1
ATOM 3461 O O . LYS B 1 183 ? 7.008 -15.953 -18.375 1 97.12 183 LYS B O 1
ATOM 3466 N N . LEU B 1 184 ? 7.043 -15.297 -16.203 1 96.75 184 LEU B N 1
ATOM 3467 C CA . LEU B 1 184 ? 7.074 -16.672 -15.711 1 96.75 184 LEU B CA 1
ATOM 3468 C C . LEU B 1 184 ? 5.832 -17.438 -16.141 1 96.75 184 LEU B C 1
ATOM 3470 O O . LEU B 1 184 ? 5.926 -18.594 -16.562 1 96.75 184 LEU B O 1
ATOM 3474 N N . ASN B 1 185 ? 4.691 -16.828 -16.047 1 98.06 185 ASN B N 1
ATOM 3475 C CA . ASN B 1 185 ? 3.455 -17.453 -16.531 1 98.06 185 ASN B CA 1
ATOM 3476 C C . ASN B 1 185 ? 3.541 -17.828 -18 1 98.06 185 ASN B C 1
ATOM 3478 O O . ASN B 1 185 ? 3.166 -18.938 -18.391 1 98.06 185 ASN B O 1
ATOM 3482 N N . ARG B 1 186 ? 4.043 -16.953 -18.797 1 96.81 186 ARG B N 1
ATOM 3483 C CA . ARG B 1 186 ? 4.113 -17.141 -20.234 1 96.81 186 ARG B CA 1
ATOM 3484 C C . ARG B 1 186 ? 5.137 -18.219 -20.609 1 96.81 186 ARG B C 1
ATOM 3486 O O . ARG B 1 186 ? 4.879 -19.062 -21.453 1 96.81 186 ARG B O 1
ATOM 3493 N N . GLU B 1 187 ? 6.195 -18.219 -19.969 1 95.19 187 GLU B N 1
ATOM 3494 C CA . GLU B 1 187 ? 7.32 -19.062 -20.375 1 95.19 187 GLU B CA 1
ATOM 3495 C C . GLU B 1 187 ? 7.199 -20.469 -19.797 1 95.19 187 GLU B C 1
ATOM 3497 O O . GLU B 1 187 ? 7.52 -21.453 -20.469 1 95.19 187 GLU B O 1
ATOM 3502 N N . ILE B 1 188 ? 6.707 -20.594 -18.594 1 93.31 188 ILE B N 1
ATOM 3503 C CA . ILE B 1 188 ? 6.734 -21.938 -18.016 1 93.31 188 ILE B CA 1
ATOM 3504 C C . ILE B 1 188 ? 5.305 -22.453 -17.844 1 93.31 188 ILE B C 1
ATOM 3506 O O . ILE B 1 188 ? 5.098 -23.609 -17.484 1 93.31 188 ILE B O 1
ATOM 3510 N N . GLY B 1 189 ? 4.348 -21.625 -18 1 94.94 189 GLY B N 1
ATOM 3511 C CA . GLY B 1 189 ? 2.961 -22.062 -18.031 1 94.94 189 GLY B CA 1
ATOM 3512 C C . GLY B 1 189 ? 2.35 -22.25 -16.656 1 94.94 189 GLY B C 1
ATOM 3513 O O . GLY B 1 189 ? 1.291 -22.859 -16.516 1 94.94 189 GLY B O 1
ATOM 3514 N N . ILE B 1 190 ? 3.004 -21.781 -15.664 1 96.31 190 ILE B N 1
ATOM 3515 C CA . ILE B 1 190 ? 2.51 -21.906 -14.297 1 96.31 190 ILE B CA 1
ATOM 3516 C C . ILE B 1 190 ? 1.238 -21.078 -14.133 1 96.31 190 ILE B C 1
ATOM 3518 O O . ILE B 1 190 ? 1.134 -19.984 -14.68 1 96.31 190 ILE B O 1
ATOM 3522 N N . SER B 1 191 ? 0.21 -21.641 -13.414 1 98.19 191 SER B N 1
ATOM 3523 C CA . SER B 1 191 ? -0.958 -20.859 -13.023 1 98.19 191 SER B CA 1
ATOM 3524 C C . SER B 1 191 ? -0.648 -19.953 -11.836 1 98.19 191 SER B C 1
ATOM 3526 O O . SER B 1 191 ? -0.017 -20.391 -10.867 1 98.19 191 SER B O 1
ATOM 3528 N N . ILE B 1 192 ? -1.044 -18.719 -11.938 1 98.44 192 ILE B N 1
ATOM 3529 C CA . ILE B 1 192 ? -0.753 -17.766 -10.875 1 98.44 192 ILE B CA 1
ATOM 3530 C C . ILE B 1 192 ? -2.055 -17.156 -10.359 1 98.44 192 ILE B C 1
ATOM 3532 O O . ILE B 1 192 ? -2.926 -16.781 -11.148 1 98.44 192 ILE B O 1
ATOM 3536 N N . VAL B 1 193 ? -2.221 -17.125 -9.062 1 98.56 193 VAL B N 1
ATOM 3537 C CA . VAL B 1 193 ? -3.312 -16.422 -8.391 1 98.56 193 VAL B CA 1
ATOM 3538 C C . VAL B 1 193 ? -2.748 -15.367 -7.445 1 98.56 193 VAL B C 1
ATOM 3540 O O . VAL B 1 193 ? -1.949 -15.68 -6.559 1 98.56 193 VAL B O 1
ATOM 3543 N N . LEU B 1 194 ? -3.117 -14.117 -7.66 1 97.56 194 LEU B N 1
ATOM 3544 C CA . LEU B 1 194 ? -2.557 -13.055 -6.828 1 97.56 194 LEU B CA 1
ATOM 3545 C C . LEU B 1 194 ? -3.656 -12.148 -6.293 1 97.56 194 LEU B C 1
ATOM 3547 O O . LEU B 1 194 ? -4.625 -11.852 -7 1 97.56 194 LEU B O 1
ATOM 3551 N N . VAL B 1 195 ? -3.527 -11.836 -5.051 1 97.56 195 VAL B N 1
ATOM 3552 C CA . VAL B 1 195 ? -4.375 -10.812 -4.445 1 97.56 195 VAL B CA 1
ATOM 3553 C C . VAL B 1 195 ? -3.76 -9.43 -4.668 1 97.56 195 VAL B C 1
ATOM 3555 O O . VAL B 1 195 ? -2.578 -9.219 -4.391 1 97.56 195 VAL B O 1
ATOM 3558 N N . LEU B 1 196 ? -4.543 -8.453 -5.25 1 96.44 196 LEU B N 1
ATOM 3559 C CA . LEU B 1 196 ? -4.062 -7.105 -5.523 1 96.44 196 LEU B CA 1
ATOM 3560 C C . LEU B 1 196 ? -5.027 -6.062 -4.965 1 96.44 196 LEU B C 1
ATOM 3562 O O . LEU B 1 196 ? -6.242 -6.258 -4.996 1 96.44 196 LEU B O 1
ATOM 3566 N N . HIS B 1 197 ? -4.434 -4.957 -4.586 1 92.94 197 HIS B N 1
ATOM 3567 C CA . HIS B 1 197 ? -5.242 -3.824 -4.141 1 92.94 197 HIS B CA 1
ATOM 3568 C C . HIS B 1 197 ? -5.355 -2.766 -5.234 1 92.94 197 HIS B C 1
ATOM 3570 O O . HIS B 1 197 ? -6.316 -1.996 -5.262 1 92.94 197 HIS B O 1
ATOM 3576 N N . ASP B 1 198 ? -4.398 -2.711 -6.121 1 94.56 198 ASP B N 1
ATOM 3577 C CA . ASP B 1 198 ? -4.402 -1.736 -7.211 1 94.56 198 ASP B CA 1
ATOM 3578 C C . ASP B 1 198 ? -5.215 -2.242 -8.398 1 94.56 198 ASP B C 1
ATOM 3580 O O . ASP B 1 198 ? -4.848 -3.234 -9.031 1 94.56 198 ASP B O 1
ATOM 3584 N N . LEU B 1 199 ? -6.195 -1.473 -8.695 1 96.56 199 LEU B N 1
ATOM 3585 C CA . LEU B 1 199 ? -7.125 -1.896 -9.734 1 96.56 199 LEU B CA 1
ATOM 3586 C C . LEU B 1 199 ? -6.441 -1.9 -11.102 1 96.56 199 LEU B C 1
ATOM 3588 O O . LEU B 1 199 ? -6.688 -2.787 -11.922 1 96.56 199 LEU B O 1
ATOM 3592 N N . ASN B 1 200 ? -5.629 -0.932 -11.359 1 95.69 200 ASN B N 1
ATOM 3593 C CA . ASN B 1 200 ? -4.941 -0.878 -12.648 1 95.69 200 ASN B CA 1
ATOM 3594 C C . ASN B 1 200 ? -3.949 -2.029 -12.797 1 95.69 200 ASN B C 1
ATOM 3596 O O . ASN B 1 200 ? -3.824 -2.604 -13.883 1 95.69 200 ASN B O 1
ATOM 3600 N N . GLN B 1 201 ? -3.295 -2.361 -11.742 1 96.31 201 GLN B N 1
ATOM 3601 C CA . GLN B 1 201 ? -2.428 -3.533 -11.781 1 96.31 201 GLN B CA 1
ATOM 3602 C C . GLN B 1 201 ? -3.229 -4.801 -12.07 1 96.31 201 GLN B C 1
ATOM 3604 O O . GLN B 1 201 ? -2.818 -5.629 -12.883 1 96.31 201 GLN B O 1
ATOM 3609 N N . ALA B 1 202 ? -4.363 -4.93 -11.406 1 97.56 202 ALA B N 1
ATOM 3610 C CA . ALA B 1 202 ? -5.211 -6.102 -11.609 1 97.56 202 ALA B CA 1
ATOM 3611 C C . ALA B 1 202 ? -5.645 -6.211 -13.07 1 97.56 202 ALA B C 1
ATOM 3613 O O . ALA B 1 202 ? -5.625 -7.301 -13.648 1 97.56 202 ALA B O 1
ATOM 3614 N N . ILE B 1 203 ? -5.965 -5.152 -13.625 1 96.88 203 ILE B N 1
ATOM 3615 C CA . ILE B 1 203 ? -6.473 -5.121 -14.992 1 96.88 203 ILE B CA 1
ATOM 3616 C C . ILE B 1 203 ? -5.34 -5.434 -15.969 1 96.88 203 ILE B C 1
ATOM 3618 O O . ILE B 1 203 ? -5.52 -6.211 -16.906 1 96.88 203 ILE B O 1
ATOM 3622 N N . GLN B 1 204 ? -4.227 -4.918 -15.734 1 95.5 204 GLN B N 1
ATOM 3623 C CA . GLN B 1 204 ? -3.152 -4.949 -16.719 1 95.5 204 GLN B CA 1
ATOM 3624 C C . GLN B 1 204 ? -2.381 -6.266 -16.656 1 95.5 204 GLN B C 1
ATOM 3626 O O . GLN B 1 204 ? -1.785 -6.695 -17.641 1 95.5 204 GLN B O 1
ATOM 3631 N N . PHE B 1 205 ? -2.494 -6.918 -15.508 1 97.25 205 PHE B N 1
ATOM 3632 C CA . PHE B 1 205 ? -1.562 -8.031 -15.352 1 97.25 205 PHE B CA 1
ATOM 3633 C C . PHE B 1 205 ? -2.311 -9.344 -15.172 1 97.25 205 PHE B C 1
ATOM 3635 O O . PHE B 1 205 ? -1.703 -10.414 -15.18 1 97.25 205 PHE B O 1
ATOM 3642 N N . SER B 1 206 ? -3.605 -9.281 -15.055 1 98.06 206 SER B N 1
ATOM 3643 C CA . SER B 1 206 ? -4.383 -10.508 -14.906 1 98.06 206 SER B CA 1
ATOM 3644 C C . SER B 1 206 ? -5.09 -10.883 -16.203 1 98.06 206 SER B C 1
ATOM 3646 O O . SER B 1 206 ? -5.547 -10.008 -16.938 1 98.06 206 SER B O 1
ATOM 3648 N N . ASP B 1 207 ? -5.234 -12.18 -16.438 1 98.12 207 ASP B N 1
ATOM 3649 C CA . ASP B 1 207 ? -6.051 -12.703 -17.531 1 98.12 207 ASP B CA 1
ATOM 3650 C C . ASP B 1 207 ? -7.512 -12.844 -17.094 1 98.12 207 ASP B C 1
ATOM 3652 O O . ASP B 1 207 ? -8.422 -12.75 -17.938 1 98.12 207 ASP B O 1
ATOM 3656 N N . PHE B 1 208 ? -7.672 -13.195 -15.914 1 98.44 208 PHE B N 1
ATOM 3657 C CA . PHE B 1 208 ? -8.945 -13.484 -15.273 1 98.44 208 PHE B CA 1
ATOM 3658 C C . PHE B 1 208 ? -9.039 -12.789 -13.922 1 98.44 208 PHE B C 1
ATOM 3660 O O . PHE B 1 208 ? -8.062 -12.742 -13.172 1 98.44 208 PHE B O 1
ATOM 3667 N N . LEU B 1 209 ? -10.219 -12.18 -13.594 1 98.62 209 LEU B N 1
ATOM 3668 C CA . LEU B 1 209 ? -10.391 -11.469 -12.328 1 98.62 209 LEU B CA 1
ATOM 3669 C C . LEU B 1 209 ? -11.492 -12.117 -11.492 1 98.62 209 LEU B C 1
ATOM 3671 O O . LEU B 1 209 ? -12.531 -12.516 -12.023 1 98.62 209 LEU B O 1
ATOM 3675 N N . VAL B 1 210 ? -11.25 -12.211 -10.273 1 98.75 210 VAL B N 1
ATOM 3676 C CA . VAL B 1 210 ? -12.234 -12.562 -9.258 1 98.75 210 VAL B CA 1
ATOM 3677 C C . VAL B 1 210 ? -12.5 -11.359 -8.352 1 98.75 210 VAL B C 1
ATOM 3679 O O . VAL B 1 210 ? -11.594 -10.891 -7.652 1 98.75 210 VAL B O 1
ATOM 3682 N N . VAL B 1 211 ? -13.703 -10.844 -8.391 1 98.75 211 VAL B N 1
ATOM 3683 C CA . VAL B 1 211 ? -14.094 -9.703 -7.57 1 98.75 211 VAL B CA 1
ATOM 3684 C C . VAL B 1 211 ? -14.891 -10.18 -6.359 1 98.75 211 VAL B C 1
ATOM 3686 O O . VAL B 1 211 ? -15.891 -10.891 -6.508 1 98.75 211 VAL B O 1
ATOM 3689 N N . MET B 1 212 ? -14.414 -9.766 -5.238 1 98.31 212 MET B N 1
ATOM 3690 C CA . MET B 1 212 ? -15.047 -10.227 -4.004 1 98.31 212 MET B CA 1
ATOM 3691 C C . MET B 1 212 ? -15.68 -9.062 -3.25 1 98.31 212 MET B C 1
ATOM 3693 O O . MET B 1 212 ? -15.195 -7.938 -3.314 1 98.31 212 MET B O 1
ATOM 3697 N N . GLN B 1 213 ? -16.703 -9.383 -2.592 1 97.44 213 GLN B N 1
ATOM 3698 C CA . GLN B 1 213 ? -17.391 -8.453 -1.714 1 97.44 213 GLN B CA 1
ATOM 3699 C C . GLN B 1 213 ? -18.094 -9.18 -0.578 1 97.44 213 GLN B C 1
ATOM 3701 O O . GLN B 1 213 ? -18.812 -10.156 -0.812 1 97.44 213 GLN B O 1
ATOM 3706 N N . LYS B 1 214 ? -17.891 -8.742 0.642 1 95 214 LYS B N 1
ATOM 3707 C CA . LYS B 1 214 ? -18.609 -9.211 1.823 1 95 214 LYS B CA 1
ATOM 3708 C C . LYS B 1 214 ? -18.516 -10.727 1.954 1 95 214 LYS B C 1
ATOM 3710 O O . LYS B 1 214 ? -19.531 -11.398 2.164 1 95 214 LYS B O 1
ATOM 3715 N N . GLY B 1 215 ? -17.344 -11.242 1.656 1 95.88 215 GLY B N 1
ATOM 3716 C CA . GLY B 1 215 ? -17.094 -12.648 1.907 1 95.88 215 GLY B CA 1
ATOM 3717 C C . GLY B 1 215 ? -17.609 -13.555 0.81 1 95.88 215 GLY B C 1
ATOM 3718 O O . GLY B 1 215 ? -17.781 -14.758 1.019 1 95.88 215 GLY B O 1
ATOM 3719 N N . ALA B 1 216 ? -17.922 -12.969 -0.312 1 97.19 216 ALA B N 1
ATOM 3720 C CA . ALA B 1 216 ? -18.438 -13.742 -1.435 1 97.19 216 ALA B CA 1
ATOM 3721 C C . ALA B 1 216 ? -17.875 -13.234 -2.76 1 97.19 216 ALA B C 1
ATOM 3723 O O . ALA B 1 216 ? -17.328 -12.141 -2.824 1 97.19 216 ALA B O 1
ATOM 3724 N N . ILE B 1 217 ? -18.016 -14.086 -3.75 1 98.12 217 ILE B N 1
ATOM 3725 C CA . ILE B 1 217 ? -17.625 -13.68 -5.098 1 98.12 217 ILE B CA 1
ATOM 3726 C C . ILE B 1 217 ? -18.75 -12.836 -5.719 1 98.12 217 ILE B C 1
ATOM 3728 O O . ILE B 1 217 ? -19.891 -13.281 -5.789 1 98.12 217 ILE B O 1
ATOM 3732 N N . TYR B 1 218 ? -18.438 -11.672 -6.062 1 98.31 218 TYR B N 1
ATOM 3733 C CA . TYR B 1 218 ? -19.391 -10.773 -6.707 1 98.31 218 TYR B CA 1
ATOM 3734 C C . TYR B 1 218 ? -19.469 -11.047 -8.203 1 98.31 218 TYR B C 1
ATOM 3736 O O . TYR B 1 218 ? -20.562 -11.188 -8.758 1 98.31 218 TYR B O 1
ATOM 3744 N N . GLN B 1 219 ? -18.312 -11.195 -8.758 1 98.06 219 GLN B N 1
ATOM 3745 C CA . GLN B 1 219 ? -18.234 -11.414 -10.203 1 98.06 219 GLN B CA 1
ATOM 3746 C C . GLN B 1 219 ? -16.859 -11.945 -10.602 1 98.06 219 GLN B C 1
ATOM 3748 O O . GLN B 1 219 ? -15.875 -11.711 -9.898 1 98.06 219 GLN B O 1
ATOM 3753 N N . THR B 1 220 ? -16.906 -12.695 -11.672 1 98.38 220 THR B N 1
ATOM 3754 C CA . THR B 1 220 ? -15.656 -13.125 -12.289 1 98.38 220 THR B CA 1
ATOM 3755 C C . THR B 1 220 ? -15.672 -12.852 -13.789 1 98.38 220 THR B C 1
ATOM 3757 O O . THR B 1 220 ? -16.734 -12.711 -14.391 1 98.38 220 THR B O 1
ATOM 3760 N N . GLY B 1 221 ? -14.492 -12.688 -14.344 1 97.88 221 GLY B N 1
ATOM 3761 C CA . GLY B 1 221 ? -14.445 -12.508 -15.789 1 97.88 221 GLY B CA 1
ATOM 3762 C C . GLY B 1 221 ? -13.148 -11.883 -16.266 1 97.88 221 GLY B C 1
ATOM 3763 O O . GLY B 1 221 ? -12.172 -11.805 -15.516 1 97.88 221 GLY B O 1
ATOM 3764 N N . ILE B 1 222 ? -13.148 -11.586 -17.578 1 97.5 222 ILE B N 1
ATOM 3765 C CA . ILE B 1 222 ? -12.031 -10.875 -18.188 1 97.5 222 ILE B CA 1
ATOM 3766 C C . ILE B 1 222 ? -12.016 -9.422 -17.703 1 97.5 222 ILE B C 1
ATOM 3768 O O . ILE B 1 222 ? -13.062 -8.766 -17.672 1 97.5 222 ILE B O 1
ATOM 3772 N N . PRO B 1 223 ? -10.82 -8.938 -17.297 1 96.5 223 PRO B N 1
ATOM 3773 C CA . PRO B 1 223 ? -10.742 -7.598 -16.719 1 96.5 223 PRO B CA 1
ATOM 3774 C C . PRO B 1 223 ? -11.469 -6.547 -17.547 1 96.5 223 PRO B C 1
ATOM 3776 O O . PRO B 1 223 ? -12.305 -5.809 -17.031 1 96.5 223 PRO B O 1
ATOM 3779 N N . GLY B 1 224 ? -11.227 -6.469 -18.812 1 93.38 224 GLY B N 1
ATOM 3780 C CA . GLY B 1 224 ? -11.82 -5.465 -19.688 1 93.38 224 GLY B CA 1
ATOM 3781 C C . GLY B 1 224 ? -13.328 -5.562 -19.75 1 93.38 224 GLY B C 1
ATOM 3782 O O . GLY B 1 224 ? -14.008 -4.574 -20.062 1 93.38 224 GLY B O 1
ATOM 3783 N N . GLU B 1 2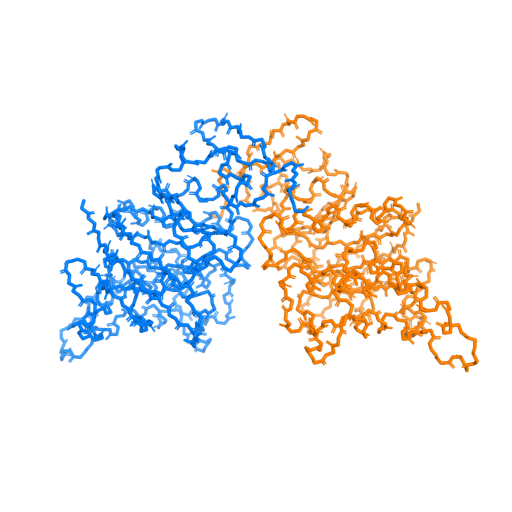25 ? -13.898 -6.719 -19.406 1 95.12 225 GLU B N 1
ATOM 3784 C CA . GLU B 1 225 ? -15.336 -6.957 -19.516 1 95.12 225 GLU B CA 1
ATOM 3785 C C . GLU B 1 225 ? -16.062 -6.66 -18.219 1 95.12 225 GLU B C 1
ATOM 3787 O O . GLU B 1 225 ? -17.219 -6.238 -18.219 1 95.12 225 GLU B O 1
ATOM 3792 N N . ILE B 1 226 ? -15.367 -6.754 -17.156 1 96.44 226 ILE B N 1
ATOM 3793 C CA . ILE B 1 226 ? -16.125 -6.715 -15.906 1 96.44 226 ILE B CA 1
ATOM 3794 C C . ILE B 1 226 ? -15.836 -5.41 -15.164 1 96.44 226 ILE B C 1
ATOM 3796 O O . ILE B 1 226 ? -16.578 -5.023 -14.266 1 96.44 226 ILE B O 1
ATOM 3800 N N . MET B 1 227 ? -14.773 -4.719 -15.5 1 96.62 227 MET B N 1
ATOM 3801 C CA . MET B 1 227 ? -14.438 -3.469 -14.82 1 96.62 227 MET B CA 1
ATOM 3802 C C . MET B 1 227 ? -15.281 -2.316 -15.359 1 96.62 227 MET B C 1
ATOM 3804 O O . MET B 1 227 ? -14.836 -1.575 -16.234 1 96.62 227 MET B O 1
ATOM 3808 N N . THR B 1 228 ? -16.438 -2.146 -14.781 1 96.62 228 THR B N 1
ATOM 3809 C CA . THR B 1 228 ? -17.391 -1.112 -15.172 1 96.62 228 THR B CA 1
ATOM 3810 C C . THR B 1 228 ? -17.609 -0.114 -14.039 1 96.62 228 THR B C 1
ATOM 3812 O O . THR B 1 228 ? -17.219 -0.374 -12.898 1 96.62 228 THR B O 1
ATOM 3815 N N . SER B 1 229 ? -18.219 1.019 -14.445 1 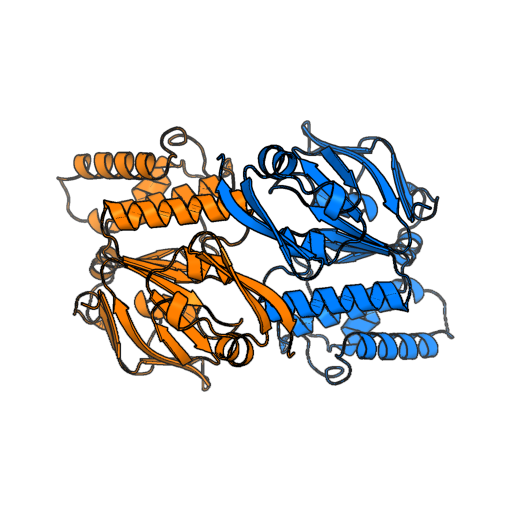96.25 229 SER B N 1
ATOM 3816 C CA . SER B 1 229 ? -18.562 2.025 -13.445 1 96.25 229 SER B CA 1
ATOM 3817 C C . SER B 1 229 ? -19.484 1.461 -12.375 1 96.25 229 SER B C 1
ATOM 3819 O O . SER B 1 229 ? -19.391 1.817 -11.203 1 96.25 229 SER B O 1
ATOM 3821 N N . GLU B 1 230 ? -20.328 0.612 -12.836 1 97.12 230 GLU B N 1
ATOM 3822 C CA . GLU B 1 230 ? -21.266 -0.012 -11.922 1 97.12 230 GLU B CA 1
ATOM 3823 C C . GLU B 1 230 ? -20.547 -0.896 -10.906 1 97.12 230 GLU B C 1
ATOM 3825 O O . GLU B 1 230 ? -20.812 -0.815 -9.703 1 97.12 230 GLU B O 1
ATOM 3830 N N . LEU B 1 231 ? -19.656 -1.687 -11.375 1 97.75 231 LEU B N 1
ATOM 3831 C CA . LEU B 1 231 ? -18.891 -2.551 -10.484 1 97.75 231 LEU B CA 1
ATOM 3832 C C . LEU B 1 231 ? -18.078 -1.725 -9.492 1 97.75 231 LEU B C 1
ATOM 3834 O O . LEU B 1 231 ? -18.062 -2.016 -8.297 1 97.75 231 LEU B O 1
ATOM 3838 N N . LEU B 1 232 ? -17.391 -0.688 -10.008 1 97.88 232 LEU B N 1
ATOM 3839 C CA . LEU B 1 232 ? -16.562 0.167 -9.164 1 97.88 232 LEU B CA 1
ATOM 3840 C C . LEU B 1 232 ? -17.391 0.827 -8.07 1 97.88 232 LEU B C 1
ATOM 3842 O O . LEU B 1 232 ? -16.938 0.939 -6.93 1 97.88 232 LEU B O 1
ATOM 3846 N N . LYS B 1 233 ? -18.562 1.229 -8.43 1 97.75 233 LYS B N 1
ATOM 3847 C CA . LYS B 1 233 ? -19.469 1.846 -7.461 1 97.75 233 LYS B CA 1
ATOM 3848 C C . LYS B 1 233 ? -19.969 0.823 -6.445 1 97.75 233 LYS B C 1
ATOM 3850 O O . LYS B 1 233 ? -19.859 1.034 -5.238 1 97.75 233 LYS B O 1
ATOM 3855 N N . ASP B 1 234 ? -20.438 -0.28 -6.922 1 97.5 234 ASP B N 1
ATOM 3856 C CA . ASP B 1 234 ? -21.109 -1.266 -6.09 1 97.5 234 ASP B CA 1
ATOM 3857 C C . ASP B 1 234 ? -20.141 -1.951 -5.137 1 97.5 234 ASP B C 1
ATOM 3859 O O . ASP B 1 234 ? -20.469 -2.188 -3.973 1 97.5 234 ASP B O 1
ATOM 3863 N N . VAL B 1 235 ? -18.969 -2.27 -5.641 1 97.81 235 VAL B N 1
ATOM 3864 C CA . VAL B 1 235 ? -18.047 -3.104 -4.879 1 97.81 235 VAL B CA 1
ATOM 3865 C C . VAL B 1 235 ? -17.031 -2.223 -4.164 1 97.81 235 VAL B C 1
ATOM 3867 O O . VAL B 1 235 ? -16.75 -2.424 -2.979 1 97.81 235 VAL B O 1
ATOM 3870 N N . PHE B 1 236 ? -16.531 -1.192 -4.789 1 97.44 236 PHE B N 1
ATOM 3871 C CA . PHE B 1 236 ? -15.383 -0.453 -4.262 1 97.44 236 PHE B CA 1
ATOM 3872 C C . PHE B 1 236 ? -15.812 0.923 -3.768 1 97.44 236 PHE B C 1
ATOM 3874 O O . PHE B 1 236 ? -15 1.667 -3.207 1 97.44 236 PHE B O 1
ATOM 3881 N N . GLN B 1 237 ? -17.031 1.272 -4.031 1 97.19 237 GLN B N 1
ATOM 3882 C CA . GLN B 1 237 ? -17.531 2.588 -3.646 1 97.19 237 GLN B CA 1
ATOM 3883 C C . GLN B 1 237 ? -16.688 3.699 -4.27 1 97.19 237 GLN B C 1
ATOM 3885 O O . GLN B 1 237 ? -16.344 4.668 -3.598 1 97.19 237 GLN B O 1
ATOM 3890 N N . LEU B 1 238 ? -16.453 3.502 -5.523 1 96.62 238 LEU B N 1
ATOM 3891 C CA . LEU B 1 238 ? -15.531 4.395 -6.219 1 96.62 238 LEU B CA 1
ATOM 3892 C C . LEU B 1 238 ? -16.203 5.027 -7.434 1 96.62 238 LEU B C 1
ATOM 3894 O O . LEU B 1 238 ? -16.906 4.348 -8.18 1 96.62 238 LEU B O 1
ATOM 3898 N N . GLN B 1 239 ? -16.062 6.285 -7.52 1 96.12 239 GLN B N 1
ATOM 3899 C CA . GLN B 1 239 ? -16.297 6.992 -8.773 1 96.12 239 GLN B CA 1
ATOM 3900 C C . GLN B 1 239 ? -14.992 7.172 -9.555 1 96.12 239 GLN B C 1
ATOM 3902 O O . GLN B 1 239 ? -14.023 7.719 -9.031 1 96.12 239 GLN B O 1
ATOM 3907 N N . ALA B 1 240 ? -15 6.656 -10.812 1 94.38 240 ALA B N 1
ATOM 3908 C CA . ALA B 1 240 ? -13.734 6.688 -11.547 1 94.38 240 ALA B CA 1
ATOM 3909 C C . ALA B 1 240 ? -13.977 7 -13.023 1 94.38 240 ALA B C 1
ATOM 3911 O O . ALA B 1 240 ? -15.023 6.664 -13.578 1 94.38 240 ALA B O 1
ATOM 3912 N N . ALA B 1 241 ? -13.047 7.707 -13.617 1 92.81 241 ALA B N 1
ATOM 3913 C CA . ALA B 1 241 ? -12.969 7.801 -15.07 1 92.81 241 ALA B CA 1
ATOM 3914 C C . ALA B 1 241 ? -12.273 6.578 -15.656 1 92.81 241 ALA B C 1
ATOM 3916 O O . ALA B 1 241 ? -11.156 6.234 -15.258 1 92.81 241 ALA B O 1
ATOM 3917 N N . ILE B 1 242 ? -12.969 5.875 -16.484 1 93.25 242 ILE B N 1
ATOM 3918 C CA . ILE B 1 242 ? -12.414 4.723 -17.188 1 93.25 242 ILE B CA 1
ATOM 3919 C C . ILE B 1 242 ? -11.945 5.141 -18.578 1 93.25 242 ILE B C 1
ATOM 3921 O O . ILE B 1 242 ? -12.75 5.625 -19.391 1 93.25 242 ILE B O 1
ATOM 3925 N N . THR B 1 243 ? -10.672 4.965 -18.844 1 90.88 243 THR B N 1
ATOM 3926 C CA . THR B 1 243 ? -10.117 5.395 -20.125 1 90.88 243 THR B CA 1
ATOM 3927 C C . THR B 1 243 ? -9.352 4.254 -20.797 1 90.88 243 THR B C 1
ATOM 3929 O O . THR B 1 243 ? -8.898 3.326 -20.125 1 90.88 243 THR B O 1
ATOM 3932 N N . ASN B 1 244 ? -9.312 4.309 -22.109 1 88.5 244 ASN B N 1
ATOM 3933 C CA . ASN B 1 244 ? -8.492 3.396 -22.891 1 88.5 244 ASN B CA 1
ATOM 3934 C C . ASN B 1 244 ? -7.312 4.117 -23.547 1 88.5 244 ASN B C 1
ATOM 3936 O O . ASN B 1 244 ? -7.5 5.113 -24.25 1 88.5 244 ASN B O 1
ATOM 3940 N N . GLN B 1 245 ? -6.172 3.711 -23.109 1 83.19 245 GLN B N 1
ATOM 3941 C CA . GLN B 1 245 ? -4.957 4.27 -23.703 1 83.19 245 GLN B CA 1
ATOM 3942 C C . GLN B 1 245 ? -4.039 3.164 -24.219 1 83.19 245 GLN B C 1
ATOM 3944 O O . GLN B 1 245 ? -3.602 2.305 -23.453 1 83.19 245 GLN B O 1
ATOM 3949 N N . ALA B 1 246 ? -3.748 3.246 -25.5 1 82.31 246 ALA B N 1
ATOM 3950 C CA . ALA B 1 246 ? -2.881 2.254 -26.125 1 82.31 246 ALA B CA 1
ATOM 3951 C C . ALA B 1 246 ? -3.395 0.838 -25.875 1 82.31 246 ALA B C 1
ATOM 3953 O O . ALA B 1 246 ? -2.637 -0.042 -25.469 1 82.31 246 ALA B O 1
ATOM 3954 N N . ASP B 1 247 ? -4.66 0.733 -25.984 1 84.12 247 ASP B N 1
ATOM 3955 C CA . ASP B 1 247 ? -5.332 -0.56 -25.891 1 84.12 247 ASP B CA 1
ATOM 3956 C C . ASP B 1 247 ? -5.27 -1.104 -24.469 1 84.12 247 ASP B C 1
ATOM 3958 O O . ASP B 1 247 ? -5.262 -2.318 -24.266 1 84.12 247 ASP B O 1
ATOM 3962 N N . LYS B 1 248 ? -5.078 -0.204 -23.547 1 89.25 248 LYS B N 1
ATOM 3963 C CA . LYS B 1 248 ? -5.09 -0.568 -22.125 1 89.25 248 LYS B CA 1
ATOM 3964 C C . LYS B 1 248 ? -6.152 0.222 -21.375 1 89.25 248 LYS B C 1
ATOM 3966 O O . LYS B 1 248 ? -6.297 1.429 -21.578 1 89.25 248 LYS B O 1
ATOM 3971 N N . LEU B 1 249 ? -6.844 -0.515 -20.578 1 92.75 249 LEU B N 1
ATOM 3972 C CA . LEU B 1 249 ? -7.875 0.091 -19.75 1 92.75 249 LEU B CA 1
ATOM 3973 C C . LEU B 1 249 ? -7.273 0.68 -18.469 1 92.75 249 LEU B C 1
ATOM 3975 O O . LEU B 1 249 ? -6.441 0.041 -17.812 1 92.75 249 LEU B O 1
ATOM 3979 N N . TRP B 1 250 ? -7.621 1.937 -18.188 1 93.31 250 TRP B N 1
ATOM 3980 C CA . TRP B 1 250 ? -7.141 2.58 -16.969 1 93.31 250 TRP B CA 1
ATOM 3981 C C . TRP B 1 250 ? -8.305 3.088 -16.125 1 93.31 250 TRP B C 1
ATOM 3983 O O . TRP B 1 250 ? -9.258 3.662 -16.656 1 93.31 250 TRP B O 1
ATOM 3993 N N . ILE B 1 251 ? -8.219 2.848 -14.859 1 94.62 251 ILE B N 1
ATOM 3994 C CA . ILE B 1 251 ? -9.18 3.338 -13.875 1 94.62 251 ILE B CA 1
ATOM 3995 C C . ILE B 1 251 ? -8.578 4.52 -13.117 1 94.62 251 ILE B C 1
ATOM 3997 O O . ILE B 1 251 ? -7.57 4.371 -12.422 1 94.62 251 ILE B O 1
ATOM 4001 N N . ASN B 1 252 ? -9.172 5.703 -13.242 1 93.38 252 ASN B N 1
ATOM 4002 C CA . ASN B 1 252 ? -8.742 6.895 -12.523 1 93.38 252 ASN B CA 1
ATOM 4003 C C . ASN B 1 252 ? -9.781 7.324 -11.484 1 93.38 252 ASN B C 1
ATOM 4005 O O . ASN B 1 252 ? -10.836 7.844 -11.844 1 93.38 252 ASN B O 1
ATOM 4009 N N . PRO B 1 253 ? -9.516 7.105 -10.203 1 93.38 253 PRO B N 1
ATOM 4010 C CA . PRO B 1 253 ? -10.484 7.457 -9.164 1 93.38 253 PRO B CA 1
ATOM 4011 C C . PRO B 1 253 ? -10.711 8.969 -9.055 1 93.38 253 PRO B C 1
ATOM 4013 O O . PRO B 1 253 ? -9.75 9.727 -8.938 1 93.38 253 PRO B O 1
ATOM 4016 N N . ILE B 1 254 ? -11.938 9.414 -9.102 1 92 254 ILE B N 1
ATOM 4017 C CA . ILE B 1 254 ? -12.227 10.844 -9.078 1 92 254 ILE B CA 1
ATOM 4018 C C . ILE B 1 254 ? -13.133 11.164 -7.895 1 92 254 ILE B C 1
ATOM 4020 O O . ILE B 1 254 ? -13.375 12.336 -7.59 1 92 254 ILE B O 1
ATOM 4024 N N . GLY B 1 255 ? -13.602 10.125 -7.242 1 93.56 255 GLY B N 1
ATOM 4025 C CA . GLY B 1 255 ? -14.469 10.32 -6.094 1 93.56 255 GLY B CA 1
ATOM 4026 C C . GLY B 1 255 ? -14.828 9.031 -5.387 1 93.56 255 GLY B C 1
ATOM 4027 O O . GLY B 1 255 ? -14.406 7.949 -5.805 1 93.56 255 GLY B O 1
ATOM 4028 N N . VAL B 1 256 ? -15.492 9.164 -4.328 1 95.19 256 VAL B N 1
ATOM 4029 C CA . VAL B 1 256 ? -15.898 7.988 -3.568 1 95.19 256 VAL B CA 1
ATOM 4030 C C . VAL B 1 256 ? -17.359 8.125 -3.145 1 95.19 256 VAL B C 1
ATOM 4032 O O . VAL B 1 256 ? -17.891 9.234 -3.082 1 95.19 256 VAL B O 1
ATOM 4035 N N . TYR B 1 257 ? -18 7.016 -2.916 1 90 257 TYR B N 1
ATOM 4036 C CA . TYR B 1 257 ? -19.375 6.973 -2.449 1 90 257 TYR B CA 1
ATOM 4037 C C . TYR B 1 257 ? -19.453 6.625 -0.967 1 90 257 TYR B C 1
ATOM 4039 O O . TYR B 1 257 ? -20.5 6.234 -0.46 1 90 257 TYR B O 1
ATOM 4047 N N . LEU B 1 258 ? -18.406 6.785 -0.302 1 82.19 258 LEU B N 1
ATOM 4048 C CA . LEU B 1 258 ? -18.359 6.457 1.119 1 82.19 258 LEU B CA 1
ATOM 4049 C C . LEU B 1 258 ? -19.094 7.508 1.94 1 82.19 258 LEU B C 1
ATOM 4051 O O . LEU B 1 258 ? -19.172 8.672 1.543 1 82.19 258 LEU B O 1
#

pLDDT: mean 92.17, std 8.46, range [47.12, 98.75]

Radius of gyration: 24.75 Å; Cα contacts (8 Å, |Δi|>4): 1068; chains: 2; bounding box: 50×73×63 Å